Protein AF-0000000086681673 (afdb_homodimer)

InterPro domains:
  IPR001647 DNA-binding HTH domain, TetR-type [PF00440] (23-66)
  IPR001647 DNA-binding HTH domain, TetR-type [PR00455] (23-36)
  IPR001647 DNA-binding HTH domain, TetR-type [PR00455] (44-67)
  IPR001647 DNA-binding HTH domain, TetR-type [PS50977] (17-77)
  IPR004111 Tetracycline repressor TetR, C-terminal [PF02909] (79-215)
  IPR009057 Homedomain-like superfamily [SSF46689] (12-77)
  IPR036271 Tetracyclin repressor-like, C-terminal domain superfamily [SSF48498] (84-218)
  IPR050109 HTH-type, TetR-like transcriptional regulator [PTHR30055] (1-217)

pLDDT: mean 86.22, std 14.35, range [39.88, 98.56]

Structure (mmCIF, N/CA/C/O backbone):
data_AF-0000000086681673-model_v1
#
loop_
_entity.id
_entity.type
_entity.pdbx_description
1 polymer 'HTH tetR-type domain-containing protein'
#
loop_
_atom_site.group_PDB
_atom_site.id
_atom_site.type_symbol
_atom_site.label_atom_id
_atom_site.label_alt_id
_atom_site.label_comp_id
_atom_site.label_asym_id
_atom_site.label_entity_id
_atom_site.label_seq_id
_atom_site.pdbx_PDB_ins_code
_atom_site.Cartn_x
_atom_site.Cartn_y
_atom_site.Cartn_z
_atom_site.occupancy
_atom_site.B_iso_or_equiv
_atom_site.auth_seq_id
_atom_site.auth_comp_id
_atom_site.auth_asym_id
_atom_site.auth_atom_id
_atom_site.pdbx_PDB_model_num
ATOM 1 N N . MET A 1 1 ? -52.594 52.562 20.25 1 39.88 1 MET A N 1
ATOM 2 C CA . MET A 1 1 ? -51.312 52.062 19.766 1 39.88 1 MET A CA 1
ATOM 3 C C . MET A 1 1 ? -51.312 50.531 19.688 1 39.88 1 MET A C 1
ATOM 5 O O . MET A 1 1 ? -51.219 49.844 20.703 1 39.88 1 MET A O 1
ATOM 9 N N . THR A 1 2 ? -52.031 49.875 18.719 1 49.22 2 THR A N 1
ATOM 10 C CA . THR A 1 2 ? -52.25 48.469 18.406 1 49.22 2 THR A CA 1
ATOM 11 C C . THR A 1 2 ? -50.938 47.781 18.094 1 49.22 2 THR A C 1
ATOM 13 O O . THR A 1 2 ? -50.188 48.219 17.219 1 49.22 2 THR A O 1
ATOM 16 N N . THR A 1 3 ? -50.281 47.156 19.047 1 46.22 3 THR A N 1
ATOM 17 C CA . THR A 1 3 ? -49.094 46.312 18.906 1 46.22 3 THR A CA 1
ATOM 18 C C . THR A 1 3 ? -49.25 45.312 17.781 1 46.22 3 THR A C 1
ATOM 20 O O . THR A 1 3 ? -50.188 44.5 17.812 1 46.22 3 THR A O 1
ATOM 23 N N . GLU A 1 4 ? -48.875 45.594 16.516 1 50.66 4 GLU A N 1
ATOM 24 C CA . GLU A 1 4 ? -48.812 44.625 15.43 1 50.66 4 GLU A CA 1
ATOM 25 C C . GLU A 1 4 ? -47.969 43.438 15.797 1 50.66 4 GLU A C 1
ATOM 27 O O . GLU A 1 4 ? -46.75 43.594 16.062 1 50.66 4 GLU A O 1
ATOM 32 N N . ARG A 1 5 ? -48.562 42.438 16.391 1 51.91 5 ARG A N 1
ATOM 33 C CA . ARG A 1 5 ? -47.844 41.188 16.641 1 51.91 5 ARG A CA 1
ATOM 34 C C . ARG A 1 5 ? -47.094 40.719 15.391 1 51.91 5 ARG A C 1
ATOM 36 O O . ARG A 1 5 ? -47.719 40.5 14.336 1 51.91 5 ARG A O 1
ATOM 43 N N . ARG A 1 6 ? -45.781 41.062 15.211 1 53.97 6 ARG A N 1
ATOM 44 C CA . ARG A 1 6 ? -44.938 40.5 14.172 1 53.97 6 ARG A CA 1
ATOM 45 C C . ARG A 1 6 ? -45.156 39 14.031 1 53.97 6 ARG A C 1
ATOM 47 O O . ARG A 1 6 ? -45.062 38.25 15.016 1 53.97 6 ARG A O 1
ATOM 54 N N . ARG A 1 7 ? -45.844 38.438 13.023 1 51.03 7 ARG A N 1
ATOM 55 C CA . ARG A 1 7 ? -46.062 37.031 12.695 1 51.03 7 ARG A CA 1
ATOM 56 C C . ARG A 1 7 ? -44.719 36.25 12.719 1 51.03 7 ARG A C 1
ATOM 58 O O . ARG A 1 7 ? -43.719 36.75 12.25 1 51.03 7 ARG A O 1
ATOM 65 N N . PRO A 1 8 ? -44.531 35.312 13.664 1 50.5 8 PRO A N 1
ATOM 66 C CA . PRO A 1 8 ? -43.312 34.531 13.609 1 50.5 8 PRO A CA 1
ATOM 67 C C . PRO A 1 8 ? -42.938 34.094 12.188 1 50.5 8 PRO A C 1
ATOM 69 O O . PRO A 1 8 ? -43.844 33.938 11.344 1 50.5 8 PRO A O 1
ATOM 72 N N . GLY A 1 9 ? -41.875 34.562 11.578 1 42.06 9 GLY A N 1
ATOM 73 C CA . GLY A 1 9 ? -41.375 34.156 10.258 1 42.06 9 GLY A CA 1
ATOM 74 C C . GLY A 1 9 ? -41.5 32.688 9.992 1 42.06 9 GLY A C 1
ATOM 75 O O . GLY A 1 9 ? -41.5 31.875 10.93 1 42.06 9 GLY A O 1
ATOM 76 N N . ARG A 1 10 ? -42.25 32.219 9 1 45.66 10 ARG A N 1
ATOM 77 C CA . ARG A 1 10 ? -42.375 30.828 8.523 1 45.66 10 ARG A CA 1
ATOM 78 C C . ARG A 1 10 ? -41.062 30.094 8.602 1 45.66 10 ARG A C 1
ATOM 80 O O . ARG A 1 10 ? -40 30.656 8.227 1 45.66 10 ARG A O 1
ATOM 87 N N . PRO A 1 11 ? -40.938 29.094 9.516 1 48.16 11 PRO A N 1
ATOM 88 C CA . PRO A 1 11 ? -39.688 28.328 9.375 1 48.16 11 PRO A CA 1
ATOM 89 C C . PRO A 1 11 ? -39.25 28.156 7.918 1 48.16 11 PRO A C 1
ATOM 91 O O . PRO A 1 11 ? -40.094 28.156 7.02 1 48.16 11 PRO A O 1
ATOM 94 N N . HIS A 1 12 ? -38.25 28.734 7.438 1 47.94 12 HIS A N 1
ATOM 95 C CA . HIS A 1 12 ? -37.75 28.531 6.082 1 47.94 12 HIS A CA 1
ATOM 96 C C . HIS A 1 12 ? -37.969 27.078 5.633 1 47.94 12 HIS A C 1
ATOM 98 O O . HIS A 1 12 ? -37.219 26.188 6.043 1 47.94 12 HIS A O 1
ATOM 104 N N . ARG A 1 13 ? -39.062 26.578 5.438 1 48.34 13 ARG A N 1
ATOM 105 C CA . ARG A 1 13 ? -39.594 25.312 4.949 1 48.34 13 ARG A CA 1
ATOM 106 C C . ARG A 1 13 ? -38.656 24.672 3.922 1 48.34 13 ARG A C 1
ATOM 108 O O . ARG A 1 13 ? -38.75 23.469 3.652 1 48.34 13 ARG A O 1
ATOM 115 N N . ASP A 1 14 ? -37.844 25.344 3.062 1 50.03 14 ASP A N 1
ATOM 116 C CA . ASP A 1 14 ? -37.312 24.781 1.829 1 50.03 14 ASP A CA 1
ATOM 117 C C . ASP A 1 14 ? -35.906 24.219 2.059 1 50.03 14 ASP A C 1
ATOM 119 O O . ASP A 1 14 ? -35.156 23.969 1.104 1 50.03 14 ASP A O 1
ATOM 123 N N . ARG A 1 15 ? -35.375 24.406 3.234 1 56.75 15 ARG A N 1
ATOM 124 C CA . ARG A 1 15 ? -34.031 23.844 3.307 1 56.75 15 ARG A CA 1
ATOM 125 C C . ARG A 1 15 ? -34.094 22.328 3.4 1 56.75 15 ARG A C 1
ATOM 127 O O . ARG A 1 15 ? -34.812 21.766 4.234 1 56.75 15 ARG A O 1
ATOM 134 N N . PRO A 1 16 ? -33.656 21.625 2.414 1 61.75 16 PRO A N 1
ATOM 135 C CA . PRO A 1 16 ? -33.688 20.172 2.461 1 61.75 16 PRO A CA 1
ATOM 136 C C . PRO A 1 16 ? -33.25 19.609 3.807 1 61.75 16 PRO A C 1
ATOM 138 O O . PRO A 1 16 ? -32.375 20.188 4.457 1 61.75 16 PRO A O 1
ATOM 141 N N . LEU A 1 17 ? -34.094 18.875 4.488 1 75.12 17 LEU A N 1
ATOM 142 C CA . LEU A 1 17 ? -33.812 18.203 5.754 1 75.12 17 LEU A CA 1
ATOM 143 C C . LEU A 1 17 ? -32.469 17.516 5.742 1 75.12 17 LEU A C 1
ATOM 145 O O . LEU A 1 17 ? -32.094 16.891 4.75 1 75.12 17 LEU A O 1
ATOM 149 N N . LEU A 1 18 ? -31.641 18 6.637 1 86.12 18 LEU A N 1
ATOM 150 C CA . LEU A 1 18 ? -30.344 17.359 6.832 1 86.12 18 LEU A CA 1
ATOM 151 C C . LEU A 1 18 ? -30.5 15.867 7.094 1 86.12 18 LEU A C 1
ATOM 153 O O . LEU A 1 18 ? -31.281 15.461 7.949 1 86.12 18 LEU A O 1
ATOM 157 N N . THR A 1 19 ? -29.969 15.094 6.203 1 92.31 19 THR A N 1
ATOM 158 C CA . THR A 1 19 ? -30 13.641 6.344 1 92.31 19 THR A CA 1
ATOM 159 C C . THR A 1 19 ? -28.594 13.078 6.449 1 92.31 19 THR A C 1
ATOM 161 O O . THR A 1 19 ? -27.625 13.75 6.086 1 92.31 19 THR A O 1
ATOM 164 N N . ARG A 1 20 ? -28.531 11.898 7.012 1 93.38 20 ARG A N 1
ATOM 165 C CA . ARG A 1 20 ? -27.25 11.219 7.121 1 93.38 20 ARG A CA 1
ATOM 166 C C . ARG A 1 20 ? -26.578 11.07 5.758 1 93.38 20 ARG A C 1
ATOM 168 O O . ARG A 1 20 ? -25.406 11.398 5.598 1 93.38 20 ARG A O 1
ATOM 175 N N . PRO A 1 21 ? -27.344 10.688 4.695 1 93.56 21 PRO A N 1
ATOM 176 C CA . PRO A 1 21 ? -26.719 10.586 3.375 1 93.56 21 PRO A CA 1
ATOM 177 C C . PRO A 1 21 ? -26.188 11.93 2.863 1 93.56 21 PRO A C 1
ATOM 179 O O . PRO A 1 21 ? -25.125 11.984 2.238 1 93.56 21 PRO A O 1
ATOM 182 N N . ALA A 1 22 ? -26.844 12.961 3.135 1 93.5 22 ALA A N 1
ATOM 183 C CA . ALA A 1 22 ? -26.406 14.281 2.691 1 93.5 22 ALA A CA 1
ATOM 184 C C . ALA A 1 22 ? -25.125 14.703 3.396 1 93.5 22 ALA A C 1
ATOM 186 O O . ALA A 1 22 ? -24.234 15.297 2.777 1 93.5 22 ALA A O 1
ATOM 187 N N . ILE A 1 23 ? -25.078 14.398 4.633 1 95.25 23 ILE A N 1
ATOM 188 C CA . ILE A 1 23 ? -23.891 14.719 5.418 1 95.25 23 ILE A CA 1
ATOM 189 C C . ILE A 1 23 ? -22.703 13.938 4.883 1 95.25 23 ILE A C 1
ATOM 191 O O . ILE A 1 23 ? -21.625 14.5 4.668 1 95.25 23 ILE A O 1
ATOM 195 N N . LEU A 1 24 ? -22.906 12.68 4.629 1 95.25 24 LEU A N 1
ATOM 196 C CA . LEU A 1 24 ? -21.828 11.82 4.148 1 95.25 24 LEU A CA 1
ATOM 197 C C . LEU A 1 24 ? -21.375 12.242 2.752 1 95.25 24 LEU A C 1
ATOM 199 O O . LEU A 1 24 ? -20.188 12.188 2.432 1 95.25 24 LEU A O 1
ATOM 203 N N . ALA A 1 25 ? -22.328 12.672 1.96 1 94.94 25 ALA A N 1
ATOM 204 C CA . ALA A 1 25 ? -21.984 13.148 0.623 1 94.94 25 ALA A CA 1
ATOM 205 C C . ALA A 1 25 ? -21.094 14.391 0.694 1 94.94 25 ALA A C 1
ATOM 207 O O . ALA A 1 25 ? -20.094 14.484 -0.011 1 94.94 25 ALA A O 1
ATOM 208 N N . ALA A 1 26 ? -21.438 15.242 1.526 1 95.12 26 ALA A N 1
ATOM 209 C CA . ALA A 1 26 ? -20.656 16.453 1.714 1 95.12 26 ALA A CA 1
ATOM 210 C C . ALA A 1 26 ? -19.281 16.141 2.293 1 95.12 26 ALA A C 1
ATOM 212 O O . ALA A 1 26 ? -18.266 16.719 1.888 1 95.12 26 ALA A O 1
ATOM 213 N N . ALA A 1 27 ? -19.281 15.242 3.246 1 95.88 27 ALA A N 1
ATOM 214 C CA . ALA A 1 27 ? -18.016 14.812 3.852 1 95.88 27 ALA A CA 1
ATOM 215 C C . ALA A 1 27 ? -17.094 14.188 2.812 1 95.88 27 ALA A C 1
ATOM 217 O O . ALA A 1 27 ? -15.891 14.453 2.805 1 95.88 27 ALA A O 1
ATOM 218 N N . LEU A 1 28 ? -17.656 13.367 1.957 1 94.62 28 LEU A N 1
ATOM 219 C CA . LEU A 1 28 ? -16.875 12.703 0.925 1 94.62 28 LEU A CA 1
ATOM 220 C C . LEU A 1 28 ? -16.25 13.719 -0.027 1 94.62 28 LEU A C 1
ATOM 222 O O . LEU A 1 28 ? -15.086 13.594 -0.398 1 94.62 28 LEU A O 1
ATOM 226 N N . GLU A 1 29 ? -17.016 14.688 -0.382 1 94.56 29 GLU A N 1
ATOM 227 C CA . GLU A 1 29 ? -16.5 15.742 -1.249 1 94.56 29 GLU A CA 1
ATOM 228 C C . GLU A 1 29 ? -15.32 16.469 -0.597 1 94.56 29 GLU A C 1
ATOM 230 O O . GLU A 1 29 ? -14.305 16.734 -1.25 1 94.56 29 GLU A O 1
ATOM 235 N N . LEU A 1 30 ? -15.5 16.719 0.606 1 93.88 30 LEU A N 1
ATOM 236 C CA . LEU A 1 30 ? -14.445 17.391 1.354 1 93.88 30 LEU A CA 1
ATOM 237 C C . LEU A 1 30 ? -13.18 16.547 1.407 1 93.88 30 LEU A C 1
ATOM 239 O O . LEU A 1 30 ? -12.086 17.047 1.165 1 93.88 30 LEU A O 1
ATOM 243 N N . VAL A 1 31 ? -13.336 15.312 1.682 1 93 31 VAL A N 1
ATOM 244 C CA . VAL A 1 31 ? -12.203 14.406 1.808 1 93 31 VAL A CA 1
ATOM 245 C C . VAL A 1 31 ? -11.539 14.219 0.446 1 93 31 VAL A C 1
ATOM 247 O O . VAL A 1 31 ? -10.305 14.219 0.342 1 93 31 VAL A O 1
ATOM 250 N N . ASP A 1 32 ? -12.344 14.078 -0.552 1 91.62 32 ASP A N 1
ATOM 251 C CA . ASP A 1 32 ? -11.805 13.898 -1.895 1 91.62 32 ASP A CA 1
ATOM 252 C C . ASP A 1 32 ? -10.992 15.117 -2.326 1 91.62 32 ASP A C 1
ATOM 254 O O . ASP A 1 32 ? -9.969 14.984 -2.996 1 91.62 32 ASP A O 1
ATOM 258 N N . GLU A 1 33 ? -11.391 16.266 -1.908 1 88.69 33 GLU A N 1
ATOM 259 C CA . GLU A 1 33 ? -10.789 17.531 -2.318 1 88.69 33 GLU A CA 1
ATOM 260 C C . GLU A 1 33 ? -9.562 17.859 -1.469 1 88.69 33 GLU A C 1
ATOM 262 O O . GLU A 1 33 ? -8.539 18.297 -1.991 1 88.69 33 GLU A O 1
ATOM 267 N N . ALA A 1 34 ? -9.742 17.578 -0.123 1 87.56 34 ALA A N 1
ATOM 268 C CA . ALA A 1 34 ? -8.75 18.172 0.763 1 87.56 34 ALA A CA 1
ATOM 269 C C . ALA A 1 34 ? -8.148 17.141 1.702 1 87.56 34 ALA A C 1
ATOM 271 O O . ALA A 1 34 ? -7.285 17.453 2.52 1 87.56 34 ALA A O 1
ATOM 272 N N . GLY A 1 35 ? -8.555 15.93 1.596 1 88.06 35 GLY A N 1
ATOM 273 C CA . GLY A 1 35 ? -8.008 14.891 2.451 1 88.06 35 GLY A CA 1
ATOM 274 C C . GLY A 1 35 ? -8.75 14.742 3.766 1 88.06 35 GLY A C 1
ATOM 275 O O . GLY A 1 35 ? -9.562 15.602 4.125 1 88.06 35 GLY A O 1
ATOM 276 N N . ILE A 1 36 ? -8.391 13.734 4.5 1 86.38 36 ILE A N 1
ATOM 277 C CA . ILE A 1 36 ? -9.094 13.367 5.727 1 86.38 36 ILE A CA 1
ATOM 278 C C . ILE A 1 36 ? -8.812 14.414 6.809 1 86.38 36 ILE A C 1
ATOM 280 O O . ILE A 1 36 ? -9.672 14.688 7.648 1 86.38 36 ILE A O 1
ATOM 284 N N . GLY A 1 37 ? -7.684 14.93 6.824 1 84.19 37 GLY A N 1
ATOM 285 C CA . GLY A 1 37 ? -7.316 15.938 7.809 1 84.19 37 GLY A CA 1
ATOM 286 C C . GLY A 1 37 ? -8.203 17.172 7.758 1 84.19 37 GLY A C 1
ATOM 287 O O . GLY A 1 37 ? -8.32 17.891 8.75 1 84.19 37 GLY A O 1
ATOM 288 N N . ALA A 1 38 ? -8.781 17.375 6.711 1 88.75 38 ALA A N 1
ATOM 289 C CA . ALA A 1 38 ? -9.641 18.547 6.527 1 88.75 38 ALA A CA 1
ATOM 290 C C . ALA A 1 38 ? -11.039 18.297 7.09 1 88.75 38 ALA A C 1
ATOM 292 O O . ALA A 1 38 ? -11.836 19.234 7.234 1 88.75 38 ALA A O 1
ATOM 293 N N . LEU A 1 39 ? -11.297 17.047 7.301 1 91.81 39 LEU A N 1
ATOM 294 C CA . LEU A 1 39 ? -12.617 16.672 7.789 1 91.81 39 LEU A CA 1
ATOM 295 C C . LEU A 1 39 ? -12.781 17.062 9.258 1 91.81 39 LEU A C 1
ATOM 297 O O . LEU A 1 39 ? -12.039 16.562 10.117 1 91.81 39 LEU A O 1
ATOM 301 N N . SER A 1 40 ? -13.617 18 9.539 1 92.44 40 SER A N 1
ATOM 302 C CA . SER A 1 40 ? -14.039 18.375 10.883 1 92.44 40 SER A CA 1
ATOM 303 C C . SER A 1 40 ? -15.531 18.688 10.93 1 92.44 40 SER A C 1
ATOM 305 O O . SER A 1 40 ? -16.125 19.016 9.906 1 92.44 40 SER A O 1
ATOM 307 N N . MET A 1 41 ? -16.016 18.594 12.141 1 93.06 41 MET A N 1
ATOM 308 C CA . MET A 1 41 ? -17.438 18.875 12.305 1 93.06 41 MET A CA 1
ATOM 309 C C . MET A 1 41 ? -17.75 20.328 11.93 1 93.06 41 MET A C 1
ATOM 311 O O . MET A 1 41 ? -18.766 20.594 11.281 1 93.06 41 MET A O 1
ATOM 315 N N . ARG A 1 42 ? -16.891 21.172 12.258 1 93.88 42 ARG A N 1
ATOM 316 C CA . ARG A 1 42 ? -17.078 22.594 11.977 1 93.88 42 ARG A CA 1
ATOM 317 C C . ARG A 1 42 ? -17.031 22.875 10.477 1 93.88 42 ARG A C 1
ATOM 319 O O . ARG A 1 42 ? -17.891 23.578 9.938 1 93.88 42 ARG A O 1
ATOM 326 N N . ARG A 1 43 ? -16.094 22.312 9.812 1 94.38 43 ARG A N 1
ATOM 327 C CA . ARG A 1 43 ? -15.938 22.5 8.375 1 94.38 43 ARG A CA 1
ATOM 328 C C . ARG A 1 43 ? -17.109 21.906 7.617 1 94.38 43 ARG A C 1
ATOM 330 O O . ARG A 1 43 ? -17.609 22.484 6.656 1 94.38 43 ARG A O 1
ATOM 337 N N . LEU A 1 44 ? -17.484 20.734 8.031 1 94.81 44 LEU A N 1
ATOM 338 C CA . LEU A 1 44 ? -18.609 20.062 7.402 1 94.81 44 LEU A CA 1
ATOM 339 C C . LEU A 1 44 ? -19.891 20.875 7.574 1 94.81 44 LEU A C 1
ATOM 341 O O . LEU A 1 44 ? -20.656 21.016 6.625 1 94.81 44 LEU A O 1
ATOM 345 N N . ALA A 1 45 ? -20.078 21.406 8.742 1 94.94 45 ALA A N 1
ATOM 346 C CA . ALA A 1 45 ? -21.25 22.25 9.016 1 94.94 45 ALA A CA 1
ATOM 347 C C . ALA A 1 45 ? -21.25 23.484 8.125 1 94.94 45 ALA A C 1
ATOM 349 O O . ALA A 1 45 ? -22.297 23.875 7.594 1 94.94 45 ALA A O 1
ATOM 350 N N . GLY A 1 46 ? -20.125 24.047 8.016 1 94.06 46 GLY A N 1
ATOM 351 C CA . GLY A 1 46 ? -19.984 25.188 7.125 1 94.06 46 GLY A CA 1
ATOM 352 C C . GLY A 1 46 ? -20.344 24.859 5.688 1 94.06 46 GLY A C 1
ATOM 353 O O . GLY A 1 46 ? -21.062 25.641 5.039 1 94.06 46 GLY A O 1
ATOM 354 N N . ARG A 1 47 ? -19.906 23.734 5.223 1 92.5 47 ARG A N 1
ATOM 355 C CA . ARG A 1 47 ? -20.172 23.312 3.854 1 92.5 47 ARG A CA 1
ATOM 356 C C . ARG A 1 47 ? -21.672 23.078 3.641 1 92.5 47 ARG A C 1
ATOM 358 O O . ARG A 1 47 ? -22.203 23.344 2.561 1 92.5 47 ARG A O 1
ATOM 365 N N . LEU A 1 48 ? -22.344 22.594 4.609 1 94.44 48 LEU A N 1
ATOM 366 C CA . LEU A 1 48 ? -23.75 22.25 4.531 1 94.44 48 LEU A CA 1
ATOM 367 C C . LEU A 1 48 ? -24.625 23.422 4.961 1 94.44 48 LEU A C 1
ATOM 369 O O . LEU A 1 48 ? -25.859 23.359 4.852 1 94.44 48 LEU A O 1
ATOM 373 N N . ASP A 1 49 ? -24 24.422 5.48 1 94.56 49 ASP A N 1
ATOM 374 C CA . ASP A 1 49 ? -24.688 25.609 5.98 1 94.56 49 ASP A CA 1
ATOM 375 C C . ASP A 1 49 ? -25.672 25.25 7.086 1 94.56 49 ASP A C 1
ATOM 377 O O . ASP A 1 49 ? -26.844 25.609 7.016 1 94.56 49 ASP A O 1
ATOM 381 N N . VAL A 1 50 ? -25.172 24.547 8.008 1 93.88 50 VAL A N 1
ATOM 382 C CA . VAL A 1 50 ? -25.969 24.156 9.164 1 93.88 50 VAL A CA 1
ATOM 383 C C . VAL A 1 50 ? -25.141 24.359 10.445 1 93.88 50 VAL A C 1
ATOM 385 O O . VAL A 1 50 ? -23.938 24.625 10.383 1 93.88 50 VAL A O 1
ATOM 388 N N . ASP A 1 51 ? -25.875 24.203 11.578 1 91.88 51 ASP A N 1
ATOM 389 C CA . ASP A 1 51 ? -25.203 24.188 12.867 1 91.88 51 ASP A CA 1
ATOM 390 C C . ASP A 1 51 ? -24.484 22.859 13.117 1 91.88 51 ASP A C 1
ATOM 392 O O . ASP A 1 51 ? -25.047 21.797 12.828 1 91.88 51 ASP A O 1
ATOM 396 N N . PRO A 1 52 ? -23.266 22.891 13.625 1 91.38 52 PRO A N 1
ATOM 397 C CA . PRO A 1 52 ? -22.547 21.656 13.914 1 91.38 52 PRO A CA 1
ATOM 398 C C . PRO A 1 52 ? -23.359 20.672 14.742 1 91.38 52 PRO A C 1
ATOM 400 O O . PRO A 1 52 ? -23.25 19.453 14.555 1 91.38 52 PRO A O 1
ATOM 403 N N . MET A 1 53 ? -24.141 21.188 15.609 1 91.31 53 MET A N 1
ATOM 404 C CA . MET A 1 53 ? -24.938 20.344 16.484 1 91.31 53 MET A CA 1
ATOM 405 C C . MET A 1 53 ? -25.906 19.484 15.68 1 91.31 53 MET A C 1
ATOM 407 O O . MET A 1 53 ? -26.203 18.344 16.062 1 91.31 53 MET A O 1
ATOM 411 N N . SER A 1 54 ? -26.391 20.031 14.609 1 92 54 SER A N 1
ATOM 412 C CA . SER A 1 54 ? -27.312 19.297 13.75 1 92 54 SER A CA 1
ATOM 413 C C . SER A 1 54 ? -26.641 18.047 13.172 1 92 54 SER A C 1
ATOM 415 O O . SER A 1 54 ? -27.312 17.016 12.984 1 92 54 SER A O 1
ATOM 417 N N . ILE A 1 55 ? -25.312 18.078 12.906 1 93.44 55 ILE A N 1
ATOM 418 C CA . ILE A 1 55 ? -24.578 16.938 12.352 1 93.44 55 ILE A CA 1
ATOM 419 C C . ILE A 1 55 ? -24.359 15.891 13.438 1 93.44 55 ILE A C 1
ATOM 421 O O . ILE A 1 55 ? -24.484 14.688 13.188 1 93.44 55 ILE A O 1
ATOM 425 N N . TYR A 1 56 ? -24.141 16.375 14.641 1 92.38 56 TYR A N 1
ATOM 426 C CA . TYR A 1 56 ? -23.859 15.5 15.773 1 92.38 56 TYR A CA 1
ATOM 427 C C . TYR A 1 56 ? -25.047 14.578 16.062 1 92.38 56 TYR A C 1
ATOM 429 O O . TYR A 1 56 ? -24.859 13.453 16.547 1 92.38 56 TYR A O 1
ATOM 437 N N . HIS A 1 57 ? -26.219 14.984 15.734 1 91.88 57 HIS A N 1
ATOM 438 C CA . HIS A 1 57 ? -27.422 14.18 15.93 1 91.88 57 HIS A CA 1
ATOM 439 C C . HIS A 1 57 ? -27.422 12.969 15 1 91.88 57 HIS A C 1
ATOM 441 O O . HIS A 1 57 ? -27.922 11.906 15.359 1 91.88 57 HIS A O 1
ATOM 447 N N . HIS A 1 58 ? -26.766 13.148 13.883 1 93.75 58 HIS A N 1
ATOM 448 C CA . HIS A 1 58 ? -26.734 12.086 12.891 1 93.75 58 HIS A CA 1
ATOM 449 C C . HIS A 1 58 ? -25.469 11.266 13 1 93.75 58 HIS A C 1
ATOM 451 O O . HIS A 1 58 ? -25.484 10.047 12.789 1 93.75 58 HIS A O 1
ATOM 457 N N . LEU A 1 59 ? -24.375 11.953 13.234 1 94.56 59 LEU A N 1
ATOM 458 C CA . LEU A 1 59 ? -23.031 11.375 13.336 1 94.56 59 LEU A CA 1
ATOM 459 C C . LEU A 1 59 ? -22.281 11.969 14.516 1 94.56 59 LEU A C 1
ATOM 461 O O . LEU A 1 59 ? -21.766 13.094 14.43 1 94.56 59 LEU A O 1
ATOM 465 N N . PRO A 1 60 ? -22.141 11.18 15.492 1 92.12 60 PRO A N 1
ATOM 466 C CA . PRO A 1 60 ? -21.781 11.727 16.797 1 92.12 60 PRO A CA 1
ATOM 467 C C . PRO A 1 60 ? -20.328 12.18 16.875 1 92.12 60 PRO A C 1
ATOM 469 O O . PRO A 1 60 ? -19.953 12.922 17.781 1 92.12 60 PRO A O 1
ATOM 472 N N . ASN A 1 61 ? -19.5 11.641 15.992 1 89.56 61 ASN A N 1
ATOM 473 C CA . ASN A 1 61 ? -18.078 12.008 16.031 1 89.56 61 ASN A CA 1
ATOM 474 C C . ASN A 1 61 ? -17.406 11.758 14.68 1 89.56 61 ASN A C 1
ATOM 476 O O . ASN A 1 61 ? -18.031 11.234 13.75 1 89.56 61 ASN A O 1
ATOM 480 N N . LYS A 1 62 ? -16.188 12.109 14.586 1 87.5 62 LYS A N 1
ATOM 481 C CA . LYS A 1 62 ? -15.43 11.992 13.344 1 87.5 62 LYS A CA 1
ATOM 482 C C . LYS A 1 62 ? -15.289 10.523 12.93 1 87.5 62 LYS A C 1
ATOM 484 O O . LYS A 1 62 ? -15.344 10.203 11.742 1 87.5 62 LYS A O 1
ATOM 489 N N . ALA A 1 63 ? -15.109 9.719 13.922 1 85 63 ALA A N 1
ATOM 490 C CA . ALA A 1 63 ? -14.969 8.297 13.633 1 85 63 ALA A CA 1
ATOM 491 C C . ALA A 1 63 ? -16.219 7.742 12.953 1 85 63 ALA A C 1
ATOM 493 O O . ALA A 1 63 ? -16.125 6.926 12.039 1 85 63 ALA A O 1
ATOM 494 N N . ALA A 1 64 ? -17.297 8.195 13.406 1 89.5 64 ALA A N 1
ATOM 495 C CA . ALA A 1 64 ? -18.562 7.773 12.805 1 89.5 64 ALA A CA 1
ATOM 496 C C . ALA A 1 64 ? -18.703 8.289 11.375 1 89.5 64 ALA A C 1
ATOM 498 O O . ALA A 1 64 ? -19.234 7.598 10.508 1 89.5 64 ALA A O 1
ATOM 499 N N . ILE A 1 65 ? -18.234 9.492 11.125 1 91.62 65 ILE A N 1
ATOM 500 C CA . ILE A 1 65 ? -18.266 10.047 9.781 1 91.62 65 ILE A CA 1
ATOM 501 C C . ILE A 1 65 ? -17.359 9.234 8.859 1 91.62 65 ILE A C 1
ATOM 503 O O . ILE A 1 65 ? -17.766 8.852 7.762 1 91.62 65 ILE A O 1
ATOM 507 N N . VAL A 1 66 ? -16.203 8.883 9.359 1 88.69 66 VAL A N 1
ATOM 508 C CA . VAL A 1 66 ? -15.242 8.141 8.555 1 88.69 66 VAL A CA 1
ATOM 509 C C . VAL A 1 66 ? -15.789 6.75 8.25 1 88.69 66 VAL A C 1
ATOM 511 O O . VAL A 1 66 ? -15.727 6.293 7.105 1 88.69 66 VAL A O 1
ATOM 514 N N . SER A 1 67 ? -16.281 6.137 9.281 1 87.44 67 SER A N 1
ATOM 515 C CA . SER A 1 67 ? -16.906 4.832 9.07 1 87.44 67 SER A CA 1
ATOM 516 C C . SER A 1 67 ? -18.031 4.906 8.039 1 87.44 67 SER A C 1
ATOM 518 O O . SER A 1 67 ? -18.125 4.043 7.172 1 87.44 67 SER A O 1
ATOM 520 N N . GLY A 1 68 ? -18.812 5.895 8.156 1 90.38 68 GLY A N 1
ATOM 521 C CA . GLY A 1 68 ? -19.891 6.105 7.191 1 90.38 68 GLY A CA 1
ATOM 522 C C . GLY A 1 68 ? -19.391 6.336 5.781 1 90.38 68 GLY A C 1
ATOM 523 O O . GLY A 1 68 ? -19.969 5.84 4.816 1 90.38 68 GLY A O 1
ATOM 524 N N . LEU A 1 69 ? -18.344 7.082 5.621 1 92.12 69 LEU A N 1
ATOM 525 C CA . LEU A 1 69 ? -17.734 7.336 4.32 1 92.12 69 LEU A CA 1
ATOM 526 C C . LEU A 1 69 ? -17.234 6.039 3.689 1 92.12 69 LEU A C 1
ATOM 528 O O . LEU A 1 69 ? -17.453 5.801 2.5 1 92.12 69 LEU A O 1
ATOM 532 N N . VAL A 1 70 ? -16.609 5.227 4.5 1 89.69 70 VAL A N 1
ATOM 533 C CA . VAL A 1 70 ? -16.078 3.949 4.023 1 89.69 70 VAL A CA 1
ATOM 534 C C . VAL A 1 70 ? -17.234 3.08 3.523 1 89.69 70 VAL A C 1
ATOM 536 O O . VAL A 1 70 ? -17.172 2.52 2.426 1 89.69 70 VAL A O 1
ATOM 539 N N . GLY A 1 71 ? -18.281 3.021 4.316 1 89.75 71 GLY A N 1
ATOM 540 C CA . GLY A 1 71 ? -19.453 2.287 3.898 1 89.75 71 GLY A CA 1
ATOM 541 C C . GLY A 1 71 ? -20.047 2.797 2.6 1 89.75 71 GLY A C 1
ATOM 542 O O . GLY A 1 71 ? -20.406 2.01 1.718 1 89.75 71 GLY A O 1
ATOM 543 N N . THR A 1 72 ? -20.156 4.082 2.523 1 90.62 72 THR A N 1
ATOM 544 C CA . THR A 1 72 ? -20.719 4.719 1.335 1 90.62 72 THR A CA 1
ATOM 545 C C . THR A 1 72 ? -19.875 4.395 0.104 1 90.62 72 THR A C 1
ATOM 547 O O . THR A 1 72 ? -20.406 3.965 -0.923 1 90.62 72 THR A O 1
ATOM 550 N N . VAL A 1 73 ? -18.609 4.535 0.177 1 91.44 73 VAL A N 1
ATOM 551 C CA . VAL A 1 73 ? -17.719 4.332 -0.957 1 91.44 73 VAL A CA 1
ATOM 552 C C . VAL A 1 73 ? -17.703 2.855 -1.345 1 91.44 73 VAL A C 1
ATOM 554 O O . VAL A 1 73 ? -17.797 2.518 -2.525 1 91.44 73 VAL A O 1
ATOM 557 N N . TYR A 1 74 ? -17.594 1.992 -0.371 1 91.25 74 TYR A N 1
ATOM 558 C CA . TYR A 1 74 ? -17.547 0.563 -0.655 1 91.25 74 TYR A CA 1
ATOM 559 C C . TYR A 1 74 ? -18.844 0.078 -1.272 1 91.25 74 TYR A C 1
ATOM 561 O O . TYR A 1 74 ? -18.859 -0.852 -2.084 1 91.25 74 TYR A O 1
ATOM 569 N N . SER A 1 75 ? -19.953 0.739 -0.915 1 90.06 75 SER A N 1
ATOM 570 C CA . SER A 1 75 ? -21.25 0.362 -1.469 1 90.06 75 SER A CA 1
ATOM 571 C C . SER A 1 75 ? -21.312 0.658 -2.963 1 90.06 75 SER A C 1
ATOM 573 O O . SER A 1 75 ? -22.18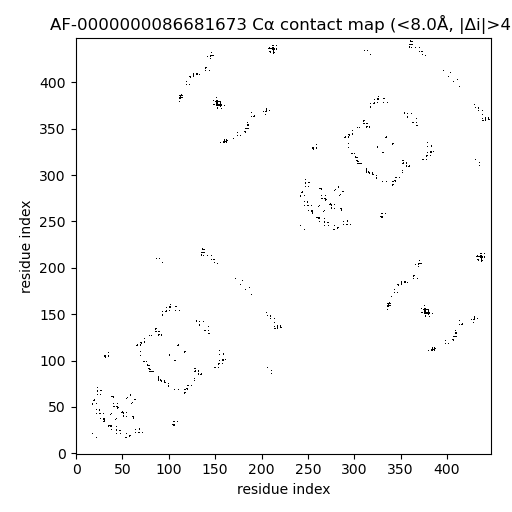8 0.126 -3.668 1 90.06 75 SER A O 1
ATOM 575 N N . THR A 1 76 ? -20.438 1.51 -3.438 1 91.25 76 THR A N 1
ATOM 576 C CA . THR A 1 76 ? -20.438 1.88 -4.848 1 91.25 76 THR A CA 1
ATOM 577 C C . THR A 1 76 ? -19.578 0.918 -5.66 1 91.25 76 THR A C 1
ATOM 579 O O . THR A 1 76 ? -19.516 1.021 -6.887 1 91.25 76 THR A O 1
ATOM 582 N N . MET A 1 77 ? -18.891 -0.021 -4.969 1 93.25 77 MET A N 1
ATOM 583 C CA . MET A 1 77 ? -18.047 -0.969 -5.688 1 93.25 77 MET A CA 1
ATOM 584 C C . MET A 1 77 ? -18.859 -1.799 -6.668 1 93.25 77 MET A C 1
ATOM 586 O O . MET A 1 77 ? -19.953 -2.268 -6.332 1 93.25 77 MET A O 1
ATOM 590 N N . ALA A 1 78 ? -18.359 -1.971 -7.895 1 90.94 78 ALA A N 1
ATOM 591 C CA . ALA A 1 78 ? -19.031 -2.791 -8.898 1 90.94 78 ALA A CA 1
ATOM 592 C C . ALA A 1 78 ? -19.234 -4.219 -8.398 1 90.94 78 ALA A C 1
ATOM 594 O O . ALA A 1 78 ? -18.375 -4.77 -7.711 1 90.94 78 ALA A O 1
ATOM 595 N N . PRO A 1 79 ? -20.391 -4.781 -8.734 1 88.19 79 PRO A N 1
ATOM 596 C CA . PRO A 1 79 ? -20.641 -6.156 -8.305 1 88.19 79 PRO A CA 1
ATOM 597 C C . PRO A 1 79 ? -19.609 -7.148 -8.844 1 88.19 79 PRO A C 1
ATOM 599 O O . PRO A 1 79 ? -19.141 -7 -9.977 1 88.19 79 PRO A O 1
ATOM 602 N N . VAL A 1 80 ? -19.219 -8.078 -8.031 1 91.38 80 VAL A N 1
ATOM 603 C CA . VAL A 1 80 ? -18.297 -9.148 -8.391 1 91.38 80 VAL A CA 1
ATOM 604 C C . VAL A 1 80 ? -19.078 -10.422 -8.695 1 91.38 80 VAL A C 1
ATOM 606 O O . VAL A 1 80 ? -20.016 -10.781 -7.965 1 91.38 80 VAL A O 1
ATOM 609 N N . PRO A 1 81 ? -18.734 -11.086 -9.789 1 90.25 81 PRO A N 1
ATOM 610 C CA . PRO A 1 81 ? -19.422 -12.352 -10.086 1 90.25 81 PRO A CA 1
ATOM 611 C C . PRO A 1 81 ? -19.297 -13.367 -8.953 1 90.25 81 PRO A C 1
ATOM 613 O O . PRO A 1 81 ? -18.25 -13.453 -8.305 1 90.25 81 PRO A O 1
ATOM 616 N N . VAL A 1 82 ? -20.391 -14.062 -8.688 1 86.44 82 VAL A N 1
ATOM 617 C CA . VAL A 1 82 ? -20.391 -15.047 -7.609 1 86.44 82 VAL A CA 1
ATOM 618 C C . VAL A 1 82 ? -20.281 -16.453 -8.195 1 86.44 82 VAL A C 1
ATOM 620 O O . VAL A 1 82 ? -20.062 -17.422 -7.469 1 86.44 82 VAL A O 1
ATOM 623 N N . ASP A 1 83 ? -20.391 -16.484 -9.5 1 90.25 83 ASP A N 1
ATOM 624 C CA . ASP A 1 83 ? -20.281 -17.766 -10.188 1 90.25 83 ASP A CA 1
ATOM 625 C C . ASP A 1 83 ? -19.141 -17.734 -11.219 1 90.25 83 ASP A C 1
ATOM 627 O O . ASP A 1 83 ? -18.562 -16.688 -11.484 1 90.25 83 ASP A O 1
ATOM 631 N N . GLY A 1 84 ? -18.734 -18.891 -11.648 1 94.25 84 GLY A N 1
ATOM 632 C CA . GLY A 1 84 ? -17.672 -18.984 -12.633 1 94.25 84 GLY A CA 1
ATOM 633 C C . GLY A 1 84 ? -16.328 -19.344 -12.023 1 94.25 84 GLY A C 1
ATOM 634 O O . GLY A 1 84 ? -16.234 -19.609 -10.828 1 94.25 84 GLY A O 1
ATOM 635 N N . PRO A 1 85 ? -15.312 -19.391 -12.875 1 97.38 85 PRO A N 1
ATOM 636 C CA . PRO A 1 85 ? -13.977 -19.75 -12.398 1 97.38 85 PRO A CA 1
ATOM 637 C C . PRO A 1 85 ? -13.438 -18.797 -11.344 1 97.38 85 PRO A C 1
ATOM 639 O O . PRO A 1 85 ? -13.617 -17.578 -11.469 1 97.38 85 PRO A O 1
ATOM 642 N N . TRP A 1 86 ? -12.891 -19.312 -10.352 1 97.62 86 TRP A N 1
ATOM 643 C CA . TRP A 1 86 ? -12.445 -18.531 -9.203 1 97.62 86 TRP A CA 1
ATOM 644 C C . TRP A 1 86 ? -11.484 -17.422 -9.633 1 97.62 86 TRP A C 1
ATOM 646 O O . TRP A 1 86 ? -11.539 -16.312 -9.102 1 97.62 86 TRP A O 1
ATOM 656 N N . ALA A 1 87 ? -10.586 -17.734 -10.562 1 98.12 87 ALA A N 1
ATOM 657 C CA . ALA A 1 87 ? -9.594 -16.75 -10.992 1 98.12 87 ALA A CA 1
ATOM 658 C C . ALA A 1 87 ? -10.258 -15.531 -11.617 1 98.12 87 ALA A C 1
ATOM 660 O O . ALA A 1 87 ? -9.812 -14.398 -11.414 1 98.12 87 ALA A O 1
ATOM 661 N N . GLU A 1 88 ? -11.312 -15.711 -12.344 1 97.81 88 GLU A N 1
ATOM 662 C CA . GLU A 1 88 ? -12.055 -14.602 -12.945 1 97.81 88 GLU A CA 1
ATOM 663 C C . GLU A 1 88 ? -12.742 -13.758 -11.875 1 97.81 88 GLU A C 1
ATOM 665 O O . GLU A 1 88 ? -12.844 -12.539 -12.016 1 97.81 88 GLU A O 1
ATOM 670 N N . ARG A 1 89 ? -13.266 -14.398 -10.875 1 98.19 89 ARG A N 1
ATOM 671 C CA . ARG A 1 89 ? -13.891 -13.695 -9.758 1 98.19 89 ARG A CA 1
ATOM 672 C C . ARG A 1 89 ? -12.875 -12.82 -9.031 1 98.19 89 ARG A C 1
ATOM 674 O O . ARG A 1 89 ? -13.18 -11.688 -8.648 1 98.19 89 ARG A O 1
ATOM 681 N N . VAL A 1 90 ? -11.648 -13.359 -8.844 1 98.44 90 VAL A N 1
ATOM 682 C CA . VAL A 1 90 ? -10.578 -12.602 -8.203 1 98.44 90 VAL A CA 1
ATOM 683 C C . VAL A 1 90 ? -10.219 -11.391 -9.062 1 98.44 90 VAL A C 1
ATOM 685 O O . VAL A 1 90 ? -10.086 -10.281 -8.555 1 98.44 90 VAL A O 1
ATOM 688 N N . ARG A 1 91 ? -10.086 -11.594 -10.367 1 98.12 91 ARG A N 1
ATOM 689 C CA . ARG A 1 91 ? -9.773 -10.5 -11.289 1 98.12 91 ARG A CA 1
ATOM 690 C C . ARG A 1 91 ? -10.836 -9.406 -11.219 1 98.12 91 ARG A C 1
ATOM 692 O O . ARG A 1 91 ? -10.508 -8.219 -11.148 1 98.12 91 ARG A O 1
ATOM 699 N N . ALA A 1 92 ? -12.062 -9.828 -11.25 1 97.88 92 ALA A N 1
ATOM 700 C CA . ALA A 1 92 ? -13.172 -8.883 -11.219 1 97.88 92 ALA A CA 1
ATOM 701 C C . ALA A 1 92 ? -13.188 -8.086 -9.922 1 97.88 92 ALA A C 1
ATOM 703 O O . ALA A 1 92 ? -13.391 -6.871 -9.93 1 97.88 92 ALA A O 1
ATOM 704 N N . TRP A 1 93 ? -13.008 -8.766 -8.82 1 98.06 93 TRP A N 1
ATOM 705 C CA . TRP A 1 93 ? -12.953 -8.094 -7.523 1 98.06 93 TRP A CA 1
ATOM 706 C C . TRP A 1 93 ? -11.812 -7.078 -7.488 1 98.06 93 TRP A C 1
ATOM 708 O O . TRP A 1 93 ? -12.008 -5.941 -7.055 1 98.06 93 TRP A O 1
ATOM 718 N N . ALA A 1 94 ? -10.625 -7.527 -7.918 1 98.31 94 ALA A N 1
ATOM 719 C CA . ALA A 1 94 ? -9.445 -6.664 -7.898 1 98.31 94 ALA A CA 1
ATOM 720 C C . ALA A 1 94 ? -9.672 -5.406 -8.727 1 98.31 94 ALA A C 1
ATOM 722 O O . ALA A 1 94 ? -9.32 -4.301 -8.305 1 98.31 94 ALA A O 1
ATOM 723 N N . ARG A 1 95 ? -10.25 -5.535 -9.883 1 97.38 95 ARG A N 1
ATOM 724 C CA . ARG A 1 95 ? -10.516 -4.398 -10.758 1 97.38 95 ARG A CA 1
ATOM 725 C C . ARG A 1 95 ? -11.516 -3.441 -10.117 1 97.38 95 ARG A C 1
ATOM 727 O O . ARG A 1 95 ? -11.328 -2.225 -10.141 1 97.38 95 ARG A O 1
ATOM 734 N N . ALA A 1 96 ? -12.562 -4.023 -9.594 1 97.31 96 ALA A N 1
ATOM 735 C CA . ALA A 1 96 ? -13.586 -3.203 -8.953 1 97.31 96 ALA A CA 1
ATOM 736 C C . ALA A 1 96 ? -13.008 -2.418 -7.777 1 97.31 96 ALA A C 1
ATOM 738 O O . ALA A 1 96 ? -13.266 -1.222 -7.637 1 97.31 96 ALA A O 1
ATOM 739 N N . TYR A 1 97 ? -12.258 -3.07 -6.969 1 96.56 97 TYR A N 1
ATOM 740 C CA . TYR A 1 97 ? -11.672 -2.42 -5.805 1 96.56 97 TYR A CA 1
ATOM 741 C C . TYR A 1 97 ? -10.641 -1.385 -6.223 1 96.56 97 TYR A C 1
ATOM 743 O O . TYR A 1 97 ? -10.555 -0.304 -5.629 1 96.56 97 TYR A O 1
ATOM 751 N N . ARG A 1 98 ? -9.812 -1.728 -7.172 1 96 98 ARG A N 1
ATOM 752 C CA . ARG A 1 98 ? -8.852 -0.768 -7.707 1 96 98 ARG A CA 1
ATOM 753 C C . ARG A 1 98 ? -9.555 0.508 -8.164 1 96 98 ARG A C 1
ATOM 755 O O . ARG A 1 98 ? -9.117 1.613 -7.836 1 96 98 ARG A O 1
ATOM 762 N N . ASP A 1 99 ? -10.594 0.374 -8.977 1 95.06 99 ASP A N 1
ATOM 763 C CA . ASP A 1 99 ? -11.305 1.532 -9.5 1 95.06 99 ASP A CA 1
ATOM 764 C C . ASP A 1 99 ? -11.852 2.404 -8.375 1 95.06 99 ASP A C 1
ATOM 766 O O . ASP A 1 99 ? -11.789 3.633 -8.445 1 95.06 99 ASP A O 1
ATOM 770 N N . LEU A 1 100 ? -12.328 1.756 -7.387 1 93.25 100 LEU A N 1
ATOM 771 C CA . LEU A 1 100 ? -12.82 2.453 -6.199 1 93.25 100 LEU A CA 1
ATOM 772 C C . LEU A 1 100 ? -11.688 3.197 -5.5 1 93.25 100 LEU A C 1
ATOM 774 O O . LEU A 1 100 ? -11.828 4.371 -5.156 1 93.25 100 LEU A O 1
ATOM 778 N N . ALA A 1 101 ? -10.594 2.549 -5.262 1 92.81 101 ALA A N 1
ATOM 779 C CA . ALA A 1 101 ? -9.445 3.117 -4.562 1 92.81 101 ALA A CA 1
ATOM 780 C C . ALA A 1 101 ? -8.867 4.305 -5.324 1 92.81 101 ALA A C 1
ATOM 782 O O . ALA A 1 101 ? -8.508 5.32 -4.723 1 92.81 101 ALA A O 1
ATOM 783 N N . LEU A 1 102 ? -8.836 4.227 -6.656 1 91.88 102 LEU A N 1
ATOM 784 C CA . LEU A 1 102 ? -8.297 5.297 -7.492 1 91.88 102 LEU A CA 1
ATOM 785 C C . LEU A 1 102 ? -9.227 6.508 -7.477 1 91.88 102 LEU A C 1
ATOM 787 O O . LEU A 1 102 ? -8.766 7.645 -7.602 1 91.88 102 LEU A O 1
ATOM 791 N N . ALA A 1 103 ? -10.492 6.242 -7.312 1 92.06 103 ALA A N 1
ATOM 792 C CA . ALA A 1 103 ? -11.484 7.32 -7.309 1 92.06 103 ALA A CA 1
ATOM 793 C C . ALA A 1 103 ? -11.461 8.078 -5.984 1 92.06 103 ALA A C 1
ATOM 795 O O . ALA A 1 103 ? -11.844 9.25 -5.93 1 92.06 103 ALA A O 1
ATOM 796 N N . HIS A 1 104 ? -11.016 7.402 -4.93 1 91.88 104 HIS A N 1
ATOM 797 C CA . HIS A 1 104 ? -11.047 8 -3.598 1 91.88 104 HIS A CA 1
ATOM 798 C C . HIS A 1 104 ? -9.734 7.77 -2.859 1 91.88 104 HIS A C 1
ATOM 800 O O . HIS A 1 104 ? -9.719 7.211 -1.76 1 91.88 104 HIS A O 1
ATOM 806 N N . PRO A 1 105 ? -8.648 8.234 -3.385 1 87.06 105 PRO A N 1
ATOM 807 C CA . PRO A 1 105 ? -7.328 7.906 -2.832 1 87.06 105 PRO A CA 1
ATOM 808 C C . PRO A 1 105 ? -7.148 8.406 -1.4 1 87.06 105 PRO A C 1
ATOM 810 O O . PRO A 1 105 ? -6.48 7.75 -0.594 1 87.06 105 PRO A O 1
ATOM 813 N N . ASN A 1 106 ? -7.746 9.531 -1.064 1 87 106 ASN A N 1
ATOM 814 C CA . ASN A 1 106 ? -7.602 10.078 0.282 1 87 106 ASN A CA 1
ATOM 815 C C . ASN A 1 106 ? -8.305 9.195 1.316 1 87 106 ASN A C 1
ATOM 817 O O . ASN A 1 106 ? -7.816 9.047 2.439 1 87 106 ASN A O 1
ATOM 821 N N . LEU A 1 107 ? -9.398 8.703 0.909 1 87.75 107 LEU A N 1
ATOM 822 C CA . LEU A 1 107 ? -10.125 7.824 1.819 1 87.75 107 LEU A CA 1
ATOM 823 C C . LEU A 1 107 ? -9.406 6.484 1.974 1 87.75 107 LEU A C 1
ATOM 825 O O . LEU A 1 107 ? -9.344 5.934 3.074 1 87.75 107 LEU A O 1
ATOM 829 N N . VAL A 1 108 ? -8.82 5.961 0.914 1 84.19 108 VAL A N 1
ATOM 830 C CA . VAL A 1 108 ? -8.117 4.684 0.937 1 84.19 108 VAL A CA 1
ATOM 831 C C . VAL A 1 108 ? -6.902 4.781 1.862 1 84.19 108 VAL A C 1
ATOM 833 O O . VAL A 1 108 ? -6.625 3.857 2.629 1 84.19 108 VAL A O 1
ATOM 836 N N . LEU A 1 109 ? -6.242 5.887 1.708 1 82.56 109 LEU A N 1
ATOM 837 C CA . LEU A 1 109 ? -5.125 6.125 2.611 1 82.56 109 LEU A CA 1
ATOM 838 C C . LEU A 1 109 ? -5.562 6.008 4.066 1 82.56 109 LEU A C 1
ATOM 840 O O . LEU A 1 109 ? -4.871 5.391 4.883 1 82.56 109 LEU A O 1
ATOM 844 N N . GLN A 1 110 ? -6.68 6.57 4.34 1 81.56 110 GLN A N 1
ATOM 845 C CA . GLN A 1 110 ? -7.215 6.5 5.695 1 81.56 110 GLN A CA 1
ATOM 846 C C . GLN A 1 110 ? -7.57 5.066 6.074 1 81.56 110 GLN A C 1
ATOM 848 O O . GLN A 1 110 ? -7.309 4.629 7.199 1 81.56 110 GLN A O 1
ATOM 853 N N . ILE A 1 111 ? -8.125 4.352 5.16 1 82.94 111 ILE A N 1
ATOM 854 C CA . ILE A 1 111 ? -8.539 2.971 5.391 1 82.94 111 ILE A CA 1
ATOM 855 C C . ILE A 1 111 ? -7.312 2.105 5.676 1 82.94 111 ILE A C 1
ATOM 857 O O . ILE A 1 111 ? -7.316 1.302 6.613 1 82.94 111 ILE A O 1
ATOM 861 N N . VAL A 1 112 ? -6.309 2.299 4.973 1 82.12 112 VAL A N 1
ATOM 862 C CA . VAL A 1 112 ? -5.098 1.492 5.078 1 82.12 112 VAL A CA 1
ATOM 863 C C . VAL A 1 112 ? -4.379 1.808 6.391 1 82.12 112 VAL A C 1
ATOM 865 O O . VAL A 1 112 ? -3.854 0.907 7.051 1 82.12 112 VAL A O 1
ATOM 868 N N . THR A 1 113 ? -4.422 3.039 6.793 1 77.31 113 THR A N 1
ATOM 869 C CA . THR A 1 113 ? -3.631 3.467 7.941 1 77.31 113 THR A CA 1
ATOM 870 C C . THR A 1 113 ? -4.449 3.385 9.227 1 77.31 113 THR A C 1
ATOM 872 O O . THR A 1 113 ? -3.904 3.518 10.32 1 77.31 113 THR A O 1
ATOM 875 N N . ASP A 1 114 ? -5.738 3.211 9.094 1 73.44 114 ASP A N 1
ATOM 876 C CA . ASP A 1 114 ? -6.602 3.105 10.266 1 73.44 114 ASP A CA 1
ATOM 877 C C . ASP A 1 114 ? -7.566 1.93 10.133 1 73.44 114 ASP A C 1
ATOM 879 O O . ASP A 1 114 ? -8.625 2.057 9.516 1 73.44 114 ASP A O 1
ATOM 883 N N . SER A 1 115 ? -7.191 0.888 10.75 1 62.72 115 SER A N 1
ATOM 884 C CA . SER A 1 115 ? -7.949 -0.351 10.602 1 62.72 115 SER A CA 1
ATOM 885 C C . SER A 1 115 ? -9.297 -0.265 11.312 1 62.72 115 SER A C 1
ATOM 887 O O . SER A 1 115 ? -10.227 -0.999 10.977 1 62.72 115 SER A O 1
ATOM 889 N N . VAL A 1 116 ? -9.367 0.585 12.25 1 60.53 116 VAL A N 1
ATOM 890 C CA . VAL A 1 116 ? -10.602 0.683 13.023 1 60.53 116 VAL A CA 1
ATOM 891 C C . VAL A 1 116 ? -11.711 1.27 12.148 1 60.53 116 VAL A C 1
ATOM 893 O O . VAL A 1 116 ? -12.859 0.828 12.219 1 60.53 116 VAL A O 1
ATOM 896 N N . ALA A 1 117 ? -11.461 2.316 11.383 1 57.53 117 ALA A N 1
ATOM 897 C CA . ALA A 1 117 ? -12.453 3.01 10.562 1 57.53 117 ALA A CA 1
ATOM 898 C C . ALA A 1 117 ? -13.055 2.072 9.523 1 57.53 117 ALA A C 1
ATOM 900 O O . ALA A 1 117 ? -14.203 2.25 9.117 1 57.53 117 ALA A O 1
ATOM 901 N N . ALA A 1 118 ? -12.305 1.209 8.961 1 58.19 118 ALA A N 1
ATOM 902 C CA . ALA A 1 118 ? -12.648 0.442 7.77 1 58.19 118 ALA A CA 1
ATOM 903 C C . ALA A 1 118 ? -13.531 -0.751 8.125 1 58.19 118 ALA A C 1
ATOM 905 O O . ALA A 1 118 ? -13.938 -1.519 7.246 1 58.19 118 ALA A O 1
ATOM 906 N N . SER A 1 119 ? -14.281 -0.772 9.164 1 73.88 119 SER A N 1
ATOM 907 C CA . SER A 1 119 ? -14.344 -2.043 9.875 1 73.88 119 SER A CA 1
ATOM 908 C C . SER A 1 119 ? -15.383 -2.977 9.266 1 73.88 119 SER A C 1
ATOM 910 O O . SER A 1 119 ? -15.047 -3.803 8.406 1 73.88 119 SER A O 1
ATOM 912 N N . ASP A 1 120 ? -16.672 -2.717 9.211 1 77.12 120 ASP A N 1
ATOM 913 C CA . ASP A 1 120 ? -17.656 -3.719 8.82 1 77.12 120 ASP A CA 1
ATOM 914 C C . ASP A 1 120 ? -17.781 -3.811 7.301 1 77.12 120 ASP A C 1
ATOM 916 O O . ASP A 1 120 ? -17.828 -4.906 6.742 1 77.12 120 ASP A O 1
ATOM 920 N N . ALA A 1 121 ? -17.656 -2.666 6.691 1 84.12 121 ALA A N 1
ATOM 921 C CA . ALA A 1 121 ? -17.781 -2.59 5.238 1 84.12 121 ALA A CA 1
ATOM 922 C C . ALA A 1 121 ? -16.625 -3.299 4.551 1 84.12 121 ALA A C 1
ATOM 924 O O . ALA A 1 121 ? -16.797 -3.928 3.506 1 84.12 121 ALA A O 1
ATOM 925 N N . ALA A 1 122 ? -15.477 -3.232 5.113 1 87.12 122 ALA A N 1
ATOM 926 C CA . ALA A 1 122 ? -14.305 -3.891 4.551 1 87.12 122 ALA A CA 1
ATOM 927 C C . ALA A 1 122 ? -14.469 -5.406 4.551 1 87.12 122 ALA A C 1
ATOM 929 O O . ALA A 1 122 ? -14.094 -6.078 3.588 1 87.12 122 ALA A O 1
ATOM 930 N N . VAL A 1 123 ? -15.039 -5.91 5.609 1 89.81 123 VAL A N 1
ATOM 931 C CA . VAL A 1 123 ? -15.289 -7.344 5.715 1 89.81 123 VAL A CA 1
ATOM 932 C C . VAL A 1 123 ? -16.281 -7.773 4.633 1 89.81 123 VAL A C 1
ATOM 934 O O . VAL A 1 123 ? -16.047 -8.766 3.932 1 89.81 123 VAL A O 1
ATOM 937 N N . LEU A 1 124 ? -17.312 -7.004 4.5 1 90.06 124 LEU A N 1
ATOM 938 C CA . LEU A 1 124 ? -18.391 -7.367 3.572 1 90.06 124 LEU A CA 1
ATOM 939 C C . LEU A 1 124 ? -17.875 -7.363 2.135 1 90.06 124 LEU A C 1
ATOM 941 O O . LEU A 1 124 ? -18.203 -8.258 1.352 1 90.06 124 LEU A O 1
ATOM 945 N N . ILE A 1 125 ? -17.062 -6.441 1.781 1 92.31 125 ILE A N 1
ATOM 946 C CA . ILE A 1 125 ? -16.625 -6.363 0.392 1 92.31 125 ILE A CA 1
ATOM 947 C C . ILE A 1 125 ? -15.555 -7.422 0.13 1 92.31 125 ILE A C 1
ATOM 949 O O . ILE A 1 125 ? -15.266 -7.75 -1.023 1 92.31 125 ILE A O 1
ATOM 953 N N . SER A 1 126 ? -14.969 -7.941 1.192 1 94.88 126 SER A N 1
ATOM 954 C CA . SER A 1 126 ? -13.914 -8.938 1.036 1 94.88 126 SER A CA 1
ATOM 955 C C . SER A 1 126 ? -14.492 -10.336 0.904 1 94.88 126 SER A C 1
ATOM 957 O O . SER A 1 126 ? -13.805 -11.258 0.456 1 94.88 126 SER A O 1
ATOM 959 N N . GLU A 1 127 ? -15.719 -10.594 1.357 1 95.88 127 GLU A N 1
ATOM 960 C CA . GLU A 1 127 ? -16.344 -11.914 1.385 1 95.88 127 GLU A CA 1
ATOM 961 C C . GLU A 1 127 ? -16.266 -12.578 0.015 1 95.88 127 GLU A C 1
ATOM 963 O O . GLU A 1 127 ? -15.852 -13.734 -0.098 1 95.88 127 GLU A O 1
ATOM 968 N N . PRO A 1 128 ? -16.656 -11.844 -1.057 1 96.75 128 PRO A N 1
ATOM 969 C CA . PRO A 1 128 ? -16.578 -12.516 -2.355 1 96.75 128 PRO A CA 1
ATOM 970 C C . PRO A 1 128 ? -15.148 -12.883 -2.742 1 96.75 128 PRO A C 1
ATOM 972 O O . PRO A 1 128 ? -14.93 -13.875 -3.441 1 96.75 128 PRO A O 1
ATOM 975 N N . LEU A 1 129 ? -14.156 -12.094 -2.361 1 97.88 129 LEU A N 1
ATOM 976 C CA . LEU A 1 129 ? -12.75 -12.406 -2.619 1 97.88 129 LEU A CA 1
ATOM 977 C C . LEU A 1 129 ? -12.328 -13.664 -1.875 1 97.88 129 LEU A C 1
ATOM 979 O O . LEU A 1 129 ? -11.711 -14.555 -2.459 1 97.88 129 LEU A O 1
ATOM 983 N N . TYR A 1 130 ? -12.703 -13.734 -0.595 1 97.62 130 TYR A N 1
ATOM 984 C CA . TYR A 1 130 ? -12.43 -14.922 0.206 1 97.62 130 TYR A CA 1
ATOM 985 C C . TYR A 1 130 ? -13.07 -16.156 -0.414 1 97.62 130 TYR A C 1
ATOM 987 O O . TYR A 1 130 ? -12.43 -17.219 -0.518 1 97.62 130 TYR A O 1
ATOM 995 N N . ALA A 1 131 ? -14.305 -15.984 -0.802 1 97.75 131 ALA A N 1
ATOM 996 C CA . ALA A 1 131 ? -15.039 -17.094 -1.402 1 97.75 131 ALA A CA 1
ATOM 997 C C . ALA A 1 131 ? -14.359 -17.578 -2.68 1 97.75 131 ALA A C 1
ATOM 999 O O . ALA A 1 131 ? -14.328 -18.781 -2.961 1 97.75 131 ALA A O 1
ATOM 1000 N N . ALA A 1 132 ? -13.875 -16.656 -3.467 1 98.12 132 ALA A N 1
ATOM 1001 C CA . ALA A 1 132 ? -13.188 -17.016 -4.703 1 98.12 132 ALA A CA 1
ATOM 1002 C C . ALA A 1 132 ? -11.93 -17.828 -4.414 1 98.12 132 ALA A C 1
ATOM 1004 O O . ALA A 1 132 ? -11.711 -18.891 -5.008 1 98.12 132 ALA A O 1
ATOM 1005 N N . PHE A 1 133 ? -11.07 -17.391 -3.49 1 98.12 133 PHE A N 1
ATOM 1006 C CA . PHE A 1 133 ? -9.852 -18.109 -3.15 1 98.12 133 PHE A CA 1
ATOM 1007 C C . PHE A 1 133 ? -10.18 -19.453 -2.496 1 98.12 133 PHE A C 1
ATOM 1009 O O . PHE A 1 133 ? -9.461 -20.422 -2.682 1 98.12 133 PHE A O 1
ATOM 1016 N N . ASP A 1 134 ? -11.234 -19.453 -1.677 1 97.56 134 ASP A N 1
ATOM 1017 C CA . ASP A 1 134 ? -11.703 -20.703 -1.092 1 97.56 134 ASP A CA 1
ATOM 1018 C C . ASP A 1 134 ? -12.094 -21.703 -2.178 1 97.56 134 ASP A C 1
ATOM 1020 O O . ASP A 1 134 ? -11.758 -22.875 -2.094 1 97.56 134 ASP A O 1
ATOM 1024 N N . ALA A 1 135 ? -12.797 -21.25 -3.18 1 96.62 135 ALA A N 1
ATOM 1025 C CA . ALA A 1 135 ? -13.25 -22.094 -4.289 1 96.62 135 ALA A CA 1
ATOM 1026 C C . ALA A 1 135 ? -12.062 -22.625 -5.094 1 96.62 135 ALA A C 1
ATOM 1028 O O . ALA A 1 135 ? -12.188 -23.609 -5.809 1 96.62 135 ALA A O 1
ATOM 1029 N N . ALA A 1 136 ? -10.945 -21.922 -5.059 1 96.62 136 ALA A N 1
ATOM 1030 C CA . ALA A 1 136 ? -9.727 -22.375 -5.738 1 96.62 136 ALA A CA 1
ATOM 1031 C C . ALA A 1 136 ? -9.172 -23.641 -5.094 1 96.62 136 ALA A C 1
ATOM 1033 O O . ALA A 1 136 ? -8.305 -24.297 -5.664 1 96.62 136 ALA A O 1
ATOM 1034 N N . GLY A 1 137 ? -9.664 -23.953 -3.836 1 96.25 137 GLY A N 1
ATOM 1035 C CA . GLY A 1 137 ? -9.195 -25.141 -3.125 1 96.25 137 GLY A CA 1
ATOM 1036 C C . GLY A 1 137 ? -8.07 -24.828 -2.152 1 96.25 137 GLY A C 1
ATOM 1037 O O . GLY A 1 137 ? -7.367 -25.734 -1.703 1 96.25 137 GLY A O 1
ATOM 1038 N N . LEU A 1 138 ? -7.844 -23.562 -1.827 1 96.69 138 LEU A N 1
ATOM 1039 C CA . LEU A 1 138 ? -6.816 -23.172 -0.871 1 96.69 138 LEU A CA 1
ATOM 1040 C C . LEU A 1 138 ? -7.207 -23.562 0.547 1 96.69 138 LEU A C 1
ATOM 1042 O O . LEU A 1 138 ? -8.391 -23.516 0.906 1 96.69 138 LEU A O 1
ATOM 1046 N N . ALA A 1 139 ? -6.168 -23.969 1.329 1 94.38 139 ALA A N 1
ATOM 1047 C CA . ALA A 1 139 ? -6.406 -24.141 2.76 1 94.38 139 ALA A CA 1
ATOM 1048 C C . ALA A 1 139 ? -6.754 -22.812 3.424 1 94.38 139 ALA A C 1
ATOM 1050 O O . ALA A 1 139 ? -6.355 -21.75 2.943 1 94.38 139 ALA A O 1
ATOM 1051 N N . PRO A 1 140 ? -7.477 -22.844 4.523 1 94.44 140 PRO A N 1
ATOM 1052 C CA . PRO A 1 140 ? -7.98 -21.625 5.16 1 94.44 140 PRO A CA 1
ATOM 1053 C C . PRO A 1 140 ? -6.879 -20.594 5.422 1 94.44 140 PRO A C 1
ATOM 1055 O O . PRO A 1 140 ? -7.043 -19.422 5.098 1 94.44 140 PRO A O 1
ATOM 1058 N N . PRO A 1 141 ? -5.684 -20.969 5.957 1 93.19 141 PRO A N 1
ATOM 1059 C CA . PRO A 1 141 ? -4.645 -19.953 6.145 1 93.19 141 PRO A CA 1
ATOM 1060 C C . PRO A 1 141 ? -4.195 -19.312 4.828 1 93.19 141 PRO A C 1
ATOM 1062 O O . PRO A 1 141 ? -3.885 -18.125 4.789 1 93.19 141 PRO A O 1
ATOM 1065 N N . ASP A 1 142 ? -4.207 -20.141 3.746 1 94.88 142 ASP A N 1
ATOM 1066 C CA . ASP A 1 142 ? -3.773 -19.641 2.445 1 94.88 142 ASP A CA 1
ATOM 1067 C C . ASP A 1 142 ? -4.82 -18.703 1.841 1 94.88 142 ASP A C 1
ATOM 1069 O O . ASP A 1 142 ? -4.477 -17.766 1.109 1 94.88 142 ASP A O 1
ATOM 1073 N N . VAL A 1 143 ? -6.129 -18.969 2.156 1 97 143 VAL A N 1
ATOM 1074 C CA . VAL A 1 143 ? -7.18 -18.047 1.731 1 97 143 VAL A CA 1
ATOM 1075 C C . VAL A 1 143 ? -6.953 -16.688 2.361 1 97 143 VAL A C 1
ATOM 1077 O O . VAL A 1 143 ? -6.969 -15.664 1.667 1 97 143 VAL A O 1
ATOM 1080 N N . VAL A 1 144 ? -6.688 -16.656 3.682 1 94.94 144 VAL A N 1
ATOM 1081 C CA . VAL A 1 144 ? -6.449 -15.406 4.41 1 94.94 144 VAL A CA 1
ATOM 1082 C C . VAL A 1 144 ? -5.23 -14.695 3.828 1 94.94 144 VAL A C 1
ATOM 1084 O O . VAL A 1 144 ? -5.285 -13.492 3.543 1 94.94 144 VAL A O 1
ATOM 1087 N N . ASN A 1 145 ? -4.191 -15.453 3.588 1 95.44 145 ASN A N 1
ATOM 1088 C CA . ASN A 1 145 ? -2.943 -14.875 3.104 1 95.44 145 ASN A CA 1
ATOM 1089 C C . ASN A 1 145 ? -3.086 -14.344 1.683 1 95.44 145 ASN A C 1
ATOM 1091 O O . ASN A 1 145 ? -2.596 -13.258 1.371 1 95.44 145 ASN A O 1
ATOM 1095 N N . ALA A 1 146 ? -3.748 -15.086 0.813 1 97.81 146 ALA A N 1
ATOM 1096 C CA . ALA A 1 146 ? -3.914 -14.672 -0.577 1 97.81 146 ALA A CA 1
ATOM 1097 C C . ALA A 1 146 ? -4.793 -13.43 -0.676 1 97.81 146 ALA A C 1
ATOM 1099 O O . ALA A 1 146 ? -4.465 -12.484 -1.4 1 97.81 146 ALA A O 1
ATOM 1100 N N . ALA A 1 147 ? -5.91 -13.438 0.026 1 97.69 147 ALA A N 1
ATOM 1101 C CA . ALA A 1 147 ? -6.801 -12.281 0.039 1 97.69 147 ALA A CA 1
ATOM 1102 C C . ALA A 1 147 ? -6.082 -11.047 0.576 1 97.69 147 ALA A C 1
ATOM 1104 O O . ALA A 1 147 ? -6.156 -9.969 -0.024 1 97.69 147 ALA A O 1
ATOM 1105 N N . GLY A 1 148 ? -5.395 -11.211 1.691 1 95.31 148 GLY A N 1
ATOM 1106 C CA . GLY A 1 148 ? -4.637 -10.117 2.271 1 95.31 148 GLY A CA 1
ATOM 1107 C C . GLY A 1 148 ? -3.562 -9.578 1.347 1 95.31 148 GLY A C 1
ATOM 1108 O O . GLY A 1 148 ? -3.4 -8.359 1.216 1 95.31 148 GLY A O 1
ATOM 1109 N N . ALA A 1 149 ? -2.83 -10.5 0.724 1 97.25 149 ALA A N 1
ATOM 1110 C CA . ALA A 1 149 ? -1.774 -10.094 -0.201 1 97.25 149 ALA A CA 1
ATOM 1111 C C . ALA A 1 149 ? -2.344 -9.289 -1.366 1 97.25 149 ALA A C 1
ATOM 1113 O O . ALA A 1 149 ? -1.764 -8.281 -1.774 1 97.25 149 ALA A O 1
ATOM 1114 N N . LEU A 1 150 ? -3.463 -9.742 -1.928 1 98.44 150 LEU A N 1
ATOM 1115 C CA . LEU A 1 150 ? -4.086 -9.031 -3.039 1 98.44 150 LEU A CA 1
ATOM 1116 C C . LEU A 1 150 ? -4.547 -7.645 -2.604 1 98.44 150 LEU A C 1
ATOM 1118 O O . LEU A 1 150 ? -4.324 -6.66 -3.312 1 98.44 150 LEU A O 1
ATOM 1122 N N . VAL A 1 151 ? -5.164 -7.566 -1.463 1 96.06 151 VAL A N 1
ATOM 1123 C CA . VAL A 1 151 ? -5.66 -6.293 -0.952 1 96.06 151 VAL A CA 1
ATOM 1124 C C . VAL A 1 151 ? -4.488 -5.34 -0.723 1 96.06 151 VAL A C 1
ATOM 1126 O O . VAL A 1 151 ? -4.539 -4.176 -1.128 1 96.06 151 VAL A O 1
ATOM 1129 N N . ASP A 1 152 ? -3.439 -5.82 -0.061 1 94.62 152 ASP A N 1
ATOM 1130 C CA . ASP A 1 152 ? -2.262 -4.992 0.169 1 94.62 152 ASP A CA 1
ATOM 1131 C C . ASP A 1 152 ? -1.647 -4.531 -1.15 1 94.62 152 ASP A C 1
ATOM 1133 O O . ASP A 1 152 ? -1.216 -3.381 -1.273 1 94.62 152 ASP A O 1
ATOM 1137 N N . PHE A 1 153 ? -1.547 -5.406 -2.096 1 97 153 PHE A N 1
ATOM 1138 C CA . PHE A 1 153 ? -1.043 -5.055 -3.42 1 97 153 PHE A CA 1
ATOM 1139 C C . PHE A 1 153 ? -1.882 -3.945 -4.039 1 97 153 PHE A C 1
ATOM 1141 O O . PHE A 1 153 ? -1.343 -2.939 -4.508 1 97 153 PHE A O 1
ATOM 1148 N N . VAL A 1 154 ? -3.23 -4.094 -4.066 1 96.62 154 VAL A N 1
ATOM 1149 C CA . VAL A 1 154 ? -4.113 -3.129 -4.715 1 96.62 154 VAL A CA 1
ATOM 1150 C C . VAL A 1 154 ? -4.016 -1.78 -4.004 1 96.62 154 VAL A C 1
ATOM 1152 O O . VAL A 1 154 ? -3.963 -0.733 -4.652 1 96.62 154 VAL A O 1
ATOM 1155 N N . ASN A 1 155 ? -3.982 -1.844 -2.701 1 93.25 155 ASN A N 1
ATOM 1156 C CA . ASN A 1 155 ? -3.82 -0.599 -1.957 1 93.25 155 ASN A CA 1
ATOM 1157 C C . ASN A 1 155 ? -2.502 0.091 -2.297 1 93.25 155 ASN A C 1
ATOM 1159 O O . ASN A 1 155 ? -2.473 1.297 -2.545 1 93.25 155 ASN A O 1
ATOM 1163 N N . GLY A 1 156 ? -1.427 -0.679 -2.223 1 92.31 156 GLY A N 1
ATOM 1164 C CA . GLY A 1 156 ? -0.142 -0.115 -2.602 1 92.31 156 GLY A CA 1
ATOM 1165 C C . GLY A 1 156 ? -0.136 0.47 -4 1 92.31 156 GLY A C 1
ATOM 1166 O O . GLY A 1 156 ? 0.364 1.576 -4.215 1 92.31 156 GLY A O 1
ATOM 1167 N N . TYR A 1 157 ? -0.71 -0.193 -4.93 1 92.12 157 TYR A N 1
ATOM 1168 C CA . TYR A 1 157 ? -0.813 0.25 -6.316 1 92.12 157 TYR A CA 1
ATOM 1169 C C . TYR A 1 157 ? -1.608 1.546 -6.418 1 92.12 157 TYR A C 1
ATOM 1171 O O . TYR A 1 157 ? -1.184 2.492 -7.086 1 92.12 157 TYR A O 1
ATOM 1179 N N . ALA A 1 158 ? -2.76 1.539 -5.812 1 91.25 158 ALA A N 1
ATOM 1180 C CA . ALA A 1 158 ? -3.66 2.686 -5.898 1 91.25 158 ALA A CA 1
ATOM 1181 C C . ALA A 1 158 ? -3.033 3.926 -5.27 1 91.25 158 ALA A C 1
ATOM 1183 O O . ALA A 1 158 ? -3.18 5.035 -5.793 1 91.25 158 ALA A O 1
ATOM 1184 N N . LEU A 1 159 ? -2.42 3.758 -4.176 1 87.5 159 LEU A N 1
ATOM 1185 C CA . LEU A 1 159 ? -1.787 4.887 -3.506 1 87.5 159 LEU A CA 1
ATOM 1186 C C . LEU A 1 159 ? -0.626 5.43 -4.332 1 87.5 159 LEU A C 1
ATOM 1188 O O . LEU A 1 159 ? -0.407 6.645 -4.379 1 87.5 159 LEU A O 1
ATOM 1192 N N . ALA A 1 160 ? 0.132 4.582 -4.926 1 83.69 160 ALA A N 1
ATOM 1193 C CA . ALA A 1 160 ? 1.2 5.012 -5.824 1 83.69 160 ALA A CA 1
ATOM 1194 C C . ALA A 1 160 ? 0.635 5.754 -7.031 1 83.69 160 ALA A C 1
ATOM 1196 O O . ALA A 1 160 ? 1.243 6.707 -7.523 1 83.69 160 ALA A O 1
ATOM 1197 N N . GLY A 1 161 ? -0.503 5.316 -7.516 1 79.5 161 GLY A N 1
ATOM 1198 C CA . GLY A 1 161 ? -1.142 5.906 -8.68 1 79.5 161 GLY A CA 1
ATOM 1199 C C . GLY A 1 161 ? -1.817 7.23 -8.383 1 79.5 161 GLY A C 1
ATOM 1200 O O . GLY A 1 161 ? -2.092 8.016 -9.297 1 79.5 161 GLY A O 1
ATOM 1201 N N . ALA A 1 162 ? -2.217 7.402 -7.195 1 72.44 162 ALA A N 1
ATOM 1202 C CA . ALA A 1 162 ? -2.887 8.633 -6.797 1 72.44 162 ALA A CA 1
ATOM 1203 C C . ALA A 1 162 ? -1.922 9.812 -6.816 1 72.44 162 ALA A C 1
ATOM 1205 O O . ALA A 1 162 ? -2.348 10.977 -6.824 1 72.44 162 ALA A O 1
ATOM 1206 N N . ALA A 1 163 ? -0.644 9.453 -6.875 1 65.56 163 ALA A N 1
ATOM 1207 C CA . ALA A 1 163 ? 0.347 10.516 -6.973 1 65.56 163 ALA A CA 1
ATOM 1208 C C . ALA A 1 163 ? 0.18 11.305 -8.273 1 65.56 163 ALA A C 1
ATOM 1210 O O . ALA A 1 163 ? -0.269 10.758 -9.281 1 65.56 163 ALA A O 1
ATOM 1211 N N . ALA A 1 164 ? 0.291 12.523 -8.195 1 59.12 164 ALA A N 1
ATOM 1212 C CA . ALA A 1 164 ? 0.144 13.406 -9.352 1 59.12 164 ALA A CA 1
ATOM 1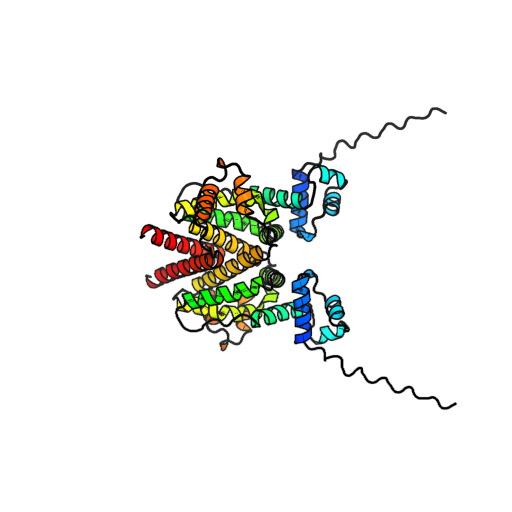213 C C . ALA A 1 164 ? 0.913 12.859 -10.555 1 59.12 164 ALA A C 1
ATOM 1215 O O . ALA A 1 164 ? 2.049 12.398 -10.414 1 59.12 164 ALA A O 1
ATOM 1216 N N . PRO A 1 165 ? 0.087 12.68 -11.578 1 58.5 165 PRO A N 1
ATOM 1217 C CA . PRO A 1 165 ? 0.765 12.234 -12.797 1 58.5 165 PRO A CA 1
ATOM 1218 C C . PRO A 1 165 ? 1.936 13.133 -13.188 1 58.5 165 PRO A C 1
ATOM 1220 O O . PRO A 1 165 ? 1.871 14.352 -13 1 58.5 165 PRO A O 1
ATOM 1223 N N . VAL A 1 166 ? 3.053 12.578 -13.234 1 59.31 166 VAL A N 1
ATOM 1224 C CA . VAL A 1 166 ? 4.191 13.328 -13.75 1 59.31 166 VAL A CA 1
ATOM 1225 C C . VAL A 1 166 ? 4.285 13.148 -15.266 1 59.31 166 VAL A C 1
ATOM 1227 O O . VAL A 1 166 ? 4.016 12.062 -15.781 1 59.31 166 VAL A O 1
ATOM 1230 N N . GLU A 1 167 ? 4.316 14.203 -15.852 1 64.69 167 GLU A N 1
ATOM 1231 C CA . GLU A 1 167 ? 4.488 14.156 -17.297 1 64.69 167 GLU A CA 1
ATOM 1232 C C . GLU A 1 167 ? 5.805 13.477 -17.672 1 64.69 167 GLU A C 1
ATOM 1234 O O . GLU A 1 167 ? 6.805 13.609 -16.969 1 64.69 167 GLU A O 1
ATOM 1239 N N . GLY A 1 168 ? 5.754 12.672 -18.781 1 68.94 168 GLY A N 1
ATOM 1240 C CA . GLY A 1 168 ? 6.977 12.07 -19.281 1 68.94 168 GLY A CA 1
ATOM 1241 C C . GLY A 1 168 ? 7.227 10.672 -18.734 1 68.94 168 GLY A C 1
ATOM 1242 O O . GLY A 1 168 ? 6.285 9.93 -18.469 1 68.94 168 GLY A O 1
ATOM 1243 N N . ASP A 1 169 ? 8.422 10.227 -18.875 1 74.81 169 ASP A N 1
ATOM 1244 C CA . ASP A 1 169 ? 8.875 8.93 -18.391 1 74.81 169 ASP A CA 1
ATOM 1245 C C . ASP A 1 169 ? 9.844 9.086 -17.234 1 74.81 169 ASP A C 1
ATOM 1247 O O . ASP A 1 169 ? 11.055 8.883 -17.391 1 74.81 169 ASP A O 1
ATOM 1251 N N . PRO A 1 170 ? 9.25 9.406 -16.125 1 75.69 170 PRO A N 1
ATOM 1252 C CA . PRO A 1 170 ? 10.125 9.688 -14.977 1 75.69 170 PRO A CA 1
ATOM 1253 C C . PRO A 1 170 ? 11.062 8.531 -14.656 1 75.69 170 PRO A C 1
ATOM 1255 O O . PRO A 1 170 ? 12.211 8.75 -14.266 1 75.69 170 PRO A O 1
ATOM 1258 N N . MET A 1 171 ? 10.562 7.387 -14.867 1 80.25 171 MET A N 1
ATOM 1259 C CA . MET A 1 171 ? 11.43 6.246 -14.594 1 80.25 171 MET A CA 1
ATOM 1260 C C . MET A 1 171 ? 12.594 6.199 -15.578 1 80.25 171 MET A C 1
ATOM 1262 O O . MET A 1 171 ? 13.75 6.008 -15.18 1 80.25 171 MET A O 1
ATOM 1266 N N . GLY A 1 172 ? 12.273 6.371 -16.828 1 81.31 172 GLY A N 1
ATOM 1267 C CA . GLY A 1 172 ? 13.328 6.402 -17.828 1 81.31 172 GLY A CA 1
ATOM 1268 C C . GLY A 1 172 ? 14.367 7.477 -17.562 1 81.31 172 GLY A C 1
ATOM 1269 O O . GLY A 1 172 ? 15.57 7.23 -17.703 1 81.31 172 GLY A O 1
ATOM 1270 N N . GLU A 1 173 ? 13.961 8.625 -17.219 1 82.44 173 GLU A N 1
ATOM 1271 C CA . GLU A 1 173 ? 14.859 9.734 -16.938 1 82.44 173 GLU A CA 1
ATOM 1272 C C . GLU A 1 173 ? 15.766 9.43 -15.758 1 82.44 173 GLU A C 1
ATOM 1274 O O . GLU A 1 173 ? 16.953 9.766 -15.766 1 82.44 173 GLU A O 1
ATOM 1279 N N . ARG A 1 174 ? 15.242 8.82 -14.852 1 84.25 174 ARG A N 1
ATOM 1280 C CA . ARG A 1 174 ? 16.016 8.469 -13.664 1 84.25 174 ARG A CA 1
ATOM 1281 C C . ARG A 1 174 ? 17.062 7.406 -13.984 1 84.25 174 ARG A C 1
ATOM 1283 O O . ARG A 1 174 ? 18.203 7.492 -13.539 1 84.25 174 ARG A O 1
ATOM 1290 N N . LEU A 1 175 ? 16.594 6.449 -14.703 1 89.38 175 LEU A N 1
ATOM 1291 C CA . LEU A 1 175 ? 17.516 5.391 -15.109 1 89.38 175 LEU A CA 1
ATOM 1292 C C . LEU A 1 175 ? 18.688 5.965 -15.914 1 89.38 175 LEU A C 1
ATOM 1294 O O . LEU A 1 175 ? 19.828 5.547 -15.742 1 89.38 175 LEU A O 1
ATOM 1298 N N . ASP A 1 176 ? 18.344 6.922 -16.688 1 88.19 176 ASP A N 1
ATOM 1299 C CA . ASP A 1 176 ? 19.359 7.527 -17.547 1 88.19 176 ASP A CA 1
ATOM 1300 C C . ASP A 1 176 ? 20.344 8.367 -16.719 1 88.19 176 ASP A C 1
ATOM 1302 O O . ASP A 1 176 ? 21.5 8.523 -17.109 1 88.19 176 ASP A O 1
ATOM 1306 N N . ALA A 1 177 ? 19.844 8.891 -15.648 1 86.19 177 ALA A N 1
ATOM 1307 C CA . ALA A 1 177 ? 20.641 9.797 -14.828 1 86.19 177 ALA A CA 1
ATOM 1308 C C . ALA A 1 177 ? 21.625 9.023 -13.961 1 86.19 177 ALA A C 1
ATOM 1310 O O . ALA A 1 177 ? 22.641 9.57 -13.508 1 86.19 177 ALA A O 1
ATOM 1311 N N . LEU A 1 178 ? 21.422 7.777 -13.711 1 90.56 178 LEU A N 1
ATOM 1312 C CA . LEU A 1 178 ? 22.266 6.961 -12.844 1 90.56 178 LEU A CA 1
ATOM 1313 C C . LEU A 1 178 ? 23.359 6.273 -13.648 1 90.56 178 LEU A C 1
ATOM 1315 O O . LEU A 1 178 ? 23.172 5.949 -14.82 1 90.56 178 LEU A O 1
ATOM 1319 N N . PRO A 1 179 ? 24.547 6.113 -13.055 1 92.31 179 PRO A N 1
ATOM 1320 C CA . PRO A 1 179 ? 25.594 5.355 -13.742 1 92.31 179 PRO A CA 1
ATOM 1321 C C . PRO A 1 179 ? 25.141 3.945 -14.125 1 92.31 179 PRO A C 1
ATOM 1323 O O . PRO A 1 179 ? 24.641 3.199 -13.273 1 92.31 179 PRO A O 1
ATOM 1326 N N . PRO A 1 180 ? 25.328 3.576 -15.359 1 91.5 180 PRO A N 1
ATOM 1327 C CA . PRO A 1 180 ? 24.812 2.297 -15.852 1 91.5 180 PRO A CA 1
ATOM 1328 C C . PRO A 1 180 ? 25.375 1.101 -15.086 1 91.5 180 PRO A C 1
ATOM 1330 O O . PRO A 1 180 ? 24.703 0.063 -14.984 1 91.5 180 PRO A O 1
ATOM 1333 N N . ASP A 1 181 ? 26.5 1.212 -14.492 1 94 181 ASP A N 1
ATOM 1334 C CA . ASP A 1 181 ? 27.141 0.091 -13.812 1 94 181 ASP A CA 1
ATOM 1335 C C . ASP A 1 181 ? 26.484 -0.187 -12.469 1 94 181 ASP A C 1
ATOM 1337 O O . ASP A 1 181 ? 26.609 -1.28 -11.914 1 94 181 ASP A O 1
ATOM 1341 N N . ARG A 1 182 ? 25.812 0.797 -11.914 1 93.06 182 ARG A N 1
ATOM 1342 C CA . ARG A 1 182 ? 25.156 0.637 -10.617 1 93.06 182 ARG A CA 1
ATOM 1343 C C . ARG A 1 182 ? 23.797 -0.033 -10.773 1 93.06 182 ARG A C 1
ATOM 1345 O O . ARG A 1 182 ? 23.25 -0.58 -9.805 1 93.06 182 ARG A O 1
ATOM 1352 N N . ILE A 1 183 ? 23.234 -0.005 -11.969 1 95.81 183 ILE A N 1
ATOM 1353 C CA . ILE A 1 183 ? 21.891 -0.54 -12.188 1 95.81 183 ILE A CA 1
ATOM 1354 C C . ILE A 1 183 ? 21.844 -1.274 -13.523 1 95.81 183 ILE A C 1
ATOM 1356 O O . ILE A 1 183 ? 20.969 -1.005 -14.352 1 95.81 183 ILE A O 1
ATOM 1360 N N . PRO A 1 184 ? 22.719 -2.16 -13.789 1 96.75 184 PRO A N 1
ATOM 1361 C CA . PRO A 1 184 ? 22.812 -2.805 -15.102 1 96.75 184 PRO A CA 1
ATOM 1362 C C . PRO A 1 184 ? 21.547 -3.572 -15.477 1 96.75 184 PRO A C 1
ATOM 1364 O O . PRO A 1 184 ? 21.125 -3.543 -16.625 1 96.75 184 PRO A O 1
ATOM 1367 N N . THR A 1 185 ? 20.953 -4.262 -14.539 1 97.19 185 THR A N 1
ATOM 1368 C CA . THR A 1 185 ? 19.781 -5.07 -14.844 1 97.19 185 THR A CA 1
ATOM 1369 C C . THR A 1 185 ? 18.578 -4.184 -15.141 1 97.19 185 THR A C 1
ATOM 1371 O O . THR A 1 185 ? 17.875 -4.406 -16.125 1 97.19 185 THR A O 1
ATOM 1374 N N . MET A 1 186 ? 18.328 -3.193 -14.297 1 96.44 186 MET A N 1
ATOM 1375 C CA . MET A 1 186 ? 17.172 -2.32 -14.492 1 96.44 186 MET A CA 1
ATOM 1376 C C . MET A 1 186 ? 17.266 -1.601 -15.836 1 96.44 186 MET A C 1
ATOM 1378 O O . MET A 1 186 ? 16.266 -1.446 -16.531 1 96.44 186 MET A O 1
ATOM 1382 N N . ARG A 1 187 ? 18.484 -1.165 -16.188 1 95.56 187 ARG A N 1
ATOM 1383 C CA . ARG A 1 187 ? 18.656 -0.502 -17.469 1 95.56 187 ARG A CA 1
ATOM 1384 C C . ARG A 1 187 ? 18.328 -1.445 -18.625 1 95.56 187 ARG A C 1
ATOM 1386 O O . ARG A 1 187 ? 17.609 -1.069 -19.547 1 95.56 187 ARG A O 1
ATOM 1393 N N . ARG A 1 188 ? 18.859 -2.627 -18.562 1 95.69 188 ARG A N 1
ATOM 1394 C CA . ARG A 1 188 ? 18.609 -3.609 -19.609 1 95.69 188 ARG A CA 1
ATOM 1395 C C . ARG A 1 188 ? 17.125 -3.955 -19.703 1 95.69 188 ARG A C 1
ATOM 1397 O O . ARG A 1 188 ? 16.562 -3.98 -20.797 1 95.69 188 ARG A O 1
ATOM 1404 N N . VAL A 1 189 ? 16.516 -4.199 -18.594 1 95.5 189 VAL A N 1
ATOM 1405 C CA . VAL A 1 189 ? 15.125 -4.637 -18.531 1 95.5 189 VAL A CA 1
ATOM 1406 C C . VAL A 1 189 ? 14.203 -3.531 -19.047 1 95.5 189 VAL A C 1
ATOM 1408 O O . VAL A 1 189 ? 13.336 -3.777 -19.891 1 95.5 189 VAL A O 1
ATOM 1411 N N . HIS A 1 190 ? 14.391 -2.318 -18.578 1 93.31 190 HIS A N 1
ATOM 1412 C CA . HIS A 1 190 ? 13.523 -1.217 -19 1 93.31 190 HIS A CA 1
ATOM 1413 C C . HIS A 1 190 ? 13.75 -0.853 -20.453 1 93.31 190 HIS A C 1
ATOM 1415 O O . HIS A 1 190 ? 12.82 -0.455 -21.156 1 93.31 190 HIS A O 1
ATOM 1421 N N . ALA A 1 191 ? 14.992 -0.943 -20.953 1 92.19 191 ALA A N 1
ATOM 1422 C CA . ALA A 1 191 ? 15.266 -0.732 -22.375 1 92.19 191 ALA A CA 1
ATOM 1423 C C . ALA A 1 191 ? 14.516 -1.748 -23.234 1 92.19 191 ALA A C 1
ATOM 1425 O O . ALA A 1 191 ? 13.977 -1.402 -24.281 1 92.19 191 ALA A O 1
ATOM 1426 N N . ALA A 1 192 ? 14.516 -2.988 -22.812 1 92.94 192 ALA A N 1
ATOM 1427 C CA . ALA A 1 192 ? 13.812 -4.047 -23.547 1 92.94 192 ALA A CA 1
ATOM 1428 C C . ALA A 1 192 ? 12.312 -3.793 -23.578 1 92.94 192 ALA A C 1
ATOM 1430 O O . ALA A 1 192 ? 11.664 -3.996 -24.609 1 92.94 192 ALA A O 1
ATOM 1431 N N . VAL A 1 193 ? 11.789 -3.377 -22.453 1 91.06 193 VAL A N 1
ATOM 1432 C CA . VAL A 1 193 ? 10.359 -3.104 -22.344 1 91.06 193 VAL A CA 1
ATOM 1433 C C . VAL A 1 193 ? 9.992 -1.917 -23.234 1 91.06 193 VAL A C 1
ATOM 1435 O O . VAL A 1 193 ? 8.93 -1.906 -23.859 1 91.06 193 VAL A O 1
ATOM 1438 N N . ALA A 1 194 ? 10.82 -0.9 -23.234 1 86.94 194 ALA A N 1
ATOM 1439 C CA . ALA A 1 194 ? 10.578 0.312 -24.016 1 86.94 194 ALA A CA 1
ATOM 1440 C C . ALA A 1 194 ? 10.539 0.003 -25.516 1 86.94 194 ALA A C 1
ATOM 1442 O O . ALA A 1 194 ? 9.891 0.716 -26.281 1 86.94 194 ALA A O 1
ATOM 1443 N N . ARG A 1 195 ? 11.188 -0.986 -25.922 1 85.75 195 ARG A N 1
ATOM 1444 C CA . ARG A 1 195 ? 11.258 -1.353 -27.328 1 85.75 195 ARG A CA 1
ATOM 1445 C C . ARG A 1 195 ? 9.969 -2.016 -27.781 1 85.75 195 ARG A C 1
ATOM 1447 O O . ARG A 1 195 ? 9.672 -2.041 -28.984 1 85.75 195 ARG A O 1
ATOM 1454 N N . GLU A 1 196 ? 9.258 -2.582 -26.922 1 78.06 196 GLU A N 1
ATOM 1455 C CA . GLU A 1 196 ? 7.988 -3.23 -27.25 1 78.06 196 GLU A CA 1
ATOM 1456 C C . GLU A 1 196 ? 6.867 -2.738 -26.344 1 78.06 196 GLU A C 1
ATOM 1458 O O . GLU A 1 196 ? 6.352 -3.496 -25.516 1 78.06 196 GLU A O 1
ATOM 1463 N N . PRO A 1 197 ? 6.578 -1.417 -26.594 1 63.75 197 PRO A N 1
ATOM 1464 C CA . PRO A 1 197 ? 5.594 -0.877 -25.656 1 63.75 197 PRO A CA 1
ATOM 1465 C C . PRO A 1 197 ? 4.203 -1.479 -25.844 1 63.75 197 PRO A C 1
ATOM 1467 O O . PRO A 1 197 ? 3.621 -1.365 -26.922 1 63.75 197 PRO A O 1
ATOM 1470 N N . ALA A 1 198 ? 4.066 -2.703 -25.656 1 61.47 198 ALA A N 1
ATOM 1471 C CA . ALA A 1 198 ? 2.699 -3.221 -25.656 1 61.47 198 ALA A CA 1
ATOM 1472 C C . ALA A 1 198 ? 1.882 -2.604 -24.531 1 61.47 198 ALA A C 1
ATOM 1474 O O . ALA A 1 198 ? 2.443 -2.111 -23.547 1 61.47 198 ALA A O 1
ATOM 1475 N N . GLU A 1 199 ? 0.686 -2.275 -24.922 1 63.03 199 GLU A N 1
ATOM 1476 C CA . GLU A 1 199 ? -0.209 -1.769 -23.875 1 63.03 199 GLU A CA 1
ATOM 1477 C C . GLU A 1 199 ? -0.045 -2.551 -22.578 1 63.03 199 GLU A C 1
ATOM 1479 O O . GLU A 1 199 ? -0.391 -3.732 -22.516 1 63.03 199 GLU A O 1
ATOM 1484 N N . ARG A 1 200 ? 0.871 -2.076 -21.75 1 69.88 200 ARG A N 1
ATOM 1485 C CA . ARG A 1 200 ? 1.189 -2.771 -20.5 1 69.88 200 ARG A CA 1
ATOM 1486 C C . ARG A 1 200 ? 0.202 -2.402 -19.406 1 69.88 200 ARG A C 1
ATOM 1488 O O . ARG A 1 200 ? -0.108 -1.226 -19.203 1 69.88 200 ARG A O 1
ATOM 1495 N N . ASP A 1 201 ? -0.548 -3.494 -18.938 1 87.88 201 ASP A N 1
ATOM 1496 C CA . ASP A 1 201 ? -1.425 -3.338 -17.781 1 87.88 201 ASP A CA 1
ATOM 1497 C C . ASP A 1 201 ? -0.756 -3.863 -16.516 1 87.88 201 ASP A C 1
ATOM 1499 O O . ASP A 1 201 ? -0.966 -5.016 -16.125 1 87.88 201 ASP A O 1
ATOM 1503 N N . PHE A 1 202 ? 0.059 -2.949 -15.945 1 88.69 202 PHE A N 1
ATOM 1504 C CA . PHE A 1 202 ? 0.826 -3.287 -14.75 1 88.69 202 PHE A CA 1
ATOM 1505 C C . PHE A 1 202 ? -0.075 -3.893 -13.68 1 88.69 202 PHE A C 1
ATOM 1507 O O . PHE A 1 202 ? 0.286 -4.887 -13.047 1 88.69 202 PHE A O 1
ATOM 1514 N N . PHE A 1 203 ? -1.217 -3.336 -13.578 1 95.06 203 PHE A N 1
ATOM 1515 C CA . PHE A 1 203 ? -2.123 -3.795 -12.531 1 95.06 203 PHE A CA 1
ATOM 1516 C C . PHE A 1 203 ? -2.561 -5.23 -12.789 1 95.06 203 PHE A C 1
ATOM 1518 O O . PHE A 1 203 ? -2.453 -6.086 -11.906 1 95.06 203 PHE A O 1
ATOM 1525 N N . SER A 1 204 ? -3.053 -5.457 -13.984 1 96.5 204 SER A N 1
ATOM 1526 C CA . SER A 1 204 ? -3.523 -6.793 -14.328 1 96.5 204 SER A CA 1
ATOM 1527 C C . SER A 1 204 ? -2.408 -7.824 -14.188 1 96.5 204 SER A C 1
ATOM 1529 O O . SER A 1 204 ? -2.65 -8.961 -13.773 1 96.5 204 SER A O 1
ATOM 1531 N N . SER A 1 205 ? -1.23 -7.438 -14.531 1 95.5 205 SER A N 1
ATOM 1532 C CA . SER A 1 205 ? -0.091 -8.344 -14.422 1 95.5 205 SER A CA 1
ATOM 1533 C C . SER A 1 205 ? 0.186 -8.703 -12.969 1 95.5 205 SER A C 1
ATOM 1535 O O . SER A 1 205 ? 0.513 -9.852 -12.656 1 95.5 205 SER A O 1
ATOM 1537 N N . GLY A 1 206 ? 0.122 -7.695 -12.047 1 97.38 206 GLY A N 1
ATOM 1538 C CA . GLY A 1 206 ? 0.269 -7.969 -10.625 1 97.38 206 GLY A CA 1
ATOM 1539 C C . GLY A 1 206 ? -0.783 -8.922 -10.094 1 97.38 206 GLY A C 1
ATOM 1540 O O . GLY A 1 206 ? -0.467 -9.844 -9.336 1 97.38 206 GLY A O 1
ATOM 1541 N N . VAL A 1 207 ? -2.014 -8.719 -10.508 1 98.38 207 VAL A N 1
ATOM 1542 C CA . VAL A 1 207 ? -3.109 -9.602 -10.117 1 98.38 207 VAL A CA 1
ATOM 1543 C C . VAL A 1 207 ? -2.846 -11.016 -10.617 1 98.38 207 VAL A C 1
ATOM 1545 O O . VAL A 1 207 ? -3.02 -11.984 -9.875 1 98.38 207 VAL A O 1
ATOM 1548 N N . GLU A 1 208 ? -2.377 -11.125 -11.852 1 97.69 208 GLU A N 1
ATOM 1549 C CA . GLU A 1 208 ? -2.105 -12.438 -12.438 1 97.69 208 GLU A CA 1
ATOM 1550 C C . GLU A 1 208 ? -1.007 -13.172 -11.68 1 97.69 208 GLU A C 1
ATOM 1552 O O . GLU A 1 208 ? -1.074 -14.391 -11.508 1 97.69 208 GLU A O 1
ATOM 1557 N N . ILE A 1 209 ? -0.009 -12.477 -11.281 1 97.81 209 ILE A N 1
ATOM 1558 C CA . ILE A 1 209 ? 1.077 -13.07 -10.516 1 97.81 209 ILE A CA 1
ATOM 1559 C C . ILE A 1 209 ? 0.526 -13.68 -9.227 1 97.81 209 ILE A C 1
ATOM 1561 O O . ILE A 1 209 ? 0.871 -14.805 -8.859 1 97.81 209 ILE A O 1
ATOM 1565 N N . ILE A 1 210 ? -0.336 -12.977 -8.508 1 98.44 210 ILE A N 1
ATOM 1566 C CA . ILE A 1 210 ? -0.919 -13.445 -7.258 1 98.44 210 ILE A CA 1
ATOM 1567 C C . ILE A 1 210 ? -1.832 -14.641 -7.531 1 98.44 210 ILE A C 1
ATOM 1569 O O . ILE A 1 210 ? -1.812 -15.625 -6.793 1 98.44 210 ILE A O 1
ATOM 1573 N N . ILE A 1 211 ? -2.621 -14.57 -8.641 1 98.5 211 ILE A N 1
ATOM 1574 C CA . ILE A 1 211 ? -3.504 -15.664 -9.016 1 98.5 211 ILE A CA 1
ATOM 1575 C C . ILE A 1 211 ? -2.678 -16.922 -9.32 1 98.5 211 ILE A C 1
ATOM 1577 O O . ILE A 1 211 ? -3.021 -18.016 -8.875 1 98.5 211 ILE A O 1
ATOM 1581 N N . ARG A 1 212 ? -1.604 -16.75 -10.078 1 97.38 212 ARG A N 1
ATOM 1582 C CA . ARG A 1 212 ? -0.729 -17.875 -10.383 1 97.38 212 ARG A CA 1
ATOM 1583 C C . ARG A 1 212 ? -0.101 -18.453 -9.109 1 97.38 212 ARG A C 1
ATOM 1585 O O . ARG A 1 212 ? 0.062 -19.656 -8.984 1 97.38 212 ARG A O 1
ATOM 1592 N N . GLY A 1 213 ? 0.29 -17.562 -8.203 1 97.88 213 GLY A N 1
ATOM 1593 C CA . GLY A 1 213 ? 0.792 -18.016 -6.918 1 97.88 213 GLY A CA 1
ATOM 1594 C C . GLY A 1 213 ? -0.226 -18.812 -6.133 1 97.88 213 GLY A C 1
ATOM 1595 O O . GLY A 1 213 ? 0.105 -19.859 -5.562 1 97.88 213 GLY A O 1
ATOM 1596 N N . ALA A 1 214 ? -1.456 -18.328 -6.062 1 97.56 214 ALA A N 1
ATOM 1597 C CA . ALA A 1 214 ? -2.537 -19.047 -5.387 1 97.56 214 ALA A CA 1
ATOM 1598 C C . ALA A 1 214 ? -2.795 -20.406 -6.039 1 97.56 214 ALA A C 1
ATOM 1600 O O . ALA A 1 214 ? -3.062 -21.391 -5.348 1 97.56 214 ALA A O 1
ATOM 1601 N N . THR A 1 215 ? -2.748 -20.406 -7.402 1 96.25 215 THR A N 1
ATOM 1602 C CA . THR A 1 215 ? -2.91 -21.656 -8.133 1 96.25 215 THR A CA 1
ATOM 1603 C C . THR A 1 215 ? -1.854 -22.672 -7.711 1 96.25 215 THR A C 1
ATOM 1605 O O . THR A 1 215 ? -2.168 -23.844 -7.469 1 96.25 215 THR A O 1
ATOM 1608 N N . ALA A 1 216 ? -0.614 -22.25 -7.625 1 95.12 216 ALA A N 1
ATOM 1609 C CA . ALA A 1 216 ? 0.488 -23.125 -7.227 1 95.12 216 ALA A CA 1
ATOM 1610 C C . ALA A 1 216 ? 0.288 -23.641 -5.805 1 95.12 216 ALA A C 1
ATOM 1612 O O . ALA A 1 216 ? 0.589 -24.797 -5.512 1 95.12 216 ALA A O 1
ATOM 1613 N N . LEU A 1 217 ? -0.218 -22.812 -4.895 1 93.19 217 LEU A N 1
ATOM 1614 C CA . LEU A 1 217 ? -0.488 -23.203 -3.52 1 93.19 217 LEU A CA 1
ATOM 1615 C C . LEU A 1 217 ? -1.584 -24.266 -3.465 1 93.19 217 LEU A C 1
ATOM 1617 O O . LEU A 1 217 ? -1.477 -25.234 -2.713 1 93.19 217 LEU A O 1
ATOM 1621 N N . ALA A 1 218 ? -2.609 -24.047 -4.219 1 92.44 218 ALA A N 1
ATOM 1622 C CA . ALA A 1 218 ? -3.732 -24.984 -4.258 1 92.44 218 ALA A CA 1
ATOM 1623 C C . ALA A 1 218 ? -3.293 -26.344 -4.777 1 92.44 218 ALA A C 1
ATOM 1625 O O . ALA A 1 218 ? -3.775 -27.391 -4.309 1 92.44 218 ALA A O 1
ATOM 1626 N N . ALA A 1 219 ? -2.414 -26.297 -5.754 1 87.56 219 ALA A N 1
ATOM 1627 C CA . ALA A 1 219 ? -1.909 -27.547 -6.328 1 87.56 219 ALA A CA 1
ATOM 1628 C C . ALA A 1 219 ? -1.078 -28.312 -5.312 1 87.56 219 ALA A C 1
ATOM 1630 O O . ALA A 1 219 ? -1.059 -29.547 -5.328 1 87.56 219 ALA A O 1
ATOM 1631 N N . GLY A 1 220 ? -0.336 -27.578 -4.512 1 76.19 220 GLY A N 1
ATOM 1632 C CA . GLY A 1 220 ? 0.439 -28.25 -3.473 1 76.19 220 GLY A CA 1
ATOM 1633 C C . GLY A 1 220 ? -0.418 -28.812 -2.355 1 76.19 220 GLY A C 1
ATOM 1634 O O . GLY A 1 220 ? -0.027 -29.766 -1.692 1 76.19 220 GLY A O 1
ATOM 1635 N N . ALA A 1 221 ? -1.5 -28.281 -2.062 1 69.88 221 ALA A N 1
ATOM 1636 C CA . ALA A 1 221 ? -2.414 -28.734 -1.014 1 69.88 221 ALA A CA 1
ATOM 1637 C C . ALA A 1 221 ? -3.133 -30.016 -1.42 1 69.88 221 ALA A C 1
ATOM 1639 O O . ALA A 1 221 ? -3.414 -30.875 -0.577 1 69.88 221 ALA A O 1
ATOM 1640 N N . THR A 1 222 ? -3.533 -30.031 -2.703 1 57.72 222 THR A N 1
ATOM 1641 C CA . THR A 1 222 ? -4.234 -31.234 -3.18 1 57.72 222 THR A CA 1
ATOM 1642 C C . THR A 1 222 ? -3.281 -32.406 -3.262 1 57.72 222 THR A C 1
ATOM 1644 O O . THR A 1 222 ? -3.707 -33.562 -3.148 1 57.72 222 THR A O 1
ATOM 1647 N N . GLY A 1 223 ? -1.983 -32.125 -3.547 1 51 223 GLY A N 1
ATOM 1648 C CA . GLY A 1 223 ? -1.062 -33.25 -3.629 1 51 223 GLY A CA 1
ATOM 1649 C C . GLY A 1 223 ? -0.661 -33.781 -2.271 1 51 223 GLY A C 1
ATOM 1650 O O . GLY A 1 223 ? 0.098 -34.75 -2.184 1 51 223 GLY A O 1
ATOM 1651 N N . ARG A 1 224 ? -0.939 -33.094 -1.223 1 43.72 224 ARG A N 1
ATOM 1652 C CA . ARG A 1 224 ? -0.737 -33.75 0.07 1 43.72 224 ARG A CA 1
ATOM 1653 C C . ARG A 1 224 ? -1.966 -34.562 0.475 1 43.72 224 ARG A C 1
ATOM 1655 O O . ARG A 1 224 ? -3.092 -34.219 0.108 1 43.72 224 ARG A O 1
ATOM 1662 N N . MET B 1 1 ? 38.375 59.969 28.812 1 40.53 1 MET B N 1
ATOM 1663 C CA . MET B 1 1 ? 37.25 59.062 28.625 1 40.53 1 MET B CA 1
ATOM 1664 C C . MET B 1 1 ? 37.625 57.969 27.609 1 40.53 1 MET B C 1
ATOM 1666 O O . MET B 1 1 ? 37.562 58.219 26.406 1 40.53 1 MET B O 1
ATOM 1670 N N . THR B 1 2 ? 38.594 57.031 27.859 1 48.66 2 THR B N 1
ATOM 1671 C CA . THR B 1 2 ? 39.156 55.938 27.094 1 48.66 2 THR B CA 1
ATOM 1672 C C . THR B 1 2 ? 38.094 54.938 26.703 1 48.66 2 THR B C 1
ATOM 1674 O O . THR B 1 2 ? 37.375 54.406 27.578 1 48.66 2 THR B O 1
ATOM 1677 N N . THR B 1 3 ? 37.5 55 25.547 1 46.09 3 THR B N 1
ATOM 1678 C CA . THR B 1 3 ? 36.562 54.062 24.938 1 46.09 3 THR B CA 1
ATOM 1679 C C . THR B 1 3 ? 37.094 52.625 25.031 1 46.09 3 THR B C 1
ATOM 1681 O O . THR B 1 3 ? 38.156 52.312 24.484 1 46.09 3 THR B O 1
ATOM 1684 N N . GLU B 1 4 ? 36.812 51.844 26.094 1 50.59 4 GLU B N 1
ATOM 1685 C CA . GLU B 1 4 ? 37.125 50.438 26.156 1 50.59 4 GLU B CA 1
ATOM 1686 C C . GLU B 1 4 ? 36.5 49.688 24.984 1 50.59 4 GLU B C 1
ATOM 1688 O O . GLU B 1 4 ? 35.25 49.688 24.812 1 50.59 4 GLU B O 1
ATOM 1693 N N . ARG B 1 5 ? 37.219 49.531 23.891 1 51.81 5 ARG B N 1
ATOM 1694 C CA . ARG B 1 5 ? 36.812 48.719 22.766 1 51.81 5 ARG B CA 1
ATOM 1695 C C . ARG B 1 5 ? 36.312 47.344 23.266 1 51.81 5 ARG B C 1
ATOM 1697 O O . ARG B 1 5 ? 37.031 46.594 23.906 1 51.81 5 ARG B O 1
ATOM 1704 N N . ARG B 1 6 ? 34.969 47.156 23.5 1 54.25 6 ARG B N 1
ATOM 1705 C CA . ARG B 1 6 ? 34.344 45.844 23.75 1 54.25 6 ARG B CA 1
ATOM 1706 C C . ARG B 1 6 ? 34.906 44.781 22.812 1 54.25 6 ARG B C 1
ATOM 1708 O O . ARG B 1 6 ? 34.906 44.969 21.594 1 54.25 6 ARG B O 1
ATOM 1715 N N . ARG B 1 7 ? 35.812 43.844 23.203 1 51.69 7 ARG B N 1
ATOM 1716 C CA . ARG B 1 7 ? 36.375 42.719 22.453 1 51.69 7 ARG B CA 1
ATOM 1717 C C . ARG B 1 7 ? 35.25 41.938 21.781 1 51.69 7 ARG B C 1
ATOM 1719 O O . ARG B 1 7 ? 34.219 41.688 22.375 1 51.69 7 ARG B O 1
ATOM 1726 N N . PRO B 1 8 ? 35.188 41.875 20.406 1 50.91 8 PRO B N 1
ATOM 1727 C CA . PRO B 1 8 ? 34.188 41.031 19.766 1 50.91 8 PRO B CA 1
ATOM 1728 C C . PRO B 1 8 ? 34.062 39.656 20.422 1 50.91 8 PRO B C 1
ATOM 1730 O O . PRO B 1 8 ? 35.031 39.156 20.984 1 50.91 8 PRO B O 1
ATOM 1733 N N . GLY B 1 9 ? 32.969 39.281 21.094 1 42.38 9 GLY B N 1
ATOM 1734 C CA . GLY B 1 9 ? 32.688 37.969 21.688 1 42.38 9 GLY B CA 1
ATOM 1735 C C . GLY B 1 9 ? 33.156 36.812 20.812 1 42.38 9 GLY B C 1
ATOM 1736 O O . GLY B 1 9 ? 33.281 36.938 19.594 1 42.38 9 GLY B O 1
ATOM 1737 N N . ARG B 1 10 ? 34.094 35.938 21.25 1 46.25 10 ARG B N 1
ATOM 1738 C CA . ARG B 1 10 ? 34.562 34.719 20.609 1 46.25 10 ARG B CA 1
ATOM 1739 C C . ARG B 1 10 ? 33.438 34 19.906 1 46.25 10 ARG B C 1
ATOM 1741 O O . ARG B 1 10 ? 32.344 33.875 20.438 1 46.25 10 ARG B O 1
ATOM 1748 N N . PRO B 1 11 ? 33.438 33.969 18.531 1 48.34 11 PRO B N 1
ATOM 1749 C CA . PRO B 1 11 ? 32.438 33.094 17.938 1 48.34 11 PRO B CA 1
ATOM 1750 C C . PRO B 1 11 ? 32.156 31.844 18.766 1 48.34 11 PRO B C 1
ATOM 1752 O O . PRO B 1 11 ? 33.062 31.359 19.453 1 48.34 11 PRO B O 1
ATOM 1755 N N . HIS B 1 12 ? 31.109 31.656 19.406 1 48.22 12 HIS B N 1
ATOM 1756 C CA . HIS B 1 12 ? 30.781 30.422 20.141 1 48.22 12 HIS B CA 1
ATOM 1757 C C . HIS B 1 12 ? 31.312 29.203 19.406 1 48.22 12 HIS B C 1
ATOM 1759 O O . HIS B 1 12 ? 30.734 28.781 18.391 1 48.22 12 HIS B O 1
ATOM 1765 N N . ARG B 1 13 ? 32.5 28.938 19.266 1 48.41 13 ARG B N 1
ATOM 1766 C CA . ARG B 1 13 ? 33.344 27.875 18.703 1 48.41 13 ARG B CA 1
ATOM 1767 C C . ARG B 1 13 ? 32.656 26.516 18.828 1 48.41 13 ARG B C 1
ATOM 1769 O O . ARG B 1 13 ? 33 25.562 18.125 1 48.41 13 ARG B O 1
ATOM 1776 N N . ASP B 1 14 ? 31.812 26.141 19.828 1 50.06 14 ASP B N 1
ATOM 1777 C CA . ASP B 1 14 ? 31.5 24.75 20.172 1 50.06 14 ASP B CA 1
ATOM 1778 C C . ASP B 1 14 ? 30.234 24.281 19.469 1 50.06 14 ASP B C 1
ATOM 1780 O O . ASP B 1 14 ? 29.641 23.266 19.844 1 50.06 14 ASP B O 1
ATOM 1784 N N . ARG B 1 15 ? 29.562 25.172 18.781 1 56.44 15 ARG B N 1
ATOM 1785 C CA . ARG B 1 15 ? 28.375 24.594 18.188 1 56.44 15 ARG B CA 1
ATOM 1786 C C . ARG B 1 15 ? 28.719 23.703 17 1 56.44 15 ARG B C 1
ATOM 1788 O O . ARG B 1 15 ? 29.469 24.109 16.109 1 56.44 15 ARG B O 1
ATOM 1795 N N . PRO B 1 16 ? 28.531 22.438 17.125 1 61.34 16 PRO B N 1
ATOM 1796 C CA . PRO B 1 16 ? 28.844 21.547 16 1 61.34 16 PRO B CA 1
ATOM 1797 C C . PRO B 1 16 ? 28.406 22.094 14.656 1 61.34 16 PRO B C 1
ATOM 1799 O O . PRO B 1 16 ? 27.375 22.797 14.578 1 61.34 16 PRO B O 1
ATOM 1802 N N . LEU B 1 17 ? 29.297 22.297 13.727 1 74.88 17 LEU B N 1
ATOM 1803 C CA . LEU B 1 17 ? 29.078 22.766 12.367 1 74.88 17 LEU B CA 1
ATOM 1804 C C . LEU B 1 17 ? 27.875 22.047 11.742 1 74.88 17 LEU B C 1
ATOM 1806 O O . LEU B 1 17 ? 27.719 20.828 11.898 1 74.88 17 LEU B O 1
ATOM 1810 N N . LEU B 1 18 ? 26.906 22.859 11.438 1 85.94 18 LEU B N 1
ATOM 1811 C CA . LEU B 1 18 ? 25.734 22.344 10.719 1 85.94 18 LEU B CA 1
ATOM 1812 C C . LEU B 1 18 ? 26.156 21.609 9.445 1 85.94 18 LEU B C 1
ATOM 1814 O O . LEU B 1 18 ? 26.938 22.141 8.648 1 85.94 18 LEU B O 1
ATOM 1818 N N . THR B 1 19 ? 25.891 20.344 9.406 1 92.19 19 THR B N 1
ATOM 1819 C CA . THR B 1 19 ? 26.203 19.531 8.234 1 92.19 19 THR B CA 1
ATOM 1820 C C . THR B 1 19 ? 24.922 18.969 7.625 1 92.19 19 THR B C 1
ATOM 1822 O O . THR B 1 19 ? 23.875 18.938 8.281 1 92.19 19 THR B O 1
ATOM 1825 N N . ARG B 1 20 ? 25.047 18.609 6.375 1 93.25 20 ARG B N 1
ATOM 1826 C CA . ARG B 1 20 ? 23.922 18 5.68 1 93.25 20 ARG B CA 1
ATOM 1827 C C . ARG B 1 20 ? 23.422 16.766 6.422 1 93.25 20 ARG B C 1
ATOM 1829 O O . ARG B 1 20 ? 22.219 16.625 6.664 1 93.25 20 ARG B O 1
ATOM 1836 N N . PRO B 1 21 ? 24.328 15.891 6.906 1 93.38 21 PRO B N 1
ATOM 1837 C CA . PRO B 1 21 ? 23.859 14.719 7.648 1 93.38 21 PRO B CA 1
ATOM 1838 C C . PRO B 1 21 ? 23.125 15.094 8.938 1 93.38 21 PRO B C 1
ATOM 1840 O O . PRO B 1 21 ? 22.141 14.461 9.305 1 93.38 21 PRO B O 1
ATOM 1843 N N . ALA B 1 22 ? 23.547 16.078 9.578 1 93.5 22 ALA B N 1
ATOM 1844 C CA . ALA B 1 22 ? 22.906 16.516 10.812 1 93.5 22 ALA B CA 1
ATOM 1845 C C . ALA B 1 22 ? 21.5 17.047 10.547 1 93.5 22 ALA B C 1
ATOM 1847 O O . ALA B 1 22 ? 20.562 16.797 11.32 1 93.5 22 ALA B O 1
ATOM 1848 N N . ILE B 1 23 ? 21.406 17.766 9.5 1 95.19 23 ILE B N 1
ATOM 1849 C CA . ILE B 1 23 ? 20.109 18.312 9.117 1 95.19 23 ILE B CA 1
ATOM 1850 C C . ILE B 1 23 ? 19.141 17.172 8.781 1 95.19 23 ILE B C 1
ATOM 1852 O O . ILE B 1 23 ? 18 17.172 9.25 1 95.19 23 ILE B O 1
ATOM 1856 N N . LEU B 1 24 ? 19.609 16.234 8.031 1 95.19 24 LEU B N 1
ATOM 1857 C CA . LEU B 1 24 ? 18.781 15.109 7.621 1 95.19 24 LEU B CA 1
ATOM 1858 C C . LEU B 1 24 ? 18.391 14.25 8.82 1 95.19 24 LEU B C 1
ATOM 1860 O O . LEU B 1 24 ? 17.266 13.742 8.883 1 95.19 24 LEU B O 1
ATOM 1864 N N . ALA B 1 25 ? 19.297 14.133 9.75 1 94.88 25 ALA B N 1
ATOM 1865 C CA . ALA B 1 25 ? 18.984 13.367 10.961 1 94.88 25 ALA B CA 1
ATOM 1866 C C . ALA B 1 25 ? 17.875 14.039 11.758 1 94.88 25 ALA B C 1
ATOM 1868 O O . ALA B 1 25 ? 16.938 13.375 12.203 1 94.88 25 ALA B O 1
ATOM 1869 N N . ALA B 1 26 ? 17.969 15.273 11.883 1 95.06 26 ALA B N 1
ATOM 1870 C CA . ALA B 1 26 ? 16.938 16.031 12.594 1 95.06 26 ALA B CA 1
ATOM 1871 C C . ALA B 1 26 ? 15.609 15.984 11.844 1 95.06 26 ALA B C 1
ATOM 1873 O O . ALA B 1 26 ? 14.547 15.859 12.461 1 95.06 26 ALA B O 1
ATOM 1874 N N . ALA B 1 27 ? 15.703 16.125 10.547 1 95.88 27 ALA B N 1
ATOM 1875 C CA . ALA B 1 27 ? 14.5 16.047 9.719 1 95.88 27 ALA B CA 1
ATOM 1876 C C . ALA B 1 27 ? 13.82 14.688 9.859 1 95.88 27 ALA B C 1
ATOM 1878 O O . ALA B 1 27 ? 12.586 14.617 9.961 1 95.88 27 ALA B O 1
ATOM 1879 N N . LEU B 1 28 ? 14.602 13.641 9.859 1 94.56 28 LEU B N 1
ATOM 1880 C CA . LEU B 1 28 ? 14.062 12.297 9.984 1 94.56 28 LEU B CA 1
ATOM 1881 C C . LEU B 1 28 ? 13.344 12.117 11.32 1 94.56 28 LEU B C 1
ATOM 1883 O O . LEU B 1 28 ? 12.258 11.531 11.375 1 94.56 28 LEU B O 1
ATOM 1887 N N . GLU B 1 29 ? 13.922 12.625 12.344 1 94.56 29 GLU B N 1
ATOM 1888 C CA . GLU B 1 29 ? 13.289 12.555 13.656 1 94.56 29 GLU B CA 1
ATOM 1889 C C . GLU B 1 29 ? 11.938 13.273 13.656 1 94.56 29 GLU B C 1
ATOM 1891 O O . GLU B 1 29 ? 10.961 12.758 14.203 1 94.56 29 GLU B O 1
ATOM 1896 N N . LEU B 1 30 ? 11.961 14.359 13.062 1 93.88 30 LEU B N 1
ATOM 1897 C CA . LEU B 1 30 ? 10.734 15.141 12.984 1 93.88 30 LEU B CA 1
ATOM 1898 C C . LEU B 1 30 ? 9.664 14.391 12.203 1 93.88 30 LEU B C 1
ATOM 1900 O O . LEU B 1 30 ? 8.508 14.312 12.641 1 93.88 30 LEU B O 1
ATOM 1904 N N . VAL B 1 31 ? 10.031 13.836 11.125 1 92.94 31 VAL B N 1
ATOM 1905 C CA . VAL B 1 31 ? 9.086 13.125 10.266 1 92.94 31 VAL B CA 1
ATOM 1906 C C . VAL B 1 31 ? 8.594 11.859 10.969 1 92.94 31 VAL B C 1
ATOM 1908 O O . VAL B 1 31 ? 7.406 11.539 10.93 1 92.94 31 VAL B O 1
ATOM 1911 N N . ASP B 1 32 ? 9.516 11.188 11.602 1 91.69 32 ASP B N 1
ATOM 1912 C CA . ASP B 1 32 ? 9.141 9.969 12.305 1 91.69 32 ASP B CA 1
ATOM 1913 C C . ASP B 1 32 ? 8.148 10.273 13.43 1 91.69 32 ASP B C 1
ATOM 1915 O O . ASP B 1 32 ? 7.234 9.484 13.688 1 91.69 32 ASP B O 1
ATOM 1919 N N . GLU B 1 33 ? 8.273 11.391 14.039 1 88.75 33 GLU B N 1
ATOM 1920 C CA . GLU B 1 33 ? 7.465 11.773 15.195 1 88.75 33 GLU B CA 1
ATOM 1921 C C . GLU B 1 33 ? 6.129 12.367 14.766 1 88.75 33 GLU B C 1
ATOM 1923 O O . GLU B 1 33 ? 5.09 12.062 15.352 1 88.75 33 GLU B O 1
ATOM 1928 N N . ALA B 1 34 ? 6.234 13.211 13.68 1 87.62 34 ALA B N 1
ATOM 1929 C CA . ALA B 1 34 ? 5.066 14.062 13.453 1 87.62 34 ALA B CA 1
ATOM 1930 C C . ALA B 1 34 ? 4.602 13.977 12 1 87.62 34 ALA B C 1
ATOM 1932 O O . ALA B 1 34 ? 3.619 14.609 11.617 1 87.62 34 ALA B O 1
ATOM 1933 N N . GLY B 1 35 ? 5.254 13.227 11.203 1 88.06 35 GLY B N 1
ATOM 1934 C CA . GLY B 1 35 ? 4.844 13.086 9.82 1 88.06 35 GLY B CA 1
ATOM 1935 C C . GLY B 1 35 ? 5.473 14.117 8.898 1 88.06 35 GLY B C 1
ATOM 1936 O O . GLY B 1 35 ? 6.062 15.094 9.375 1 88.06 35 GLY B O 1
ATOM 1937 N N . ILE B 1 36 ? 5.258 13.945 7.625 1 86.44 36 ILE B N 1
ATOM 1938 C CA . ILE B 1 36 ? 5.898 14.766 6.602 1 86.44 36 ILE B CA 1
ATOM 1939 C C . ILE B 1 36 ? 5.316 16.172 6.641 1 86.44 36 ILE B C 1
ATOM 1941 O O . ILE B 1 36 ? 6.02 17.156 6.355 1 86.44 36 ILE B O 1
ATOM 1945 N N . GLY B 1 37 ? 4.102 16.281 6.918 1 84.19 37 GLY B N 1
ATOM 1946 C CA . GLY B 1 37 ? 3.451 17.578 6.988 1 84.19 37 GLY B CA 1
ATOM 1947 C C . GLY B 1 37 ? 4.078 18.516 8.016 1 84.19 37 GLY B C 1
ATOM 1948 O O . GLY B 1 37 ? 3.951 19.734 7.91 1 84.19 37 GLY B O 1
ATOM 1949 N N . ALA B 1 38 ? 4.715 17.984 8.914 1 88.94 38 ALA B N 1
ATOM 1950 C CA . ALA B 1 38 ? 5.34 18.766 9.984 1 88.94 38 ALA B CA 1
ATOM 1951 C C . ALA B 1 38 ? 6.699 19.297 9.539 1 88.94 38 ALA B C 1
ATOM 1953 O O . 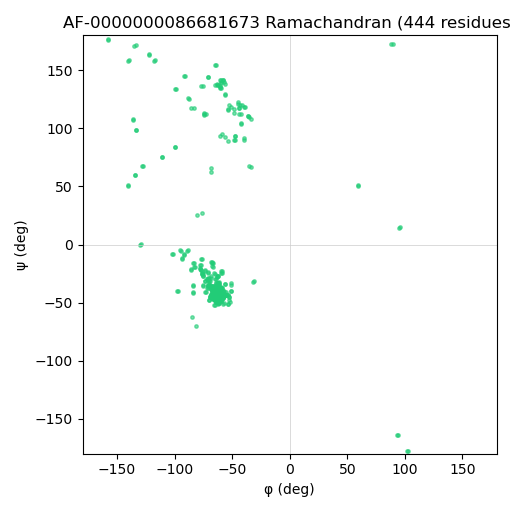ALA B 1 38 ? 7.277 20.172 10.203 1 88.94 38 ALA B O 1
ATOM 1954 N N . LEU B 1 39 ? 7.176 18.719 8.492 1 91.88 39 LEU B N 1
ATOM 1955 C CA . LEU B 1 39 ? 8.5 19.109 8.008 1 91.88 39 LEU B CA 1
ATOM 1956 C C . LEU B 1 39 ? 8.445 20.469 7.328 1 91.88 39 LEU B C 1
ATOM 1958 O O . LEU B 1 39 ? 7.742 20.641 6.332 1 91.88 39 LEU B O 1
ATOM 1962 N N . SER B 1 40 ? 9.062 21.438 7.914 1 92.5 40 SER B N 1
ATOM 1963 C CA . SER B 1 40 ? 9.273 22.75 7.34 1 92.5 40 SER B CA 1
ATOM 1964 C C . SER B 1 40 ? 10.664 23.297 7.676 1 92.5 40 SER B C 1
ATOM 1966 O O . SER B 1 40 ? 11.281 22.859 8.656 1 92.5 40 SER B O 1
ATOM 1968 N N . MET B 1 41 ? 11.047 24.219 6.836 1 93 41 MET B N 1
ATOM 1969 C CA . MET B 1 41 ? 12.367 24.812 7.066 1 93 41 MET B CA 1
ATOM 1970 C C . MET B 1 41 ? 12.414 25.516 8.422 1 93 41 MET B C 1
ATOM 1972 O O . MET B 1 41 ? 13.414 25.406 9.141 1 93 41 MET B O 1
ATOM 1976 N N . ARG B 1 42 ? 11.383 26.141 8.758 1 93.88 42 ARG B N 1
ATOM 1977 C CA . ARG B 1 42 ? 11.305 26.875 10.016 1 93.88 42 ARG B CA 1
ATOM 1978 C C . ARG B 1 42 ? 11.336 25.938 11.211 1 93.88 42 ARG B C 1
ATOM 1980 O O . ARG B 1 42 ? 12.086 26.156 12.164 1 93.88 42 ARG B O 1
ATOM 1987 N N . ARG B 1 43 ? 10.586 24.891 11.156 1 94.38 43 ARG B N 1
ATOM 1988 C CA . ARG B 1 43 ? 10.531 23.922 12.25 1 94.38 43 ARG B CA 1
ATOM 1989 C C . ARG B 1 43 ? 11.859 23.203 12.406 1 94.38 43 ARG B C 1
ATOM 1991 O O . ARG B 1 43 ? 12.312 22.969 13.531 1 94.38 43 ARG B O 1
ATOM 1998 N N . LEU B 1 44 ? 12.414 22.844 11.297 1 94.81 44 LEU B N 1
ATOM 1999 C CA . LEU B 1 44 ? 13.703 22.156 11.312 1 94.81 44 LEU B CA 1
ATOM 2000 C C . LEU B 1 44 ? 14.781 23.047 11.914 1 94.81 44 LEU B C 1
ATOM 2002 O O . LEU B 1 44 ? 15.594 22.594 12.719 1 94.81 44 LEU B O 1
ATOM 2006 N N . ALA B 1 45 ? 14.766 24.312 11.547 1 94.94 45 ALA B N 1
ATOM 2007 C CA . ALA B 1 45 ? 15.711 25.281 12.102 1 94.94 45 ALA B CA 1
ATOM 2008 C C . ALA B 1 45 ? 15.547 25.406 13.609 1 94.94 45 ALA B C 1
ATOM 2010 O O . ALA B 1 45 ? 16.531 25.469 14.352 1 94.94 45 ALA B O 1
ATOM 2011 N N . GLY B 1 46 ? 14.344 25.469 13.992 1 94.06 46 GLY B N 1
ATOM 2012 C CA . GLY B 1 46 ? 14.062 25.5 15.422 1 94.06 46 GLY B CA 1
ATOM 2013 C C . GLY B 1 46 ? 14.609 24.297 16.172 1 94.06 46 GLY B C 1
ATOM 2014 O O . GLY B 1 46 ? 15.211 24.453 17.234 1 94.06 46 GLY B O 1
ATOM 2015 N N . ARG B 1 47 ? 14.438 23.141 15.609 1 92.56 47 ARG B N 1
ATOM 2016 C CA . ARG B 1 47 ? 14.914 21.906 16.219 1 92.56 47 ARG B CA 1
ATOM 2017 C C . ARG B 1 47 ? 16.438 21.891 16.328 1 92.56 47 ARG B C 1
ATOM 2019 O O . ARG B 1 47 ? 17 21.375 17.281 1 92.56 47 ARG B O 1
ATOM 2026 N N . LEU B 1 48 ? 17.094 22.438 15.383 1 94.44 48 LEU B N 1
ATOM 2027 C CA . LEU B 1 48 ? 18.547 22.438 15.305 1 94.44 48 LEU B CA 1
ATOM 2028 C C . LEU B 1 48 ? 19.141 23.688 15.969 1 94.44 48 LEU B C 1
ATOM 2030 O O . LEU B 1 48 ? 20.359 23.797 16.109 1 94.44 48 LEU B O 1
ATOM 2034 N N . ASP B 1 49 ? 18.266 24.578 16.312 1 94.5 49 ASP B N 1
ATOM 2035 C CA . ASP B 1 49 ? 18.656 25.844 16.938 1 94.5 49 ASP B CA 1
ATOM 2036 C C . ASP B 1 49 ? 19.594 26.641 16.031 1 94.5 49 ASP B C 1
ATOM 2038 O O . ASP B 1 49 ? 20.688 27.047 16.453 1 94.5 49 ASP B O 1
ATOM 2042 N N . VAL B 1 50 ? 19.172 26.766 14.844 1 93.88 50 VAL B N 1
ATOM 2043 C CA . VAL B 1 50 ? 19.906 27.547 13.859 1 93.88 50 VAL B CA 1
ATOM 2044 C C . VAL B 1 50 ? 18.969 28.469 13.094 1 93.88 50 VAL B C 1
ATOM 2046 O O . VAL B 1 50 ? 17.75 28.359 13.234 1 93.88 50 VAL B O 1
ATOM 2049 N N . ASP B 1 51 ? 19.609 29.359 12.281 1 91.81 51 ASP B N 1
ATOM 2050 C CA . ASP B 1 51 ? 18.828 30.172 11.359 1 91.81 51 ASP B CA 1
ATOM 2051 C C . ASP B 1 51 ? 18.391 29.375 10.141 1 91.81 51 ASP B C 1
ATOM 2053 O O . ASP B 1 51 ? 19.156 28.578 9.594 1 91.81 51 ASP B O 1
ATOM 2057 N N . PRO B 1 52 ? 17.141 29.531 9.719 1 91.31 52 PRO B N 1
ATOM 2058 C CA . PRO B 1 52 ? 16.641 28.812 8.547 1 91.31 52 PRO B CA 1
ATOM 2059 C C . PRO B 1 52 ? 17.547 28.969 7.332 1 91.31 52 PRO B C 1
ATOM 2061 O O . PRO B 1 52 ? 17.703 28.031 6.547 1 91.31 52 PRO B O 1
ATOM 2064 N N . MET B 1 53 ? 18.156 30.094 7.215 1 91.25 53 MET B N 1
ATOM 2065 C CA . MET B 1 53 ? 19.016 30.359 6.066 1 91.25 53 MET B CA 1
ATOM 2066 C C . MET B 1 53 ? 20.203 29.391 6.051 1 91.25 53 MET B C 1
ATOM 2068 O O . MET B 1 53 ? 20.688 29.016 4.984 1 91.25 53 MET B O 1
ATOM 2072 N N . SER B 1 54 ? 20.641 29.047 7.203 1 91.94 54 SER B N 1
ATOM 2073 C CA . SER B 1 54 ? 21.766 28.125 7.309 1 91.94 54 SER B CA 1
ATOM 2074 C C . SER B 1 54 ? 21.422 26.766 6.703 1 91.94 54 SER B C 1
ATOM 2076 O O . SER B 1 54 ? 22.297 26.094 6.129 1 91.94 54 SER B O 1
ATOM 2078 N N . ILE B 1 55 ? 20.141 26.312 6.785 1 93.38 55 ILE B N 1
ATOM 2079 C CA . ILE B 1 55 ? 19.703 25.031 6.238 1 93.38 55 ILE B CA 1
ATOM 2080 C C . ILE B 1 55 ? 19.594 25.125 4.719 1 93.38 55 ILE B C 1
ATOM 2082 O O . ILE B 1 55 ? 19.984 24.203 4.004 1 93.38 55 ILE B O 1
ATOM 2086 N N . TYR B 1 56 ? 19.188 26.297 4.262 1 92.12 56 TYR B N 1
ATOM 2087 C CA . TYR B 1 56 ? 18.984 26.516 2.838 1 92.12 56 TYR B CA 1
ATOM 2088 C C . TYR B 1 56 ? 20.281 26.375 2.068 1 92.12 56 TYR B C 1
ATOM 2090 O O . TYR B 1 56 ? 20.297 25.984 0.902 1 92.12 56 TYR B O 1
ATOM 2098 N N . HIS B 1 57 ? 21.391 26.641 2.703 1 91.75 57 HIS B N 1
ATOM 2099 C CA . HIS B 1 57 ? 22.688 26.516 2.078 1 91.75 57 HIS B CA 1
ATOM 2100 C C . HIS B 1 57 ? 23.031 25.047 1.802 1 91.75 57 HIS B C 1
ATOM 2102 O O . HIS B 1 57 ? 23.703 24.734 0.815 1 91.75 57 HIS B O 1
ATOM 2108 N N . HIS B 1 58 ? 22.453 24.188 2.607 1 93.62 58 HIS B N 1
ATOM 2109 C CA . HIS B 1 58 ? 22.734 22.766 2.473 1 93.62 58 HIS B CA 1
ATOM 2110 C C . HIS B 1 58 ? 21.641 22.062 1.674 1 93.62 58 HIS B C 1
ATOM 2112 O O . HIS B 1 58 ? 21.922 21.141 0.907 1 93.62 58 HIS B O 1
ATOM 2118 N N . LEU B 1 59 ? 20.422 22.469 1.942 1 94.5 59 LEU B N 1
ATOM 2119 C CA . LEU B 1 59 ? 19.219 21.906 1.319 1 94.5 59 LEU B CA 1
ATOM 2120 C C . LEU B 1 59 ? 18.266 23.016 0.912 1 94.5 59 LEU B C 1
ATOM 2122 O O . LEU B 1 59 ? 17.562 23.578 1.758 1 94.5 59 LEU B O 1
ATOM 2126 N N . PRO B 1 60 ? 18.188 23.203 -0.339 1 91.88 60 PRO B N 1
ATOM 2127 C CA . PRO B 1 60 ? 17.609 24.453 -0.838 1 91.88 60 PRO B CA 1
ATOM 2128 C C . PRO B 1 60 ? 16.094 24.5 -0.667 1 91.88 60 PRO B C 1
ATOM 2130 O O . PRO B 1 60 ? 15.492 25.578 -0.741 1 91.88 60 PRO B O 1
ATOM 2133 N N . ASN B 1 61 ? 15.461 23.328 -0.561 1 89.25 61 ASN B N 1
ATOM 2134 C CA . ASN B 1 61 ? 14.008 23.312 -0.431 1 89.25 61 ASN B CA 1
ATOM 2135 C C . ASN B 1 61 ? 13.516 22.016 0.212 1 89.25 61 ASN B C 1
ATOM 2137 O O . ASN B 1 61 ? 14.312 21.109 0.483 1 89.25 61 ASN B O 1
ATOM 2141 N N . LYS B 1 62 ? 12.266 21.938 0.445 1 87.44 62 LYS B N 1
ATOM 2142 C CA . LYS B 1 62 ? 11.664 20.781 1.105 1 87.44 62 LYS B CA 1
ATOM 2143 C C . LYS B 1 62 ? 11.844 19.516 0.277 1 87.44 62 LYS B C 1
ATOM 2145 O O . LYS B 1 62 ? 12.07 18.438 0.828 1 87.44 62 LYS B O 1
ATOM 2150 N N . ALA B 1 63 ? 11.75 19.703 -1.001 1 84.81 63 ALA B N 1
ATOM 2151 C CA . ALA B 1 63 ? 11.914 18.547 -1.886 1 84.81 63 ALA B CA 1
ATOM 2152 C C . ALA B 1 63 ? 13.305 17.938 -1.739 1 84.81 63 ALA B C 1
ATOM 2154 O O . ALA B 1 63 ? 13.461 16.719 -1.744 1 84.81 63 ALA B O 1
ATOM 2155 N N . ALA B 1 64 ? 14.234 18.781 -1.61 1 89.38 64 ALA B N 1
ATOM 2156 C CA . ALA B 1 64 ? 15.609 18.312 -1.417 1 89.38 64 ALA B CA 1
ATOM 2157 C C . ALA B 1 64 ? 15.758 17.609 -0.075 1 89.38 64 ALA B C 1
ATOM 2159 O O . ALA B 1 64 ? 16.5 16.625 0.034 1 89.38 64 ALA B O 1
ATOM 2160 N N . ILE B 1 65 ? 15.094 18.094 0.944 1 91.5 65 ILE B N 1
ATOM 2161 C CA . ILE B 1 65 ? 15.141 17.453 2.256 1 91.5 65 ILE B CA 1
ATOM 2162 C C . ILE B 1 65 ? 14.5 16.078 2.18 1 91.5 65 ILE B C 1
ATOM 2164 O O . ILE B 1 65 ? 15.062 15.086 2.662 1 91.5 65 ILE B O 1
ATOM 2168 N N . VAL B 1 66 ? 13.398 15.984 1.509 1 88.62 66 VAL B N 1
ATOM 2169 C CA . VAL B 1 66 ? 12.672 14.727 1.403 1 88.62 66 VAL B CA 1
ATOM 2170 C C . VAL B 1 66 ? 13.5 13.711 0.616 1 88.62 66 VAL B C 1
ATOM 2172 O O . VAL B 1 66 ? 13.641 12.562 1.029 1 88.62 66 VAL B O 1
ATOM 2175 N N . SER B 1 67 ? 14.016 14.188 -0.485 1 87.38 67 SER B N 1
ATOM 2176 C CA . SER B 1 67 ? 14.891 13.32 -1.266 1 87.38 67 SER B CA 1
ATOM 2177 C C . SER B 1 67 ? 16.062 12.82 -0.427 1 87.38 67 SER B C 1
ATOM 2179 O O . SER B 1 67 ? 16.422 11.641 -0.487 1 87.38 67 SER B O 1
ATOM 2181 N N . GLY B 1 68 ? 16.641 13.695 0.302 1 90.25 68 GLY B N 1
ATOM 2182 C CA . GLY B 1 68 ? 17.734 13.328 1.189 1 90.25 68 GLY B CA 1
ATOM 2183 C C . GLY B 1 68 ? 17.328 12.32 2.254 1 90.25 68 GLY B C 1
ATOM 2184 O O . GLY B 1 68 ? 18.078 11.406 2.574 1 90.25 68 GLY B O 1
ATOM 2185 N N . LEU B 1 69 ? 16.172 12.477 2.816 1 92.06 69 LEU B N 1
ATOM 2186 C CA . LEU B 1 69 ? 15.641 11.547 3.812 1 92.06 69 LEU B CA 1
ATOM 2187 C C . LEU B 1 69 ? 15.469 10.156 3.223 1 92.06 69 LEU B C 1
ATOM 2189 O O . LEU B 1 69 ? 15.844 9.156 3.852 1 92.06 69 LEU B O 1
ATOM 2193 N N . VAL B 1 70 ? 14.938 10.117 2.039 1 89.5 70 VAL B N 1
ATOM 2194 C CA . VAL B 1 70 ? 14.727 8.844 1.359 1 89.5 70 VAL B CA 1
ATOM 2195 C C . VAL B 1 70 ? 16.062 8.141 1.146 1 89.5 70 VAL B C 1
ATOM 2197 O O . VAL B 1 70 ? 16.203 6.957 1.451 1 89.5 70 VAL B O 1
ATOM 2200 N N . GLY B 1 71 ? 17.016 8.906 0.658 1 89.69 71 GLY B N 1
ATOM 2201 C CA . GLY B 1 71 ? 18.359 8.359 0.493 1 89.69 71 GLY B CA 1
ATOM 2202 C C . GLY B 1 71 ? 18.953 7.836 1.787 1 89.69 71 GLY B C 1
ATOM 2203 O O . GLY B 1 71 ? 19.531 6.746 1.815 1 89.69 71 GLY B O 1
ATOM 2204 N N . THR B 1 72 ? 18.797 8.625 2.803 1 90.38 72 THR B N 1
ATOM 2205 C CA . THR B 1 72 ? 19.328 8.258 4.109 1 90.38 72 THR B CA 1
ATOM 2206 C C . THR B 1 72 ? 18.672 6.965 4.609 1 90.38 72 THR B C 1
ATOM 2208 O O . THR B 1 72 ? 19.375 6.031 5.016 1 90.38 72 THR B O 1
ATOM 2211 N N . VAL B 1 73 ? 17.406 6.855 4.559 1 91.31 73 VAL B N 1
ATOM 2212 C CA . VAL B 1 73 ? 16.688 5.703 5.078 1 91.31 73 VAL B CA 1
ATOM 2213 C C . VAL B 1 73 ? 17 4.473 4.234 1 91.31 73 VAL B C 1
ATOM 2215 O O . VAL B 1 73 ? 17.266 3.396 4.773 1 91.31 73 VAL B O 1
ATOM 2218 N N . TYR B 1 74 ? 16.984 4.621 2.941 1 91.06 74 TYR B N 1
ATOM 2219 C CA . TYR B 1 74 ? 17.234 3.488 2.059 1 91.06 74 TYR B CA 1
ATOM 2220 C C . TYR B 1 74 ? 18.656 2.98 2.217 1 91.06 74 TYR B C 1
ATOM 2222 O O . TYR B 1 74 ? 18.922 1.784 2.064 1 91.06 74 TYR B O 1
ATOM 2230 N N . SER B 1 75 ? 19.578 3.887 2.572 1 89.88 75 SER B N 1
ATOM 2231 C CA . SER B 1 75 ? 20.969 3.492 2.773 1 89.88 75 SER B CA 1
ATOM 2232 C C . SER B 1 75 ? 21.109 2.582 3.988 1 89.88 75 SER B C 1
ATOM 2234 O O . SER B 1 75 ? 22.125 1.888 4.133 1 89.88 75 SER B O 1
ATOM 2236 N N . THR B 1 76 ? 20.125 2.594 4.855 1 91.25 76 THR B N 1
ATOM 2237 C CA . THR B 1 76 ? 20.188 1.782 6.066 1 91.25 76 THR B CA 1
ATOM 2238 C C . THR B 1 76 ? 19.609 0.396 5.816 1 91.25 76 THR B C 1
ATOM 2240 O O . THR B 1 76 ? 19.625 -0.462 6.699 1 91.25 76 THR B O 1
ATOM 2243 N N . MET B 1 77 ? 19.047 0.17 4.605 1 93.25 77 MET B N 1
ATOM 2244 C CA . MET B 1 77 ? 18.469 -1.136 4.305 1 93.25 77 MET B CA 1
ATOM 2245 C C . MET B 1 77 ? 19.516 -2.234 4.406 1 93.25 77 MET B C 1
ATOM 2247 O O . MET B 1 77 ? 20.641 -2.072 3.928 1 93.25 77 MET B O 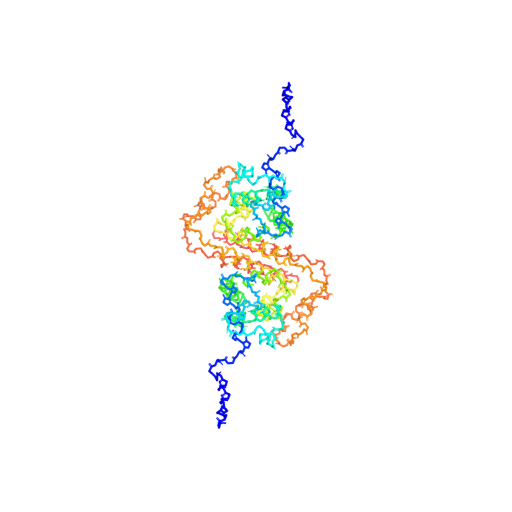1
ATOM 2251 N N . ALA B 1 78 ? 19.188 -3.348 5.043 1 91.12 78 ALA B N 1
ATOM 2252 C CA . ALA B 1 78 ? 20.094 -4.488 5.16 1 91.12 78 ALA B CA 1
ATOM 2253 C C . ALA B 1 78 ? 20.516 -4.988 3.785 1 91.12 78 ALA B C 1
ATOM 2255 O O . ALA B 1 78 ? 19.734 -4.988 2.84 1 91.12 78 ALA B O 1
ATOM 2256 N N . PRO B 1 79 ? 21.766 -5.379 3.695 1 88.38 79 PRO B N 1
ATOM 2257 C CA . PRO B 1 79 ? 22.266 -5.895 2.414 1 88.38 79 PRO B CA 1
ATOM 2258 C C . PRO B 1 79 ? 21.5 -7.129 1.945 1 88.38 79 PRO B C 1
ATOM 2260 O O . PRO B 1 79 ? 21.109 -7.965 2.766 1 88.38 79 PRO B O 1
ATOM 2263 N N . VAL B 1 80 ? 21.219 -7.191 0.684 1 91.5 80 VAL B N 1
ATOM 2264 C CA . VAL B 1 80 ? 20.562 -8.328 0.049 1 91.5 80 VAL B CA 1
ATOM 2265 C C . VAL B 1 80 ? 21.594 -9.219 -0.629 1 91.5 80 VAL B C 1
ATOM 2267 O O . VAL B 1 80 ? 22.516 -8.719 -1.294 1 91.5 80 VAL B O 1
ATOM 2270 N N . PRO B 1 81 ? 21.5 -10.516 -0.436 1 90.38 81 PRO B N 1
ATOM 2271 C CA . PRO B 1 81 ? 22.438 -11.414 -1.113 1 90.38 81 PRO B CA 1
ATOM 2272 C C . PRO B 1 81 ? 22.422 -11.25 -2.631 1 90.38 81 PRO B C 1
ATOM 2274 O O . PRO B 1 81 ? 21.359 -11.023 -3.221 1 90.38 81 PRO B O 1
ATOM 2277 N N . VAL B 1 82 ? 23.594 -11.273 -3.219 1 86.44 82 VAL B N 1
ATOM 2278 C CA . VAL B 1 82 ? 23.703 -11.109 -4.664 1 86.44 82 VAL B CA 1
ATOM 2279 C C . VAL B 1 82 ? 23.922 -12.469 -5.328 1 86.44 82 VAL B C 1
ATOM 2281 O O . VAL B 1 82 ? 23.844 -12.586 -6.555 1 86.44 82 VAL B O 1
ATOM 2284 N N . ASP B 1 83 ? 24.141 -13.438 -4.48 1 90.12 83 ASP B N 1
ATOM 2285 C CA . ASP B 1 83 ? 24.344 -14.797 -4.98 1 90.12 83 ASP B CA 1
ATOM 2286 C C . ASP B 1 83 ? 23.328 -15.758 -4.379 1 90.12 83 ASP B C 1
ATOM 2288 O O . ASP B 1 83 ? 22.578 -15.398 -3.471 1 90.12 83 ASP B O 1
ATOM 2292 N N . GLY B 1 84 ? 23.172 -16.906 -4.992 1 94.25 84 GLY B N 1
ATOM 2293 C CA . GLY B 1 84 ? 22.25 -17.906 -4.5 1 94.25 84 GLY B CA 1
ATOM 2294 C C . GLY B 1 84 ? 20.953 -17.953 -5.289 1 94.25 84 GLY B C 1
ATOM 2295 O O . GLY B 1 84 ? 20.812 -17.25 -6.297 1 94.25 84 GLY B O 1
ATOM 2296 N N . PRO B 1 85 ? 20.047 -18.812 -4.852 1 97.38 85 PRO B N 1
ATOM 2297 C CA . PRO B 1 85 ? 18.781 -18.953 -5.559 1 97.38 85 PRO B CA 1
ATOM 2298 C C . PRO B 1 85 ? 17.969 -17.656 -5.59 1 97.38 85 PRO B C 1
ATOM 2300 O O . PRO B 1 85 ? 17.922 -16.938 -4.59 1 97.38 85 PRO B O 1
ATOM 2303 N N . TRP B 1 86 ? 17.438 -17.359 -6.691 1 97.69 86 TRP B N 1
ATOM 2304 C CA . TRP B 1 86 ? 16.766 -16.078 -6.91 1 97.69 86 TRP B CA 1
ATOM 2305 C C . TRP B 1 86 ? 15.648 -15.883 -5.891 1 97.69 86 TRP B C 1
ATOM 2307 O O . TRP B 1 86 ? 15.43 -14.773 -5.406 1 97.69 86 TRP B O 1
ATOM 2317 N N . ALA B 1 87 ? 14.906 -16.953 -5.578 1 98.12 87 ALA B N 1
ATOM 2318 C CA . ALA B 1 87 ? 13.781 -16.828 -4.656 1 98.12 87 ALA B CA 1
ATOM 2319 C C . ALA B 1 87 ? 14.25 -16.375 -3.273 1 98.12 87 ALA B C 1
ATOM 2321 O O . ALA B 1 87 ? 13.57 -15.594 -2.605 1 98.12 87 ALA B O 1
ATOM 2322 N N . GLU B 1 88 ? 15.375 -16.828 -2.83 1 97.81 88 GLU B N 1
ATOM 2323 C CA . GLU B 1 88 ? 15.938 -16.422 -1.546 1 97.81 88 GLU B CA 1
ATOM 2324 C C . GLU B 1 88 ? 16.359 -14.953 -1.563 1 97.81 88 GLU B C 1
ATOM 2326 O O . GLU B 1 88 ? 16.234 -14.25 -0.556 1 97.81 88 GLU B O 1
ATOM 2331 N N . ARG B 1 89 ? 16.906 -14.516 -2.658 1 98.19 89 ARG B N 1
ATOM 2332 C CA . ARG B 1 89 ? 17.266 -13.109 -2.824 1 98.19 89 ARG B CA 1
ATOM 2333 C C . ARG B 1 89 ? 16.047 -12.211 -2.746 1 98.19 89 ARG B C 1
ATOM 2335 O O . ARG B 1 89 ? 16.094 -11.148 -2.129 1 98.19 89 ARG B O 1
ATOM 2342 N N . VAL B 1 90 ? 14.938 -12.664 -3.381 1 98.44 90 VAL B N 1
ATOM 2343 C CA . VAL B 1 90 ? 13.688 -11.914 -3.336 1 98.44 90 VAL B CA 1
ATOM 2344 C C . VAL B 1 90 ? 13.172 -11.852 -1.9 1 98.44 90 VAL B C 1
ATOM 2346 O O . VAL B 1 90 ? 12.773 -10.781 -1.423 1 98.44 90 VAL B O 1
ATOM 2349 N N . ARG B 1 91 ? 13.203 -12.969 -1.193 1 98.19 91 ARG B N 1
ATOM 2350 C CA . ARG B 1 91 ? 12.773 -13.016 0.199 1 98.19 91 ARG B CA 1
ATOM 2351 C C . ARG B 1 91 ? 13.586 -12.062 1.059 1 98.19 91 ARG B C 1
ATOM 2353 O O . ARG B 1 91 ? 13.031 -11.312 1.863 1 98.19 91 ARG B O 1
ATOM 2360 N N . ALA B 1 92 ? 14.859 -12.102 0.878 1 97.88 92 ALA B N 1
ATOM 2361 C CA . ALA B 1 92 ? 15.766 -11.258 1.663 1 97.88 92 ALA B CA 1
ATOM 2362 C C . ALA B 1 92 ? 15.5 -9.781 1.393 1 97.88 92 ALA B C 1
ATOM 2364 O O . ALA B 1 92 ? 15.461 -8.969 2.322 1 97.88 92 ALA B O 1
ATOM 2365 N N . TRP B 1 93 ? 15.359 -9.438 0.139 1 98.06 93 TRP B N 1
ATOM 2366 C CA . TRP B 1 93 ? 15.062 -8.055 -0.225 1 98.06 93 TRP B CA 1
ATOM 2367 C C . TRP B 1 93 ? 13.75 -7.598 0.408 1 98.06 93 TRP B C 1
ATOM 2369 O O . TRP B 1 93 ? 13.68 -6.512 0.985 1 98.06 93 TRP B O 1
ATOM 2379 N N . ALA B 1 94 ? 12.711 -8.438 0.253 1 98.31 94 ALA B N 1
ATOM 2380 C CA . ALA B 1 94 ? 11.391 -8.102 0.775 1 98.31 94 ALA B CA 1
ATOM 2381 C C . ALA B 1 94 ? 11.438 -7.871 2.283 1 98.31 94 ALA B C 1
ATOM 2383 O O . ALA B 1 94 ? 10.844 -6.914 2.791 1 98.31 94 ALA B O 1
ATOM 2384 N N . ARG B 1 95 ? 12.125 -8.703 3.002 1 97.44 95 ARG B N 1
ATOM 2385 C CA . ARG B 1 95 ? 12.242 -8.57 4.449 1 97.44 95 ARG B CA 1
ATOM 2386 C C . ARG B 1 95 ? 12.977 -7.285 4.824 1 97.44 95 ARG B C 1
ATOM 2388 O O . ARG B 1 95 ? 12.555 -6.566 5.73 1 97.44 95 ARG B O 1
ATOM 2395 N N . ALA B 1 96 ? 14.07 -7.062 4.137 1 97.31 96 ALA B N 1
ATOM 2396 C CA . ALA B 1 96 ? 14.852 -5.859 4.41 1 97.31 96 ALA B CA 1
ATOM 2397 C C . ALA B 1 96 ? 14.023 -4.602 4.168 1 97.31 96 ALA B C 1
ATOM 2399 O O . ALA B 1 96 ? 14.031 -3.676 4.984 1 97.31 96 ALA B O 1
ATOM 2400 N N . TYR B 1 97 ? 13.359 -4.566 3.082 1 96.5 97 TYR B N 1
ATOM 2401 C CA . TYR B 1 97 ? 12.547 -3.398 2.742 1 96.5 97 TYR B CA 1
ATOM 2402 C C . TYR B 1 97 ? 11.375 -3.252 3.697 1 96.5 97 TYR B C 1
ATOM 2404 O O . TYR B 1 97 ? 11.023 -2.141 4.102 1 96.5 97 TYR B O 1
ATOM 2412 N N . ARG B 1 98 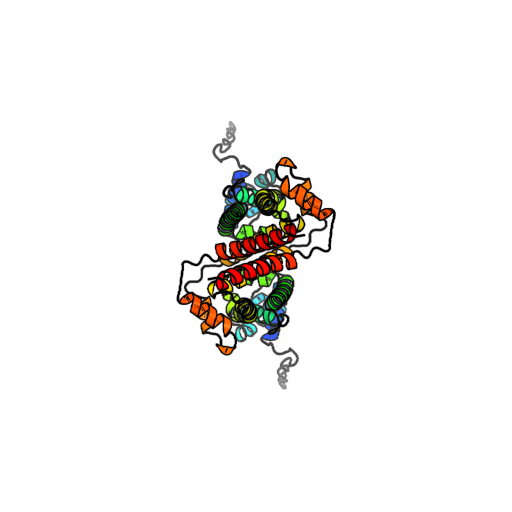? 10.727 -4.34 4.004 1 95.94 98 ARG B N 1
ATOM 2413 C CA . ARG B 1 98 ? 9.648 -4.316 4.988 1 95.94 98 ARG B CA 1
ATOM 2414 C C . ARG B 1 98 ? 10.125 -3.701 6.301 1 95.94 98 ARG B C 1
ATOM 2416 O O . ARG B 1 98 ? 9.453 -2.838 6.867 1 95.94 98 ARG B O 1
ATOM 2423 N N . ASP B 1 99 ? 11.227 -4.18 6.828 1 95 99 ASP B N 1
ATOM 2424 C CA . ASP B 1 99 ? 11.75 -3.689 8.102 1 95 99 ASP B CA 1
ATOM 2425 C C . ASP B 1 99 ? 12.008 -2.186 8.047 1 95 99 ASP B C 1
ATOM 2427 O O . ASP B 1 99 ? 11.711 -1.466 9.008 1 95 99 ASP B O 1
ATOM 2431 N N . LEU B 1 100 ? 12.516 -1.771 6.949 1 93.19 100 LEU B N 1
ATOM 2432 C CA . LEU B 1 100 ? 12.742 -0.347 6.727 1 93.19 100 LEU B CA 1
ATOM 2433 C C . LEU B 1 100 ? 11.422 0.421 6.715 1 93.19 100 LEU B C 1
ATOM 2435 O O . LEU B 1 100 ? 11.297 1.455 7.379 1 93.19 100 LEU B O 1
ATOM 2439 N N . ALA B 1 101 ? 10.469 -0.026 5.977 1 92.75 101 ALA B N 1
ATOM 2440 C CA . ALA B 1 101 ? 9.172 0.628 5.832 1 92.75 101 ALA B CA 1
ATOM 2441 C C . ALA B 1 101 ? 8.445 0.706 7.172 1 92.75 101 ALA B C 1
ATOM 2443 O O . ALA B 1 101 ? 7.836 1.729 7.496 1 92.75 101 ALA B O 1
ATOM 2444 N N . LEU B 1 102 ? 8.547 -0.34 8 1 91.75 102 LEU B N 1
ATOM 2445 C CA . LEU B 1 102 ? 7.883 -0.381 9.297 1 91.75 102 LEU B CA 1
ATOM 2446 C C . LEU B 1 102 ? 8.547 0.584 10.273 1 91.75 102 LEU B C 1
ATOM 2448 O O . LEU B 1 102 ? 7.887 1.13 11.164 1 91.75 102 LEU B O 1
ATOM 2452 N N . ALA B 1 103 ? 9.828 0.78 10.086 1 91.94 103 ALA B N 1
ATOM 2453 C CA . ALA B 1 103 ? 10.578 1.666 10.977 1 91.94 103 ALA B CA 1
ATOM 2454 C C . ALA B 1 103 ? 10.289 3.131 10.656 1 91.94 103 ALA B C 1
ATOM 2456 O O . ALA B 1 103 ? 10.43 3.998 11.523 1 91.94 103 ALA B O 1
ATOM 2457 N N . HIS B 1 104 ? 9.891 3.395 9.414 1 91.75 104 HIS B N 1
ATOM 2458 C CA . HIS B 1 104 ? 9.688 4.77 8.977 1 91.75 104 HIS B CA 1
ATOM 2459 C C . HIS B 1 104 ? 8.383 4.914 8.203 1 91.75 104 HIS B C 1
ATOM 2461 O O . HIS B 1 104 ? 8.383 5.371 7.059 1 91.75 104 HIS B O 1
ATOM 2467 N N . PRO B 1 105 ? 7.266 4.613 8.797 1 87 105 PRO B N 1
ATOM 2468 C CA . PRO B 1 105 ? 5.996 4.559 8.07 1 87 105 PRO B CA 1
ATOM 2469 C C . PRO B 1 105 ? 5.594 5.906 7.477 1 87 105 PRO B C 1
ATOM 2471 O O . PRO B 1 105 ? 5 5.953 6.398 1 87 105 PRO B O 1
ATOM 2474 N N . ASN B 1 106 ? 5.934 6.992 8.141 1 86.88 106 ASN B N 1
ATOM 2475 C CA . ASN B 1 106 ? 5.57 8.312 7.641 1 86.88 106 ASN B CA 1
ATOM 2476 C C . ASN B 1 106 ? 6.328 8.656 6.363 1 86.88 106 ASN B C 1
ATOM 2478 O O . ASN B 1 106 ? 5.781 9.297 5.465 1 86.88 106 ASN B O 1
ATOM 2482 N N . LEU B 1 107 ? 7.531 8.258 6.359 1 87.56 107 LEU B N 1
ATOM 2483 C CA . LEU B 1 107 ? 8.328 8.516 5.168 1 87.56 107 LEU B CA 1
ATOM 2484 C C . LEU B 1 107 ? 7.879 7.633 4.008 1 87.56 107 LEU B C 1
ATOM 2486 O O . LEU B 1 107 ? 7.828 8.086 2.861 1 87.56 107 LEU B O 1
ATOM 2490 N N . VAL B 1 108 ? 7.5 6.391 4.27 1 83.81 108 VAL B N 1
ATOM 2491 C CA . VAL B 1 108 ? 7.055 5.453 3.242 1 83.81 108 VAL B CA 1
ATOM 2492 C C . VAL B 1 108 ? 5.773 5.969 2.592 1 83.81 108 VAL B C 1
ATOM 2494 O O . VAL B 1 108 ? 5.613 5.891 1.371 1 83.81 108 VAL B O 1
ATOM 2497 N N . LEU B 1 109 ? 4.93 6.426 3.451 1 82.31 109 LEU B N 1
ATOM 2498 C CA . LEU B 1 109 ? 3.711 7.031 2.928 1 82.31 109 LEU B CA 1
ATOM 2499 C C . LEU B 1 109 ? 4.039 8.125 1.915 1 82.31 109 LEU B C 1
ATOM 2501 O O . LEU B 1 109 ? 3.41 8.203 0.856 1 82.31 109 LEU B O 1
ATOM 2505 N N . GLN B 1 110 ? 4.992 8.906 2.248 1 81.38 110 GLN B N 1
ATOM 2506 C CA . GLN B 1 110 ? 5.406 9.977 1.346 1 81.38 110 GLN B CA 1
ATOM 2507 C C . GLN B 1 110 ? 6 9.406 0.058 1 81.38 110 GLN B C 1
ATOM 2509 O O . GLN B 1 110 ? 5.73 9.914 -1.032 1 81.38 110 GLN B O 1
ATOM 2514 N N . ILE B 1 111 ? 6.77 8.375 0.186 1 82.81 111 ILE B N 1
ATOM 2515 C CA . ILE B 1 111 ? 7.422 7.746 -0.958 1 82.81 111 ILE B CA 1
ATOM 2516 C C . ILE B 1 111 ? 6.367 7.164 -1.899 1 82.81 111 ILE B C 1
ATOM 2518 O O . ILE B 1 111 ? 6.449 7.344 -3.117 1 82.81 111 ILE B O 1
ATOM 2522 N N . VAL B 1 112 ? 5.406 6.57 -1.376 1 82.19 112 VAL B N 1
ATOM 2523 C CA . VAL B 1 112 ? 4.371 5.895 -2.154 1 82.19 112 VAL B CA 1
ATOM 2524 C C . VAL B 1 112 ? 3.492 6.934 -2.854 1 82.19 112 VAL B C 1
ATOM 2526 O O . VAL B 1 112 ? 3.102 6.746 -4.008 1 82.19 112 VAL B O 1
ATOM 2529 N N . THR B 1 113 ? 3.26 8.023 -2.199 1 77.44 113 THR B N 1
ATOM 2530 C CA . THR B 1 113 ? 2.303 8.992 -2.715 1 77.44 113 THR B CA 1
ATOM 2531 C C . THR B 1 113 ? 3.01 10.055 -3.553 1 77.44 113 THR B C 1
ATOM 2533 O O . THR B 1 113 ? 2.357 10.867 -4.219 1 77.44 113 THR B O 1
ATOM 2536 N N . ASP B 1 114 ? 4.309 10.086 -3.484 1 73.5 114 ASP B N 1
ATOM 2537 C CA . ASP B 1 114 ? 5.07 11.055 -4.262 1 73.5 114 ASP B CA 1
ATOM 2538 C C . ASP B 1 114 ? 6.246 10.391 -4.973 1 73.5 114 ASP B C 1
ATOM 2540 O O . ASP B 1 114 ? 7.312 10.211 -4.383 1 73.5 114 ASP B O 1
ATOM 2544 N N . SER B 1 115 ? 6.016 10.125 -6.176 1 63 115 SER B N 1
ATOM 2545 C CA . SER B 1 115 ? 7.004 9.375 -6.941 1 63 115 SER B CA 1
ATOM 2546 C C . SER B 1 115 ? 8.242 10.219 -7.223 1 63 115 SER B C 1
ATOM 2548 O O . SER B 1 115 ? 9.328 9.68 -7.469 1 63 115 SER B O 1
ATOM 2550 N N . VAL B 1 116 ? 8.062 11.461 -7.219 1 60.88 116 VAL B N 1
ATOM 2551 C CA . VAL B 1 116 ? 9.188 12.344 -7.539 1 60.88 116 VAL B CA 1
ATOM 2552 C C . VAL B 1 116 ? 10.227 12.281 -6.426 1 60.88 116 VAL B C 1
ATOM 2554 O O . VAL B 1 116 ? 11.43 12.281 -6.688 1 60.88 116 VAL B O 1
ATOM 2557 N N . ALA B 1 117 ? 9.82 12.312 -5.141 1 57.94 117 ALA B N 1
ATOM 2558 C CA . ALA B 1 117 ? 10.719 12.312 -3.988 1 57.94 117 ALA B CA 1
ATOM 2559 C C . ALA B 1 117 ? 11.586 11.055 -3.963 1 57.94 117 ALA B C 1
ATOM 2561 O O . ALA B 1 117 ? 12.703 11.078 -3.447 1 57.94 117 ALA B O 1
ATOM 2562 N N . ALA B 1 118 ? 11.062 9.953 -4.277 1 58.25 118 ALA B N 1
ATOM 2563 C CA . ALA B 1 118 ? 11.664 8.641 -4.059 1 58.25 118 ALA B CA 1
ATOM 2564 C C . ALA B 1 118 ? 12.766 8.359 -5.078 1 58.25 118 ALA B C 1
ATOM 2566 O O . ALA B 1 118 ? 13.414 7.312 -5.035 1 58.25 118 ALA B O 1
ATOM 2567 N N . SER B 1 119 ? 13.43 9.289 -5.633 1 73.5 119 SER B N 1
ATOM 2568 C CA . SER B 1 119 ? 13.742 9.156 -7.051 1 73.5 119 SER B CA 1
ATOM 2569 C C . SER B 1 119 ? 14.961 8.258 -7.262 1 73.5 119 SER B C 1
ATOM 2571 O O . SER B 1 119 ? 14.836 7.035 -7.301 1 73.5 119 SER B O 1
ATOM 2573 N N . ASP B 1 120 ? 16.188 8.578 -6.953 1 76.62 120 ASP B N 1
ATOM 2574 C CA . ASP B 1 120 ? 17.375 7.828 -7.363 1 76.62 120 ASP B CA 1
ATOM 2575 C C . ASP B 1 120 ? 17.641 6.66 -6.418 1 76.62 120 ASP B C 1
ATOM 2577 O O . ASP B 1 120 ? 17.953 5.551 -6.863 1 76.62 120 ASP B O 1
ATOM 2581 N N . ALA B 1 121 ? 17.344 6.895 -5.184 1 83.56 121 ALA B N 1
ATOM 2582 C CA . ALA B 1 121 ? 17.578 5.887 -4.156 1 83.56 121 ALA B CA 1
ATOM 2583 C C . ALA B 1 121 ? 16.641 4.695 -4.332 1 83.56 121 ALA B C 1
ATOM 2585 O O . ALA B 1 121 ? 17.031 3.549 -4.094 1 83.56 121 ALA B O 1
ATOM 2586 N N . ALA B 1 122 ? 15.461 4.934 -4.754 1 87 122 ALA B N 1
ATOM 2587 C CA . ALA B 1 122 ? 14.492 3.867 -4.977 1 87 122 ALA B CA 1
ATOM 2588 C C . ALA B 1 122 ? 14.945 2.932 -6.09 1 87 122 ALA B C 1
ATOM 2590 O O . ALA B 1 122 ? 14.789 1.712 -5.988 1 87 122 ALA B O 1
ATOM 2591 N N . VAL B 1 123 ? 15.508 3.512 -7.117 1 89.75 123 VAL B N 1
ATOM 2592 C CA . VAL B 1 123 ? 16.031 2.721 -8.227 1 89.75 123 VAL B CA 1
ATOM 2593 C C . VAL B 1 123 ? 17.172 1.837 -7.746 1 89.75 123 VAL B C 1
ATOM 2595 O O . VAL B 1 123 ? 17.203 0.638 -8.031 1 89.75 123 VAL B O 1
ATOM 2598 N N . LEU B 1 124 ? 18.062 2.436 -6.992 1 90 124 LEU B N 1
ATOM 2599 C CA . LEU B 1 124 ? 19.25 1.724 -6.551 1 90 124 LEU B CA 1
ATOM 2600 C C . LEU B 1 124 ? 18.875 0.556 -5.645 1 90 124 LEU B C 1
ATOM 2602 O O . LEU B 1 124 ? 19.453 -0.531 -5.758 1 90 124 LEU B O 1
ATOM 2606 N N . ILE B 1 125 ? 17.938 0.717 -4.797 1 92.25 125 ILE B N 1
ATOM 2607 C CA . ILE B 1 125 ? 17.609 -0.355 -3.859 1 92.25 125 ILE B CA 1
ATOM 2608 C C . ILE B 1 125 ? 16.797 -1.434 -4.566 1 92.25 125 ILE B C 1
ATOM 2610 O O . ILE B 1 125 ? 16.672 -2.557 -4.07 1 92.25 125 ILE B O 1
ATOM 2614 N N . SER B 1 126 ? 16.234 -1.086 -5.707 1 94.88 126 SER B N 1
ATOM 2615 C CA . SER B 1 126 ? 15.414 -2.045 -6.438 1 94.88 126 SER B CA 1
ATOM 2616 C C . SER B 1 126 ? 16.266 -2.928 -7.344 1 94.88 126 SER B C 1
ATOM 2618 O O . SER B 1 126 ? 15.812 -3.982 -7.793 1 94.88 126 SER B O 1
ATOM 2620 N N . GLU B 1 127 ? 17.484 -2.51 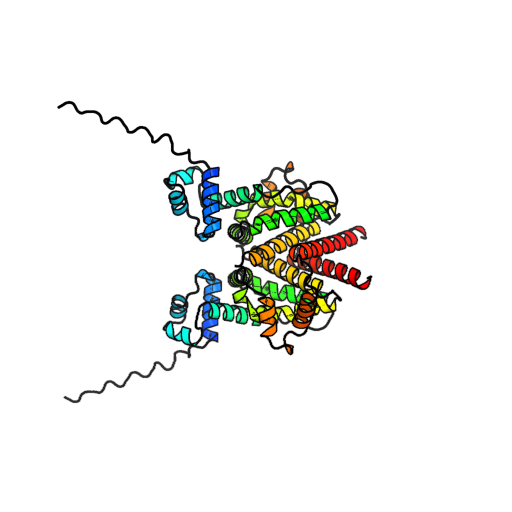-7.723 1 95.81 127 GLU B N 1
ATOM 2621 C CA . GLU B 1 127 ? 18.344 -3.215 -8.672 1 95.81 127 GLU B CA 1
ATOM 2622 C C . GLU B 1 127 ? 18.531 -4.672 -8.266 1 95.81 127 GLU B C 1
ATOM 2624 O O . GLU B 1 127 ? 18.359 -5.578 -9.086 1 95.81 127 GLU B O 1
ATOM 2629 N N . PRO B 1 128 ? 18.844 -4.926 -6.965 1 96.75 128 PRO B N 1
ATOM 2630 C CA . PRO B 1 128 ? 19.016 -6.336 -6.613 1 96.75 128 PRO B CA 1
ATOM 2631 C C . PRO B 1 128 ? 17.734 -7.141 -6.762 1 96.75 128 PRO B C 1
ATOM 2633 O O . PRO B 1 128 ? 17.781 -8.336 -7.055 1 96.75 128 PRO B O 1
ATOM 2636 N N . LEU B 1 129 ? 16.562 -6.543 -6.512 1 97.88 129 LEU B N 1
ATOM 2637 C CA . LEU B 1 129 ? 15.281 -7.207 -6.691 1 97.88 129 LEU B CA 1
ATOM 2638 C C . LEU B 1 129 ? 15.047 -7.547 -8.164 1 97.88 129 LEU B C 1
ATOM 2640 O O . LEU B 1 129 ? 14.664 -8.672 -8.492 1 97.88 129 LEU B O 1
ATOM 2644 N N . TYR B 1 130 ? 15.32 -6.562 -9.031 1 97.69 130 TYR B N 1
ATOM 2645 C CA . TYR B 1 130 ? 15.211 -6.781 -10.469 1 97.69 130 TYR B CA 1
ATOM 2646 C C . TYR B 1 130 ? 16.141 -7.91 -10.914 1 97.69 130 TYR B C 1
ATOM 2648 O O . TYR B 1 130 ? 15.727 -8.781 -11.688 1 97.69 130 TYR B O 1
ATOM 2656 N N . ALA B 1 131 ? 17.344 -7.844 -10.414 1 97.75 131 ALA B N 1
ATOM 2657 C CA . ALA B 1 131 ? 18.328 -8.859 -10.781 1 97.75 131 ALA B CA 1
ATOM 2658 C C . ALA B 1 131 ? 17.875 -10.25 -10.352 1 97.75 131 ALA B C 1
ATOM 2660 O O . ALA B 1 131 ? 18.109 -11.227 -11.055 1 97.75 131 ALA B O 1
ATOM 2661 N N . ALA B 1 132 ? 17.281 -10.336 -9.188 1 98.12 132 ALA B N 1
ATOM 2662 C CA . ALA B 1 132 ? 16.781 -11.625 -8.695 1 98.12 132 ALA B CA 1
ATOM 2663 C C . ALA B 1 132 ? 15.695 -12.172 -9.609 1 98.12 132 ALA B C 1
ATOM 2665 O O . ALA B 1 132 ? 15.742 -13.336 -10.016 1 98.12 132 ALA B O 1
ATOM 2666 N N . PHE B 1 133 ? 14.695 -11.375 -9.961 1 98.12 133 PHE B N 1
ATOM 2667 C CA . PHE B 1 133 ? 13.609 -11.82 -10.836 1 98.12 133 PHE B CA 1
ATOM 2668 C C . PHE B 1 133 ? 14.133 -12.125 -12.234 1 98.12 133 PHE B C 1
ATOM 2670 O O . PHE B 1 133 ? 13.641 -13.031 -12.906 1 98.12 133 PHE B O 1
ATOM 2677 N N . ASP B 1 134 ? 15.094 -11.305 -12.688 1 97.56 134 ASP B N 1
ATOM 2678 C CA . ASP B 1 134 ? 15.742 -11.586 -13.969 1 97.56 134 ASP B CA 1
ATOM 2679 C C . ASP B 1 134 ? 16.422 -12.953 -13.953 1 97.56 134 ASP B C 1
ATOM 2681 O O . ASP B 1 134 ? 16.297 -13.719 -14.914 1 97.56 134 ASP B O 1
ATOM 2685 N N . ALA B 1 135 ? 17.094 -13.281 -12.898 1 96.69 135 ALA B N 1
ATOM 2686 C CA . ALA B 1 135 ? 17.797 -14.555 -12.742 1 96.69 135 ALA B CA 1
ATOM 2687 C C . ALA B 1 135 ? 16.812 -15.719 -12.703 1 96.69 135 ALA B C 1
ATOM 2689 O O . ALA B 1 135 ? 17.188 -16.859 -12.953 1 96.69 135 ALA B O 1
ATOM 2690 N N . ALA B 1 136 ? 15.586 -15.461 -12.32 1 96.69 136 ALA B N 1
ATOM 2691 C CA . ALA B 1 136 ? 14.547 -16.484 -12.305 1 96.69 136 ALA B CA 1
ATOM 2692 C C . ALA B 1 136 ? 14.195 -16.922 -13.719 1 96.69 136 ALA B C 1
ATOM 2694 O O . ALA B 1 136 ? 13.523 -17.938 -13.914 1 96.69 136 ALA B O 1
ATOM 2695 N N . GLY B 1 137 ? 14.633 -16.109 -14.742 1 96.31 137 GLY B N 1
ATOM 2696 C CA . GLY B 1 137 ? 14.328 -16.422 -16.141 1 96.31 137 GLY B CA 1
ATOM 2697 C C . GLY B 1 137 ? 13.094 -15.719 -16.656 1 96.31 137 GLY B C 1
ATOM 2698 O O . GLY B 1 137 ? 12.547 -16.109 -17.688 1 96.31 137 GLY B O 1
ATOM 2699 N N . LEU B 1 138 ? 12.594 -14.719 -15.953 1 96.75 138 LEU B N 1
ATOM 2700 C CA . LEU B 1 138 ? 11.43 -13.953 -16.391 1 96.75 138 LEU B CA 1
ATOM 2701 C C . LEU B 1 138 ? 11.773 -13.078 -17.578 1 96.75 138 LEU B C 1
ATOM 2703 O O . LEU B 1 138 ? 12.883 -12.547 -17.672 1 96.75 138 LEU B O 1
ATOM 2707 N N . ALA B 1 139 ? 10.758 -12.953 -18.5 1 94.44 139 ALA B N 1
ATOM 2708 C CA . ALA B 1 139 ? 10.906 -11.953 -19.547 1 94.44 139 ALA B CA 1
ATOM 2709 C C . ALA B 1 139 ? 10.922 -10.547 -18.969 1 94.44 139 ALA B C 1
ATOM 2711 O O . ALA B 1 139 ? 10.367 -10.305 -17.906 1 94.44 139 ALA B O 1
ATOM 2712 N N . PRO B 1 140 ? 11.531 -9.609 -19.656 1 94.44 140 PRO B N 1
ATOM 2713 C CA . PRO B 1 140 ? 11.727 -8.258 -19.125 1 94.44 140 PRO B CA 1
ATOM 2714 C C . PRO B 1 140 ? 10.422 -7.625 -18.641 1 94.44 140 PRO B C 1
ATOM 2716 O O . PRO B 1 140 ? 10.375 -7.078 -17.531 1 94.44 140 PRO B O 1
ATOM 2719 N N . PRO B 1 141 ? 9.289 -7.699 -19.375 1 93.19 141 PRO B N 1
ATOM 2720 C CA . PRO B 1 141 ? 8.055 -7.117 -18.828 1 93.19 141 PRO B CA 1
ATOM 2721 C C . PRO B 1 141 ? 7.613 -7.777 -17.531 1 93.19 141 PRO B C 1
ATOM 2723 O O . PRO B 1 141 ? 7.082 -7.102 -16.641 1 93.19 141 PRO B O 1
ATOM 2726 N N . ASP B 1 142 ? 7.887 -9.102 -17.422 1 95 142 ASP B N 1
ATOM 2727 C CA . ASP B 1 142 ? 7.484 -9.836 -16.219 1 95 142 ASP B CA 1
ATOM 2728 C C . ASP B 1 142 ? 8.375 -9.477 -15.039 1 95 142 ASP B C 1
ATOM 2730 O O . ASP B 1 142 ? 7.922 -9.484 -13.891 1 95 142 ASP B O 1
ATOM 2734 N N . VAL B 1 143 ? 9.672 -9.156 -15.328 1 97.06 143 VAL B N 1
ATOM 2735 C CA . VAL B 1 143 ? 10.555 -8.68 -14.273 1 97.06 143 VAL B CA 1
ATOM 2736 C C . VAL B 1 143 ? 10.008 -7.379 -13.688 1 97.06 143 VAL B C 1
ATOM 2738 O O . VAL B 1 143 ? 9.891 -7.238 -12.469 1 97.06 143 VAL B O 1
ATOM 2741 N N . VAL B 1 144 ? 9.625 -6.43 -14.57 1 94.94 144 VAL B N 1
ATOM 2742 C CA . VAL B 1 144 ? 9.086 -5.145 -14.148 1 94.94 144 VAL B CA 1
ATOM 2743 C C . VAL B 1 144 ? 7.809 -5.355 -13.344 1 94.94 144 VAL B C 1
ATOM 2745 O O . VAL B 1 144 ? 7.652 -4.793 -12.258 1 94.94 144 VAL B O 1
ATOM 2748 N N . ASN B 1 145 ? 6.969 -6.223 -13.844 1 95.44 145 ASN B N 1
ATOM 2749 C CA . ASN B 1 145 ? 5.68 -6.457 -13.203 1 95.44 145 ASN B CA 1
ATOM 2750 C C . ASN B 1 145 ? 5.84 -7.145 -11.852 1 95.44 145 ASN B C 1
ATOM 2752 O O . ASN B 1 145 ? 5.176 -6.777 -10.883 1 95.44 145 ASN B O 1
ATOM 2756 N N . ALA B 1 146 ? 6.707 -8.141 -11.773 1 97.81 146 ALA B N 1
ATOM 2757 C CA . ALA B 1 146 ? 6.914 -8.875 -10.523 1 97.81 146 ALA B CA 1
ATOM 2758 C C . ALA B 1 146 ? 7.531 -7.98 -9.453 1 97.81 146 ALA B C 1
ATOM 2760 O O . ALA B 1 146 ? 7.09 -7.98 -8.305 1 97.81 146 ALA B O 1
ATOM 2761 N N . ALA B 1 147 ? 8.562 -7.238 -9.828 1 97.69 147 ALA B N 1
ATOM 2762 C CA . ALA B 1 147 ? 9.203 -6.316 -8.898 1 97.69 147 ALA B CA 1
ATOM 2763 C C . ALA B 1 147 ? 8.211 -5.266 -8.398 1 97.69 147 ALA B C 1
ATOM 2765 O O . ALA B 1 147 ? 8.125 -5.012 -7.195 1 97.69 147 ALA B O 1
ATOM 2766 N N . GLY B 1 148 ? 7.473 -4.684 -9.32 1 95.31 148 GLY B N 1
ATOM 2767 C CA . GLY B 1 148 ? 6.465 -3.699 -8.961 1 95.31 148 GLY B CA 1
ATOM 2768 C C . GLY B 1 148 ? 5.391 -4.254 -8.039 1 95.31 148 GLY B C 1
ATOM 2769 O O . GLY B 1 148 ? 5.004 -3.607 -7.066 1 95.31 148 GLY B O 1
ATOM 2770 N N . ALA B 1 149 ? 4.918 -5.445 -8.383 1 97.25 149 ALA B N 1
ATOM 2771 C CA . ALA B 1 149 ? 3.889 -6.082 -7.562 1 97.25 149 ALA B CA 1
ATOM 2772 C C . ALA B 1 149 ? 4.391 -6.324 -6.141 1 97.25 149 ALA B C 1
ATOM 2774 O O . ALA B 1 149 ? 3.66 -6.094 -5.172 1 97.25 149 ALA B O 1
ATOM 2775 N N . LEU B 1 150 ? 5.621 -6.82 -6.004 1 98.44 150 LEU B N 1
ATOM 2776 C CA . LEU B 1 150 ? 6.184 -7.066 -4.684 1 98.44 150 LEU B CA 1
ATOM 2777 C C . LEU B 1 150 ? 6.32 -5.766 -3.898 1 98.44 150 LEU B C 1
ATOM 2779 O O . LEU B 1 150 ? 5.973 -5.707 -2.717 1 98.44 150 LEU B O 1
ATOM 2783 N N . VAL B 1 151 ? 6.801 -4.742 -4.543 1 96.06 151 VAL B N 1
ATOM 2784 C CA . VAL B 1 151 ? 6.988 -3.449 -3.893 1 96.06 151 VAL B CA 1
ATOM 2785 C C . VAL B 1 151 ? 5.637 -2.9 -3.441 1 96.06 151 VAL B C 1
ATOM 2787 O O . VAL B 1 151 ? 5.492 -2.443 -2.305 1 96.06 151 VAL B O 1
ATOM 2790 N N . ASP B 1 152 ? 4.652 -2.926 -4.328 1 94.69 152 ASP B N 1
ATOM 2791 C CA . ASP B 1 152 ? 3.316 -2.459 -3.971 1 94.69 152 ASP B CA 1
ATOM 2792 C C . ASP B 1 152 ? 2.746 -3.266 -2.807 1 94.69 152 ASP B C 1
ATOM 2794 O O . ASP B 1 152 ? 2.113 -2.707 -1.908 1 94.69 152 ASP B O 1
ATOM 2798 N N . PHE B 1 153 ? 2.906 -4.551 -2.84 1 97.06 153 PHE B N 1
ATOM 2799 C CA . PHE B 1 153 ? 2.465 -5.406 -1.745 1 97.06 153 PHE B CA 1
ATOM 2800 C C . PHE B 1 153 ? 3.119 -4.992 -0.434 1 97.06 153 PHE B C 1
ATOM 2802 O O . PHE B 1 153 ? 2.438 -4.797 0.574 1 97.06 153 PHE B O 1
ATOM 2809 N N . VAL B 1 154 ? 4.465 -4.832 -0.409 1 96.62 154 VAL B N 1
ATOM 2810 C CA . VAL B 1 154 ? 5.195 -4.523 0.816 1 96.62 154 VAL B CA 1
ATOM 2811 C C . VAL B 1 154 ? 4.773 -3.152 1.339 1 96.62 154 VAL B C 1
ATOM 2813 O O . VAL B 1 154 ? 4.574 -2.975 2.543 1 96.62 154 VAL B O 1
ATOM 2816 N N . ASN B 1 155 ? 4.637 -2.229 0.42 1 93.12 155 ASN B N 1
ATOM 2817 C CA . ASN B 1 155 ? 4.168 -0.911 0.838 1 93.12 155 ASN B CA 1
ATOM 2818 C C . ASN B 1 155 ? 2.775 -0.982 1.457 1 93.12 155 ASN B C 1
ATOM 2820 O O . ASN B 1 155 ? 2.531 -0.4 2.516 1 93.12 155 ASN B O 1
ATOM 2824 N N . GLY B 1 156 ? 1.874 -1.633 0.743 1 92.31 156 GLY B N 1
ATOM 2825 C CA . GLY B 1 156 ? 0.542 -1.806 1.298 1 92.31 156 GLY B CA 1
ATOM 2826 C C . GLY B 1 156 ? 0.544 -2.473 2.66 1 92.31 156 GLY B C 1
ATOM 2827 O O . GLY B 1 156 ? -0.146 -2.025 3.578 1 92.31 156 GLY B O 1
ATOM 2828 N N . TYR B 1 157 ? 1.317 -3.475 2.838 1 92 157 TYR B N 1
ATOM 2829 C CA . TYR B 1 157 ? 1.449 -4.199 4.098 1 92 157 TYR B CA 1
ATOM 2830 C C . TYR B 1 157 ? 1.979 -3.289 5.195 1 92 157 TYR B C 1
ATOM 2832 O O . TYR B 1 157 ? 1.435 -3.258 6.305 1 92 157 TYR B O 1
ATOM 2840 N N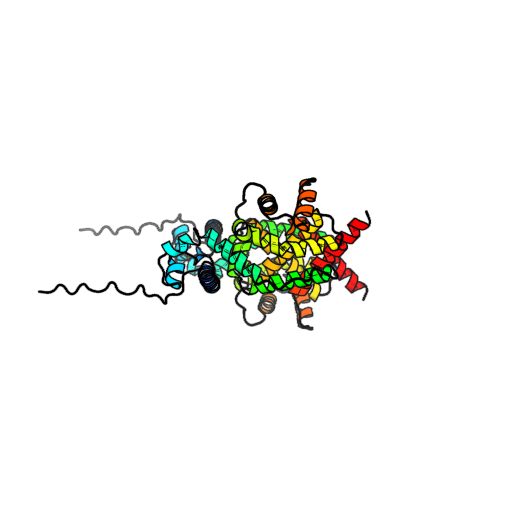 . ALA B 1 158 ? 3.053 -2.613 4.895 1 91.19 158 ALA B N 1
ATOM 2841 C CA . ALA B 1 158 ? 3.713 -1.768 5.883 1 91.19 158 ALA B CA 1
ATOM 2842 C C . ALA B 1 158 ? 2.797 -0.633 6.336 1 91.19 158 ALA B C 1
ATOM 2844 O O . ALA B 1 158 ? 2.764 -0.286 7.52 1 91.19 158 ALA B O 1
ATOM 2845 N N . LEU B 1 159 ? 2.133 -0.05 5.426 1 87.44 159 LEU B N 1
ATOM 2846 C CA . LEU B 1 159 ? 1.23 1.046 5.762 1 87.44 159 LEU B CA 1
ATOM 2847 C C . LEU B 1 159 ? 0.062 0.547 6.605 1 87.44 159 LEU B C 1
ATOM 2849 O O . LEU B 1 159 ? -0.392 1.242 7.52 1 87.44 159 LEU B O 1
ATOM 2853 N N . ALA B 1 160 ? -0.453 -0.593 6.301 1 83.62 160 ALA B N 1
ATOM 2854 C CA . ALA B 1 160 ? -1.502 -1.198 7.117 1 83.62 160 ALA B CA 1
ATOM 2855 C C . ALA B 1 160 ? -0.994 -1.511 8.523 1 83.62 160 ALA B C 1
ATOM 2857 O O . ALA B 1 160 ? -1.736 -1.392 9.5 1 83.62 160 ALA B O 1
ATOM 2858 N N . GLY B 1 161 ? 0.251 -1.926 8.625 1 79.25 161 GLY B N 1
ATOM 2859 C CA . GLY B 1 161 ? 0.86 -2.285 9.891 1 79.25 161 GLY B CA 1
ATOM 2860 C C . GLY B 1 161 ? 1.229 -1.083 10.742 1 79.25 161 GLY B C 1
ATOM 2861 O O . GLY B 1 161 ? 1.425 -1.206 11.953 1 79.25 161 GLY B O 1
ATOM 2862 N N . ALA B 1 162 ? 1.479 -0.006 10.117 1 72.25 162 ALA B N 1
ATOM 2863 C CA . ALA B 1 162 ? 1.847 1.217 10.828 1 72.25 162 ALA B CA 1
ATOM 2864 C C . ALA B 1 162 ? 0.67 1.757 11.641 1 72.25 162 ALA B C 1
ATOM 2866 O O . ALA B 1 162 ? 0.855 2.566 12.547 1 72.25 162 ALA B O 1
ATOM 2867 N N . ALA B 1 163 ? -0.5 1.227 11.289 1 65.38 163 ALA B N 1
ATOM 2868 C CA . ALA B 1 163 ? -1.671 1.634 12.062 1 65.38 163 ALA B CA 1
ATOM 2869 C C . ALA B 1 163 ? -1.542 1.203 13.523 1 65.38 163 ALA B C 1
ATOM 2871 O O . ALA B 1 163 ? -0.9 0.193 13.828 1 65.38 163 ALA B O 1
ATOM 2872 N N . ALA B 1 164 ? -1.881 2.014 14.375 1 58.5 164 ALA B N 1
ATOM 2873 C CA . ALA B 1 164 ? -1.798 1.746 15.805 1 58.5 164 ALA B CA 1
ATOM 2874 C C . ALA B 1 164 ? -2.322 0.35 16.141 1 58.5 164 ALA B C 1
ATOM 2876 O O . ALA B 1 164 ? -3.352 -0.074 15.602 1 58.5 164 ALA B O 1
ATOM 2877 N N . PRO B 1 165 ? -1.377 -0.368 16.734 1 57.81 165 PRO B N 1
ATOM 2878 C CA . PRO B 1 165 ? -1.826 -1.699 17.156 1 57.81 165 PRO B CA 1
ATOM 2879 C C . PRO B 1 165 ? -3.111 -1.657 17.969 1 57.81 165 PRO B C 1
ATOM 2881 O O . PRO B 1 165 ? -3.314 -0.728 18.766 1 57.81 165 PRO B O 1
ATOM 2884 N N . VAL B 1 166 ? -4.098 -2.246 17.5 1 58.94 166 VAL B N 1
ATOM 2885 C CA . VAL B 1 166 ? -5.305 -2.379 18.297 1 58.94 166 VAL B CA 1
ATOM 2886 C C . VAL B 1 166 ? -5.219 -3.641 19.156 1 58.94 166 VAL B C 1
ATOM 2888 O O . VAL B 1 166 ? -4.688 -4.664 18.719 1 58.94 166 VAL B O 1
ATOM 2891 N N . GLU B 1 167 ? -5.387 -3.426 20.328 1 64.06 167 GLU B N 1
ATOM 2892 C CA . GLU B 1 167 ? -5.41 -4.57 21.234 1 64.06 167 GLU B CA 1
ATOM 2893 C C . GLU B 1 167 ? -6.527 -5.539 20.875 1 64.06 167 GLU B C 1
ATOM 2895 O O . GLU B 1 167 ? -7.594 -5.125 20.422 1 64.06 167 GLU B O 1
ATOM 2900 N N . GLY B 1 168 ? -6.215 -6.875 21 1 68.5 168 GLY B N 1
ATOM 2901 C CA . GLY B 1 168 ? -7.25 -7.871 20.766 1 68.5 168 GLY B CA 1
ATOM 2902 C C . GLY B 1 168 ? -7.277 -8.398 19.344 1 68.5 168 GLY B C 1
ATOM 2903 O O . GLY B 1 168 ? -6.23 -8.508 18.703 1 68.5 168 GLY B O 1
ATOM 2904 N N . ASP B 1 169 ? -8.344 -9.008 19.016 1 74.44 169 ASP B N 1
ATOM 2905 C CA . ASP B 1 169 ? -8.578 -9.562 17.688 1 74.44 169 ASP B CA 1
ATOM 2906 C C . ASP B 1 169 ? -9.672 -8.789 16.953 1 74.44 169 ASP B C 1
ATOM 2908 O O . ASP B 1 169 ? -10.797 -9.266 16.812 1 74.44 169 ASP B O 1
ATOM 2912 N N . PRO B 1 170 ? -9.258 -7.641 16.516 1 75.75 170 PRO B N 1
ATOM 2913 C CA . PRO B 1 170 ? -10.266 -6.781 15.898 1 75.75 170 PRO B CA 1
ATOM 2914 C C . PRO B 1 170 ? -10.992 -7.461 14.742 1 75.75 170 PRO B C 1
ATOM 2916 O O . PRO B 1 170 ? -12.195 -7.25 14.555 1 75.75 170 PRO B O 1
ATOM 2919 N N . MET B 1 171 ? -10.273 -8.25 14.07 1 80 171 MET B N 1
ATOM 2920 C CA . MET B 1 171 ? -10.93 -8.945 12.961 1 80 171 MET B CA 1
ATOM 2921 C C . MET B 1 171 ? -11.969 -9.93 13.477 1 80 171 MET B C 1
ATOM 2923 O O . MET B 1 171 ? -13.086 -9.977 12.969 1 80 171 MET B O 1
ATOM 2927 N N . GLY B 1 172 ? -11.57 -10.688 14.461 1 81.19 172 GLY B N 1
ATOM 2928 C CA . GLY B 1 172 ? -12.516 -11.617 15.055 1 81.19 172 GLY B CA 1
ATOM 2929 C C . GLY B 1 172 ? -13.758 -10.938 15.594 1 81.19 172 GLY B C 1
ATOM 2930 O O . GLY B 1 172 ? -14.875 -11.43 15.398 1 81.19 172 GLY B O 1
ATOM 2931 N N . GLU B 1 173 ? -13.617 -9.867 16.25 1 82.44 173 GLU B N 1
ATOM 2932 C CA . GLU B 1 173 ? -14.734 -9.117 16.812 1 82.44 173 GLU B CA 1
ATOM 2933 C C . GLU B 1 173 ? -15.664 -8.609 15.727 1 82.44 173 GLU B C 1
ATOM 2935 O O . GLU B 1 173 ? -16.891 -8.641 15.883 1 82.44 173 GLU B O 1
ATOM 2940 N N . ARG B 1 174 ? -15.125 -8.227 14.727 1 84.31 174 ARG B N 1
ATOM 2941 C CA . ARG B 1 174 ? -15.914 -7.719 13.609 1 84.31 174 ARG B CA 1
ATOM 2942 C C . ARG B 1 174 ? -16.703 -8.844 12.938 1 84.31 174 ARG B C 1
ATOM 2944 O O . ARG B 1 174 ? -17.875 -8.672 12.609 1 84.31 174 ARG B O 1
ATOM 2951 N N . LEU B 1 175 ? -16.016 -9.898 12.742 1 89.38 175 LEU B N 1
ATOM 2952 C CA . LEU B 1 175 ? -16.672 -11.055 12.141 1 89.38 175 LEU B CA 1
ATOM 2953 C C . LEU B 1 175 ? -17.844 -11.516 13 1 89.38 175 LEU B C 1
ATOM 2955 O O . LEU B 1 175 ? -18.906 -11.867 12.477 1 89.38 175 LEU B O 1
ATOM 2959 N N . ASP B 1 176 ? -17.641 -11.414 14.258 1 88.25 176 ASP B N 1
ATOM 2960 C CA . ASP B 1 176 ? -18.672 -11.859 15.188 1 88.25 176 ASP B CA 1
ATOM 2961 C C . ASP B 1 176 ? -19.859 -10.898 15.188 1 88.25 176 ASP B C 1
ATOM 2963 O O . ASP B 1 176 ? -20.984 -11.312 15.453 1 88.25 176 ASP B O 1
ATOM 2967 N N . ALA B 1 177 ? -19.578 -9.664 14.914 1 86.31 177 ALA B N 1
ATOM 2968 C CA . ALA B 1 177 ? -20.609 -8.633 14.969 1 86.31 177 ALA B CA 1
ATOM 2969 C C . ALA B 1 177 ? -21.5 -8.68 13.734 1 86.31 177 ALA B C 1
ATOM 2971 O O . ALA B 1 177 ? -22.625 -8.18 13.75 1 86.31 177 ALA B O 1
ATOM 2972 N N . LEU B 1 178 ? -21.078 -9.25 12.648 1 90.56 178 LEU B N 1
ATOM 2973 C CA . LEU B 1 178 ? -21.812 -9.289 11.391 1 90.56 178 LEU B CA 1
ATOM 2974 C C . LEU B 1 178 ? -22.688 -10.539 11.312 1 90.56 178 LEU B C 1
ATOM 2976 O O . LEU B 1 178 ? -22.328 -11.586 11.859 1 90.56 178 LEU B O 1
ATOM 2980 N N . PRO B 1 179 ? -23.859 -10.43 10.695 1 92.25 179 PRO B N 1
ATOM 2981 C CA . PRO B 1 179 ? -24.672 -11.633 10.492 1 92.25 179 PRO B CA 1
ATOM 2982 C C . PRO B 1 179 ? -23.922 -12.727 9.734 1 92.25 179 PRO B C 1
ATOM 2984 O O . PRO B 1 179 ? -23.375 -12.477 8.664 1 92.25 179 PRO B O 1
ATOM 2987 N N . PRO B 1 180 ? -23.906 -13.922 10.266 1 91.62 180 PRO B N 1
ATOM 2988 C CA . PRO B 1 180 ? -23.109 -15 9.688 1 91.62 180 PRO B CA 1
ATOM 2989 C C . PRO B 1 180 ? -23.484 -15.305 8.234 1 91.62 180 PRO B C 1
ATOM 2991 O O . PRO B 1 180 ? -22.656 -15.758 7.457 1 91.62 180 PRO B O 1
ATOM 2994 N N . ASP B 1 181 ? -24.672 -15.008 7.82 1 94 181 ASP B N 1
ATOM 2995 C CA . ASP B 1 181 ? -25.141 -15.344 6.477 1 94 181 ASP B CA 1
ATOM 2996 C C . ASP B 1 181 ? -24.562 -14.391 5.441 1 94 181 ASP B C 1
ATOM 2998 O O . ASP B 1 181 ? -24.516 -14.695 4.25 1 94 181 ASP B O 1
ATOM 3002 N N . ARG B 1 182 ? -24.141 -13.227 5.871 1 93.19 182 ARG B N 1
ATOM 3003 C CA . ARG B 1 182 ? -23.578 -12.234 4.957 1 93.19 182 ARG B CA 1
ATOM 3004 C C . ARG B 1 182 ? -22.109 -12.508 4.68 1 93.19 182 ARG B C 1
ATOM 3006 O O . ARG B 1 182 ? -21.547 -12.031 3.686 1 93.19 182 ARG B O 1
ATOM 3013 N N . ILE B 1 183 ? -21.469 -13.273 5.543 1 95.81 183 ILE B N 1
ATOM 3014 C CA . ILE B 1 183 ? -20.031 -13.516 5.406 1 95.81 183 ILE B CA 1
ATOM 3015 C C . ILE B 1 183 ? -19.719 -14.969 5.75 1 95.81 183 ILE B C 1
ATOM 3017 O O . ILE B 1 183 ? -18.844 -15.242 6.574 1 95.81 183 ILE B O 1
ATOM 3021 N N . PRO B 1 184 ? -20.391 -15.906 5.191 1 96.75 184 PRO B N 1
ATOM 3022 C CA . PRO B 1 184 ? -20.234 -17.312 5.57 1 96.75 184 PRO B CA 1
ATOM 3023 C C . PRO B 1 184 ? -18.812 -17.828 5.355 1 96.75 184 PRO B C 1
ATOM 3025 O O . PRO B 1 184 ? -18.297 -18.594 6.184 1 96.75 184 PRO B O 1
ATOM 3028 N N . THR B 1 185 ? -18.188 -17.469 4.273 1 97.19 185 THR B N 1
ATOM 3029 C CA . THR B 1 185 ? -16.859 -17.984 3.973 1 97.19 185 THR B CA 1
ATOM 3030 C C . THR B 1 185 ? -15.828 -17.406 4.938 1 97.19 185 THR B C 1
ATOM 3032 O O . THR B 1 185 ? -15.008 -18.141 5.492 1 97.19 185 THR B O 1
ATOM 3035 N N . MET B 1 186 ? -15.844 -16.094 5.137 1 96.38 186 MET B N 1
ATOM 3036 C CA . MET B 1 186 ? -14.867 -15.453 6.023 1 96.38 186 MET B CA 1
ATOM 3037 C C . MET B 1 186 ? -14.984 -16.016 7.438 1 96.38 186 MET B C 1
ATOM 3039 O O . MET B 1 186 ? -13.969 -16.234 8.102 1 96.38 186 MET B O 1
ATOM 3043 N N . ARG B 1 187 ? -16.219 -16.219 7.883 1 95.56 187 ARG B N 1
ATOM 3044 C CA . ARG B 1 187 ? -16.406 -16.797 9.211 1 95.56 187 ARG B CA 1
ATOM 3045 C C . ARG B 1 187 ? -15.797 -18.188 9.305 1 95.56 187 ARG B C 1
ATOM 3047 O O . ARG B 1 187 ? -15.086 -18.5 10.258 1 95.56 187 ARG B O 1
ATOM 3054 N N . ARG B 1 188 ? -16.094 -19 8.336 1 95.69 188 ARG B N 1
ATOM 3055 C CA . ARG B 1 188 ? -15.57 -20.359 8.32 1 95.69 188 ARG B CA 1
ATOM 3056 C C . ARG B 1 188 ? -14.047 -20.359 8.258 1 95.69 188 ARG B C 1
ATOM 3058 O O . ARG B 1 188 ? -13.391 -21.078 9.016 1 95.69 188 ARG B O 1
ATOM 3065 N N . VAL B 1 189 ? -13.492 -19.578 7.391 1 95.56 189 VAL B N 1
ATOM 3066 C CA . VAL B 1 189 ? -12.055 -19.531 7.145 1 95.56 189 VAL B CA 1
ATOM 3067 C C . VAL B 1 189 ? -11.328 -19.031 8.391 1 95.56 189 VAL B C 1
ATOM 3069 O O . VAL B 1 189 ? -10.359 -19.641 8.844 1 95.56 189 VAL B O 1
ATOM 3072 N N . HIS B 1 190 ? -11.789 -17.953 8.977 1 93.38 190 HIS B N 1
ATOM 3073 C CA . HIS B 1 190 ? -11.117 -17.391 10.141 1 93.38 190 HIS B CA 1
ATOM 3074 C C . HIS B 1 190 ? -11.289 -18.281 11.359 1 93.38 190 HIS B C 1
ATOM 3076 O O . HIS B 1 190 ? -10.391 -18.375 12.203 1 93.38 190 HIS B O 1
ATOM 3082 N N . ALA B 1 191 ? -12.438 -18.953 11.508 1 92.25 191 ALA B N 1
ATOM 3083 C CA . ALA B 1 191 ? -12.617 -19.922 12.578 1 92.25 191 ALA B CA 1
ATOM 3084 C C . ALA B 1 191 ? -11.617 -21.062 12.461 1 92.25 191 ALA B C 1
ATOM 3086 O O . ALA B 1 191 ? -11.062 -21.531 13.461 1 92.25 191 ALA B O 1
ATOM 3087 N N . ALA B 1 192 ? -11.406 -21.562 11.273 1 92.94 192 ALA B N 1
ATOM 3088 C CA . ALA B 1 192 ? -10.453 -22.641 11.023 1 92.94 192 ALA B CA 1
ATOM 3089 C C . ALA B 1 192 ? -9.031 -22.203 11.367 1 92.94 192 ALA B C 1
ATOM 3091 O O . ALA B 1 192 ? -8.266 -22.969 11.961 1 92.94 192 ALA B O 1
ATOM 3092 N N . VAL B 1 193 ? -8.695 -20.984 10.984 1 91.12 193 VAL B N 1
ATOM 3093 C CA . VAL B 1 193 ? -7.363 -20.453 11.242 1 91.12 193 VAL B CA 1
ATOM 3094 C C . VAL B 1 193 ? -7.16 -20.297 12.75 1 91.12 193 VAL B C 1
ATOM 3096 O O . VAL B 1 193 ? -6.066 -20.531 13.266 1 91.12 193 VAL B O 1
ATOM 3099 N N . ALA B 1 194 ? -8.172 -19.812 13.438 1 87.06 194 ALA B N 1
ATOM 3100 C CA . ALA B 1 194 ? -8.109 -19.578 14.875 1 87.06 194 ALA B CA 1
ATOM 3101 C C . ALA B 1 194 ? -7.879 -20.875 15.641 1 87.06 194 ALA B C 1
ATOM 3103 O O . ALA B 1 194 ? -7.324 -20.859 16.734 1 87.06 194 ALA B O 1
ATOM 3104 N N . ARG B 1 195 ? -8.289 -21.938 15.102 1 85.75 195 ARG B N 1
ATOM 3105 C CA . ARG B 1 195 ? -8.164 -23.234 15.758 1 85.75 195 ARG B CA 1
ATOM 3106 C C . ARG B 1 195 ? -6.73 -23.75 15.695 1 85.75 195 ARG B C 1
ATOM 3108 O O . ARG B 1 195 ? -6.328 -24.578 16.516 1 85.75 195 ARG B O 1
ATOM 3115 N N . GLU B 1 196 ? -6.012 -23.344 14.758 1 78.12 196 GLU B N 1
ATOM 3116 C CA . GLU B 1 196 ? -4.617 -23.75 14.617 1 78.12 196 GLU B CA 1
ATOM 3117 C C . GLU B 1 196 ? -3.699 -22.547 14.477 1 78.12 196 GLU B C 1
ATOM 3119 O O . GLU B 1 196 ? -3.119 -22.312 13.414 1 78.12 196 GLU B O 1
ATOM 3124 N N . PRO B 1 197 ? -3.668 -21.812 15.656 1 64 197 PRO B N 1
ATOM 3125 C CA . PRO B 1 197 ? -2.881 -20.594 15.523 1 64 197 PRO B CA 1
ATOM 3126 C C . PRO B 1 197 ? -1.39 -20.859 15.344 1 64 197 PRO B C 1
ATOM 3128 O O . PRO B 1 197 ? -0.76 -21.484 16.203 1 64 197 PRO B O 1
ATOM 3131 N N . ALA B 1 198 ? -1.015 -21.422 14.305 1 61.56 198 ALA B N 1
ATOM 3132 C CA . ALA B 1 198 ? 0.42 -21.5 14.039 1 61.56 198 ALA B CA 1
ATOM 3133 C C . ALA B 1 198 ? 1.005 -20.094 13.82 1 61.56 198 ALA B C 1
ATOM 3135 O O . ALA B 1 198 ? 0.278 -19.156 13.492 1 61.56 198 ALA B O 1
ATOM 3136 N N . GLU B 1 199 ? 2.156 -19.953 14.438 1 63.38 199 GLU B N 1
ATOM 3137 C CA . GLU B 1 199 ? 2.848 -18.688 14.195 1 63.38 199 GLU B CA 1
ATOM 3138 C C . GLU B 1 199 ? 2.723 -18.266 12.734 1 63.38 199 GLU B C 1
ATOM 3140 O O . GLU B 1 199 ? 3.23 -18.938 11.844 1 63.38 199 GLU B O 1
ATOM 3145 N N . ARG B 1 200 ? 1.681 -17.484 12.453 1 70.19 200 ARG B N 1
ATOM 3146 C CA . ARG B 1 200 ? 1.396 -17.062 11.086 1 70.19 200 ARG B CA 1
ATOM 3147 C C . ARG B 1 200 ? 2.193 -15.812 10.719 1 70.19 200 ARG B C 1
ATOM 3149 O O . ARG B 1 200 ? 2.252 -14.852 11.492 1 70.19 200 ARG B O 1
ATOM 3156 N N . ASP B 1 201 ? 3.086 -16.031 9.672 1 87.94 201 ASP B N 1
ATOM 3157 C CA . ASP B 1 201 ? 3.805 -14.898 9.102 1 87.94 201 ASP B CA 1
ATOM 3158 C C . ASP B 1 201 ? 3.141 -14.422 7.809 1 87.94 201 ASP B C 1
ATOM 3160 O O . ASP B 1 201 ? 3.543 -14.82 6.715 1 87.94 201 ASP B O 1
ATOM 3164 N N . PHE B 1 202 ? 2.111 -13.57 8.039 1 88.75 202 PHE B N 1
ATOM 3165 C CA . PHE B 1 202 ? 1.32 -13.055 6.926 1 88.75 202 PHE B CA 1
ATOM 3166 C C . PHE B 1 202 ? 2.221 -12.461 5.848 1 88.75 202 PHE B C 1
ATOM 3168 O O . PHE B 1 202 ? 2.008 -12.703 4.656 1 88.75 202 PHE B O 1
ATOM 3175 N N . PHE B 1 203 ? 3.213 -11.797 6.293 1 95.06 203 PHE B N 1
ATOM 3176 C CA . PHE B 1 203 ? 4.094 -11.133 5.34 1 95.06 203 PHE B CA 1
ATOM 3177 C C . PHE B 1 203 ? 4.828 -12.156 4.477 1 95.06 203 PHE B C 1
ATOM 3179 O O . PHE B 1 203 ? 4.809 -12.07 3.248 1 95.06 203 PHE B O 1
ATOM 3186 N N . SER B 1 204 ? 5.457 -13.102 5.141 1 96.5 204 SER B N 1
ATOM 3187 C CA . SER B 1 204 ? 6.211 -14.117 4.414 1 96.5 204 SER B CA 1
ATOM 3188 C C . SER B 1 204 ? 5.312 -14.891 3.461 1 96.5 204 SER B C 1
ATOM 3190 O O . SER B 1 204 ? 5.734 -15.266 2.363 1 96.5 204 SER B O 1
ATOM 3192 N N . SER B 1 205 ? 4.125 -15.133 3.877 1 95.56 205 SER B N 1
ATOM 3193 C CA . SER B 1 205 ? 3.18 -15.859 3.031 1 95.56 205 SER B CA 1
ATOM 3194 C C . SER B 1 205 ? 2.848 -15.062 1.771 1 95.56 205 SER B C 1
ATOM 3196 O O . SER B 1 205 ? 2.723 -15.633 0.686 1 95.56 205 SER B O 1
ATOM 3198 N N . GLY B 1 206 ? 2.625 -13.711 1.912 1 97.38 206 GLY B N 1
ATOM 3199 C CA . GLY B 1 206 ? 2.408 -12.867 0.751 1 97.38 206 GLY B CA 1
ATOM 3200 C C . GLY B 1 206 ? 3.574 -12.867 -0.219 1 97.38 206 GLY B C 1
ATOM 3201 O O . GLY B 1 206 ? 3.379 -12.961 -1.433 1 97.38 206 GLY B O 1
ATOM 3202 N N . VAL B 1 207 ? 4.777 -12.812 0.324 1 98.44 207 VAL B N 1
ATOM 3203 C CA . VAL B 1 207 ? 5.984 -12.867 -0.494 1 98.44 207 VAL B CA 1
ATOM 3204 C C . VAL B 1 207 ? 6.051 -14.195 -1.236 1 98.44 207 VAL B C 1
ATOM 3206 O O . VAL B 1 207 ? 6.344 -14.234 -2.434 1 98.44 207 VAL B O 1
ATOM 3209 N N . GLU B 1 208 ? 5.719 -15.273 -0.552 1 97.69 208 GLU B N 1
ATOM 3210 C CA . GLU B 1 208 ? 5.762 -16.609 -1.153 1 97.69 208 GLU B CA 1
ATOM 3211 C C . GLU B 1 208 ? 4.766 -16.734 -2.303 1 97.69 208 GLU B C 1
ATOM 3213 O O . GLU B 1 208 ? 5.055 -17.359 -3.316 1 97.69 208 GLU B O 1
ATOM 3218 N N . ILE B 1 209 ? 3.625 -16.188 -2.137 1 97.81 209 ILE B N 1
ATOM 3219 C CA . ILE B 1 209 ? 2.611 -16.203 -3.184 1 97.81 209 ILE B CA 1
ATOM 3220 C C . ILE B 1 209 ? 3.152 -15.531 -4.441 1 97.81 209 ILE B C 1
ATOM 3222 O O . ILE B 1 209 ? 3 -16.047 -5.551 1 97.81 209 ILE B O 1
ATOM 3226 N N . ILE B 1 210 ? 3.793 -14.383 -4.316 1 98.44 210 ILE B N 1
ATOM 3227 C CA . ILE B 1 210 ? 4.344 -13.641 -5.445 1 98.44 210 ILE B CA 1
ATOM 3228 C C . ILE B 1 210 ? 5.492 -14.43 -6.07 1 98.44 210 ILE B C 1
ATOM 3230 O O . ILE B 1 210 ? 5.602 -14.516 -7.297 1 98.44 210 ILE B O 1
ATOM 3234 N N . ILE B 1 211 ? 6.344 -15.055 -5.219 1 98.56 211 ILE B N 1
ATOM 3235 C CA . ILE B 1 211 ? 7.457 -15.859 -5.703 1 98.56 211 ILE B CA 1
ATOM 3236 C C . ILE B 1 211 ? 6.922 -17.047 -6.508 1 98.56 211 ILE B C 1
ATOM 3238 O O . ILE B 1 211 ? 7.43 -17.359 -7.586 1 98.56 211 ILE B O 1
ATOM 3242 N N . ARG B 1 212 ? 5.906 -17.703 -5.977 1 97.38 212 ARG B N 1
ATOM 3243 C CA . ARG B 1 212 ? 5.297 -18.828 -6.688 1 97.38 212 ARG B CA 1
ATOM 3244 C C . ARG B 1 212 ? 4.684 -18.375 -8.008 1 97.38 212 ARG B C 1
ATOM 3246 O O . ARG B 1 212 ? 4.75 -19.094 -9.008 1 97.38 212 ARG B O 1
ATOM 3253 N N . GLY B 1 213 ? 4.051 -17.219 -7.977 1 97.94 213 GLY B N 1
ATOM 3254 C CA . GLY B 1 213 ? 3.535 -16.641 -9.211 1 97.94 213 GLY B CA 1
ATOM 3255 C C . GLY B 1 213 ? 4.617 -16.375 -10.242 1 97.94 213 GLY B C 1
ATOM 3256 O O . GLY B 1 213 ? 4.449 -16.688 -11.422 1 97.94 213 GLY B O 1
ATOM 3257 N N . ALA B 1 214 ? 5.719 -15.773 -9.82 1 97.62 214 ALA B N 1
ATOM 3258 C CA . ALA B 1 214 ? 6.855 -15.516 -10.695 1 97.62 214 ALA B CA 1
ATOM 3259 C C . ALA B 1 214 ? 7.43 -16.812 -11.25 1 97.62 214 ALA B C 1
ATOM 3261 O O . ALA B 1 214 ? 7.824 -16.875 -12.422 1 97.62 214 ALA B O 1
ATOM 3262 N N . THR B 1 215 ? 7.508 -17.844 -10.359 1 96.38 215 THR B N 1
ATOM 3263 C CA . THR B 1 215 ? 7.977 -19.156 -10.789 1 96.38 215 THR B CA 1
ATOM 3264 C C . THR B 1 215 ? 7.105 -19.703 -11.922 1 96.38 215 THR B C 1
ATOM 3266 O O . THR B 1 215 ? 7.621 -20.203 -12.922 1 96.38 215 THR B O 1
ATOM 3269 N N . ALA B 1 216 ? 5.809 -19.609 -11.766 1 95.12 216 ALA B N 1
ATOM 3270 C CA . ALA B 1 216 ? 4.867 -20.078 -12.773 1 95.12 216 ALA B CA 1
ATOM 3271 C C . ALA B 1 216 ? 5.035 -19.328 -14.086 1 95.12 216 ALA B C 1
ATOM 3273 O O . ALA B 1 216 ? 4.945 -19.906 -15.172 1 95.12 216 ALA B O 1
ATOM 3274 N N . LEU B 1 217 ? 5.273 -18.016 -14.023 1 93.25 217 LEU B N 1
ATOM 3275 C CA . LEU B 1 217 ? 5.488 -17.203 -15.203 1 93.25 217 LEU B CA 1
ATOM 3276 C C . LEU B 1 217 ? 6.762 -17.609 -15.938 1 93.25 217 LEU B C 1
ATOM 3278 O O . LEU B 1 217 ? 6.777 -17.703 -17.172 1 93.25 217 LEU B O 1
ATOM 3282 N N . ALA B 1 218 ? 7.781 -17.828 -15.188 1 92.62 218 ALA B N 1
ATOM 3283 C CA . ALA B 1 218 ? 9.062 -18.234 -15.758 1 92.62 218 ALA B CA 1
ATOM 3284 C C . ALA B 1 218 ? 8.953 -19.578 -16.469 1 92.62 218 ALA B C 1
ATOM 3286 O O . ALA B 1 218 ? 9.586 -19.797 -17.5 1 92.62 218 ALA B O 1
ATOM 3287 N N . ALA B 1 219 ? 8.18 -20.453 -15.852 1 87.56 219 ALA B N 1
ATOM 3288 C CA . ALA B 1 219 ? 7.984 -21.781 -16.438 1 87.56 219 ALA B CA 1
ATOM 3289 C C . ALA B 1 219 ? 7.23 -21.688 -17.766 1 87.56 219 ALA B C 1
ATOM 3291 O O . ALA B 1 219 ? 7.453 -22.5 -18.672 1 87.56 219 ALA B O 1
ATOM 3292 N N . GLY B 1 220 ? 6.281 -20.766 -17.797 1 76.06 220 GLY B N 1
ATOM 3293 C CA . GLY B 1 220 ? 5.559 -20.578 -19.047 1 76.06 220 GLY B CA 1
ATOM 3294 C C . GLY B 1 220 ? 6.406 -19.938 -20.141 1 76.06 220 GLY B C 1
ATOM 3295 O O . GLY B 1 220 ? 6.152 -20.141 -21.328 1 76.06 220 GLY B O 1
ATOM 3296 N N . ALA B 1 221 ? 7.32 -19.188 -19.859 1 69.19 221 ALA B N 1
ATOM 3297 C CA . ALA B 1 221 ? 8.203 -18.516 -20.797 1 69.19 221 ALA B CA 1
ATOM 3298 C C . ALA B 1 221 ? 9.195 -19.484 -21.422 1 69.19 221 ALA B C 1
ATOM 3300 O O . ALA B 1 221 ? 9.562 -19.359 -22.594 1 69.19 221 ALA B O 1
ATOM 3301 N N . THR B 1 222 ? 9.688 -20.375 -20.547 1 57.22 222 THR B N 1
ATOM 3302 C CA . THR B 1 222 ? 10.648 -21.344 -21.047 1 57.22 222 THR B CA 1
ATOM 3303 C C . THR B 1 222 ? 9.969 -22.359 -21.969 1 57.22 222 THR B C 1
ATOM 3305 O O . THR B 1 222 ? 10.602 -22.922 -22.859 1 57.22 222 THR B O 1
ATOM 3308 N N . GLY B 1 223 ? 8.664 -22.641 -21.672 1 50.84 223 GLY B N 1
ATOM 3309 C CA . GLY B 1 223 ? 7.992 -23.609 -22.531 1 50.84 223 GLY B CA 1
ATOM 3310 C C . GLY B 1 223 ? 7.59 -23.016 -23.875 1 50.84 223 GLY B C 1
ATOM 3311 O O . GLY B 1 223 ? 7.047 -23.734 -24.719 1 50.84 223 GLY B O 1
ATOM 3312 N N . ARG B 1 224 ? 7.633 -21.75 -24.031 1 43.97 224 ARG B N 1
ATOM 3313 C CA . ARG B 1 224 ? 7.445 -21.234 -25.391 1 43.97 224 ARG B CA 1
ATOM 3314 C C . ARG B 1 224 ? 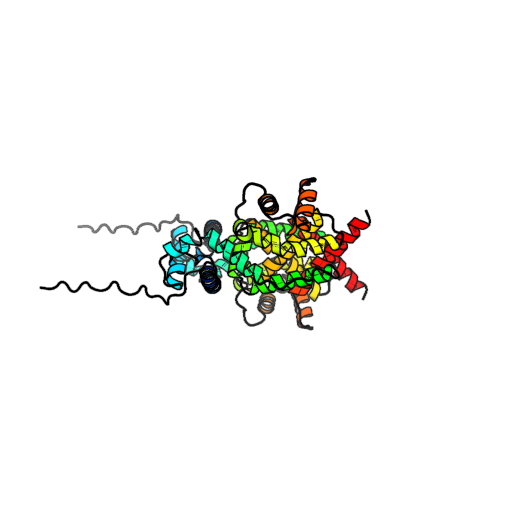8.766 -21.203 -26.156 1 43.97 224 ARG B C 1
ATOM 3316 O O . ARG B 1 224 ? 9.828 -21.031 -25.547 1 43.97 224 ARG B O 1
#

Solvent-accessible surface area (backbone atoms only — not comparable to full-atom values): 24500 Å² total; per-residue (Å²): 136,82,79,74,76,77,72,79,74,72,75,78,78,79,62,77,76,88,41,64,69,57,51,43,51,52,46,46,52,46,22,66,75,62,24,61,87,59,65,41,63,64,54,50,16,60,75,68,70,50,58,48,68,67,48,40,76,71,38,76,43,68,63,50,47,49,30,48,40,44,40,55,55,59,68,67,44,61,87,54,65,89,65,76,60,32,68,59,27,42,52,45,40,52,52,29,51,38,54,48,33,57,75,34,40,43,58,43,54,47,38,41,41,30,65,74,47,34,47,70,52,51,54,57,69,40,25,64,47,37,41,21,40,41,69,58,54,35,54,46,63,51,24,55,30,52,47,49,35,53,51,20,22,43,49,21,45,26,42,40,62,60,18,76,83,66,83,81,54,65,65,59,54,49,56,68,71,44,65,62,84,74,33,52,52,50,50,53,32,52,53,56,35,64,74,56,71,53,95,74,55,60,65,60,48,31,52,47,27,42,50,41,8,50,50,54,50,17,54,55,55,68,74,96,137,83,79,75,76,77,72,79,74,71,74,80,78,79,61,78,76,90,42,64,68,58,50,44,53,52,48,47,51,46,22,67,73,62,23,60,86,60,65,41,64,63,55,50,17,60,74,69,70,49,58,47,68,67,48,40,76,71,37,77,43,68,65,50,47,48,30,48,40,45,39,55,56,59,68,65,44,61,86,53,64,90,64,76,61,34,68,59,28,41,50,44,40,51,51,29,50,40,55,48,33,58,74,33,40,45,58,43,52,47,37,42,40,29,66,76,47,35,48,69,51,51,53,57,70,41,27,64,48,38,42,20,40,42,69,59,55,35,54,45,63,51,22,55,28,51,48,49,36,52,50,21,24,46,48,21,45,26,42,41,62,60,17,76,83,67,84,80,55,65,64,59,55,49,57,67,70,44,64,60,85,75,33,51,53,49,51,52,32,52,53,56,36,63,73,55,72,53,94,74,54,59,65,60,48,31,52,46,28,42,50,41,8,50,51,52,51,18,54,54,53,67,74,96

Sequence (448 aa):
MTTERRRPGRPHRDRPLLTRPAILAAALELVDEAGIGALSMRRLAGRLDVDPMSIYHHLPNKAAIVSGLVGTVYSTMAPVPVDGPWAERVRAWARAYRDLALAHPNLVLQIVTDSVAASDAAVLISEPLYAAFDAAGLAPPDVVNAAGALVDFVNGYALAGAAAPVEGDPMGERLDALPPDRIPTMRRVHAAVAREPAERDFFSSGVEIIIRGATALAAGATGRMTTERRRPGRPHRDRPLLTRPAILAAALELVDEAGIGALSMRRLAGRLDVDPMSIYHHLPNKAAIVSGLVGTVYSTMAPVPVDGPWAERVRAWARAYRDLALAHPNLVLQIVTDSVAASDAAVLISEPLYAAFDAAGLAPPDVVNAAGALVDFVNGYALAGAAAPVEGDPMGERLDALPPDRIPTMRRVHAAVAREPAERDFFSSGVEIIIRGATALAAGATGR

Radius of gyration: 26.59 Å; Cα contacts (8 Å, |Δi|>4): 531; chains: 2; bounding box: 91×93×56 Å

Organism: NCBI:txid175570

Foldseek 3Di:
DPPPPPPPPDPPVPLPPDDPVVLLVLQQVQCQVPFLVRDDLVVSCVSSVHDSVSVCVHAVGSLSSLLVNLLVLLVPQDDFDLDDQLLRSLLNLLVSVLVSCLSRVRSLVVVVVPVVSNDPSVVVSLVSQLSSLVVLQADNVLSVVLSVVSVVVSNVVSNVVNPPDDPDDVVVVVCVVDDCVVPVPVVVVVVVCVVPVDVDDVSSVVSVVSVVVSNVNSVVVVVD/DPPPPPPPPPPPVPLPPDDPVVLLVLQLVQCQVPFLVRDDLVVSCVSSVHDSVSVCVHAVGSLSSLLVNLLVLLVPQDDFDLDDQLLRSLLSLLVSVLVSCLSRVRSLVVVVVPVVSNDPSVVVSLVSQLVSLVVLQADPVLSVVLSVVSVVVSNVVSNVVNPPDDPDDVVVVVCVVDDCVVPVPVVVVVVVCVVPVDVDDVSSVVSVVSVVVSNVNSVVVVVD

Nearest PDB structures (foldseek):
  2opt-assembly1_A  TM=8.106E-01  e=9.040E-09  Streptomyces coelicolor
  5yej-assembly2_B  TM=8.827E-01  e=3.021E-07  Mycolicibacterium smegmatis MC2 155
  3b6c-assembly1_B  TM=7.744E-01  e=1.334E-07  Streptomyces coelicolor
  2opt-assembly1_B  TM=7.714E-01  e=2.879E-07  Streptomyces coelicolor
  5ojx-assembly1_A-2  TM=7.890E-01  e=6.213E-07  Streptomyces alboniger

Secondary structure (DSSP, 8-state):
------------TTS----HHHHHHHHHHHHHHH-GGG--HHHHHHHHTS-HHHHHHH--SHHHHHHHHHHHHHHTSPPPPSSS-HHHHHHHHHHHHHHHHHH-HHHHHHHHH-TTTTHHHHHHHHHHHHHHHHHTT--HHHHHHHHHHHHHHHHHHHHHHTS-PPSS-HHHHHHHHS-GGGSHHHHHHHHHHHHS-----HHHHHHHHHHHHHHHHHHHHH--/------------TTS----HHHHHHHHHHHHHHH-GGG--HHHHHHHHTS-HHHHHHH--SHHHHHHHHHHHHHHTSPPPPSSS-HHHHHHHHHHHHHHHHHH-HHHHHHHHH-TTTTHHHHHHHHHHHHHHHHHTT--HHHHHHHHHHHHHHHHHHHHHHTS-PPSS-HHHHHHHHS-GGGSHHHHHHHHHHHHS-----HHHHHHHHHHHHHHHHHHHHH--